Protein 9D7J (pdb70)

Structure (mmCIF, N/CA/C/O backbone):
data_9D7J
#
_entry.id   9D7J
#
_cell.length_a   62.261
_cell.length_b   62.592
_cell.length_c   123.579
_cell.angle_alpha   90.000
_cell.angle_beta   90.000
_cell.angle_gamma   90.000
#
_symmetry.space_group_name_H-M   'P 21 21 21'
#
loop_
_entity.id
_entity.type
_entity.pdbx_description
1 polymer Oxidoreductase
2 non-polymer 'NADP NICOTINAMIDE-ADENINE-DINUCLEOTIDE PHOSPHATE'
3 non-polymer 1,2-ETHANEDIOL
4 water water
#
loop_
_atom_site.group_PDB
_atom_site.id
_atom_site.type_symbol
_atom_site.label_atom_id
_atom_site.label_alt_id
_atom_site.label_comp_id
_atom_site.label_asym_id
_atom_site.label_entity_id
_atom_site.label_seq_id
_atom_site.pdbx_PDB_ins_code
_atom_site.Cartn_x
_atom_site.Cartn_y
_atom_site.Cartn_z
_atom_site.occupancy
_atom_site.B_iso_or_equiv
_atom_site.auth_seq_id
_atom_site.auth_comp_id
_atom_site.auth_asym_id
_atom_site.auth_atom_id
_atom_site.pdbx_PDB_model_num
ATOM 1 N N . TYR A 1 24 ? -4.66707 -25.24062 -6.57264 1.000 51.14537 4 TYR A N 1
ATOM 2 C CA . TYR A 1 24 ? -5.18381 -24.11278 -7.33319 1.000 46.67746 4 TYR A CA 1
ATOM 3 C C . TYR A 1 24 ? -4.06163 -23.18788 -7.77570 1.000 38.28650 4 TYR A C 1
ATOM 4 O O . TYR A 1 24 ? -3.08784 -22.99201 -7.04733 1.000 40.42352 4 TYR A O 1
ATOM 21 N N . LYS A 1 25 ? -4.21388 -22.61147 -8.96584 1.000 32.94981 5 LYS A N 1
ATOM 22 C CA . LYS A 1 25 ? -3.27886 -21.63518 -9.50341 1.000 29.68259 5 LYS A CA 1
ATOM 23 C C . LYS A 1 25 ? -3.89269 -20.24231 -9.45030 1.000 28.32346 5 LYS A C 1
ATOM 24 O O . LYS A 1 25 ? -5.11731 -20.08493 -9.46739 1.000 29.74276 5 LYS A O 1
ATOM 43 N N . TYR A 1 26 ? -3.02495 -19.22933 -9.39907 1.000 27.18069 6 TYR A N 1
ATOM 44 C CA . TYR A 1 26 ? -3.44904 -17.84956 -9.22588 1.000 26.50815 6 TYR A CA 1
ATOM 45 C C . TYR A 1 26 ? -2.80271 -16.93902 -10.26170 1.000 25.79689 6 TYR A C 1
ATOM 46 O O . TYR A 1 26 ? -1.66045 -17.14412 -10.68324 1.000 25.92567 6 TYR A O 1
ATOM 64 N N . THR A 1 27 ? -3.55733 -15.91804 -10.65180 1.000 23.63855 7 THR A N 1
ATOM 65 C CA . THR A 1 27 ? -3.06339 -14.81501 -11.46206 1.000 23.16723 7 THR A CA 1
ATOM 66 C C . THR A 1 27 ? -2.89424 -13.62079 -10.53568 1.000 21.67519 7 THR A C 1
ATOM 67 O O . THR A 1 27 ? -3.85880 -13.18830 -9.89818 1.000 23.00315 7 THR A O 1
ATOM 78 N N . VAL A 1 28 ? -1.67398 -13.10005 -10.45770 1.000 21.67707 8 VAL A N 1
ATOM 79 C CA . VAL A 1 28 ? -1.32313 -12.00746 -9.55825 1.000 20.18092 8 VAL A CA 1
ATOM 80 C C . VAL A 1 28 ? -1.26315 -10.72403 -10.36928 1.000 18.24163 8 VAL A C 1
ATOM 81 O O . VAL A 1 28 ? -0.53574 -10.65135 -11.36744 1.000 18.97468 8 VAL A O 1
ATOM 94 N N . ILE A 1 29 ? -1.99934 -9.70104 -9.93090 1.000 18.56159 9 ILE A N 1
ATOM 95 C CA . ILE A 1 29 ? -2.07697 -8.42161 -10.63318 1.000 18.02270 9 ILE A CA 1
ATOM 96 C C . ILE A 1 29 ? -1.77345 -7.30112 -9.64848 1.000 18.11968 9 ILE A C 1
ATOM 97 O O . ILE A 1 29 ? -2.53477 -7.08280 -8.69958 1.000 18.78594 9 ILE A O 1
ATOM 113 N N . THR A 1 30 ? -0.67943 -6.58054 -9.87797 1.000 17.01094 10 THR A N 1
ATOM 114 C CA . THR A 1 30 ? -0.43096 -5.36329 -9.11941 1.000 16.98841 10 THR A CA 1
ATOM 115 C C . THR A 1 30 ? -1.13027 -4.18170 -9.78156 1.000 17.53314 10 THR A C 1
ATOM 116 O O . THR A 1 30 ? -1.37227 -4.16709 -10.99311 1.000 18.45840 10 THR A O 1
ATOM 127 N N . GLY A 1 31 ? -1.47539 -3.19797 -8.96073 1.000 18.81860 11 GLY A N 1
ATOM 128 C CA . GLY A 1 31 ? -2.26311 -2.07596 -9.42062 1.000 19.35663 11 GLY A CA 1
ATOM 129 C C . GLY A 1 31 ? -3.65378 -2.49340 -9.84693 1.000 20.51900 11 GLY A C 1
ATOM 130 O O . GLY A 1 31 ? -4.12197 -2.09328 -10.91664 1.000 20.96918 11 GLY A O 1
ATOM 134 N N . ALA A 1 32 ? -4.33125 -3.28471 -9.01542 1.000 20.59130 12 ALA A N 1
ATOM 135 C CA . ALA A 1 32 ? -5.62760 -3.84215 -9.37471 1.000 20.83636 12 ALA A CA 1
ATOM 136 C C . ALA A 1 32 ? -6.81207 -3.00082 -8.90899 1.000 21.18663 12 ALA A C 1
ATOM 137 O O . ALA A 1 32 ? -7.95235 -3.36905 -9.20551 1.000 21.89462 12 ALA A O 1
ATOM 144 N N . SER A 1 33 ? -6.58890 -1.88536 -8.20720 1.000 21.64355 13 SER A N 1
ATOM 145 C CA . SER A 1 33 ? -7.70352 -1.14681 -7.61774 1.000 23.24307 13 SER A CA 1
ATOM 146 C C . SER A 1 33 ? -8.39708 -0.20769 -8.59946 1.000 24.11360 13 SER A C 1
ATOM 147 O O . SER A 1 33 ? -9.50239 0.26797 -8.30729 1.000 25.44480 13 SER A O 1
ATOM 155 N N . SER A 1 34 ? -7.77644 0.08329 -9.73791 1.000 23.44112 14 SER A N 1
ATOM 156 C CA . SER A 1 34 ? -8.36552 0.96318 -10.73811 1.000 23.08395 14 SER A CA 1
ATOM 157 C C . SER A 1 34 ? -7.67763 0.69663 -12.07076 1.000 21.81980 14 SER A C 1
ATOM 158 O O . SER A 1 34 ? -6.68599 -0.03202 -12.14534 1.000 20.90691 14 SER A O 1
ATOM 166 N N . GLY A 1 35 ? -8.22617 1.28929 -13.13036 1.000 21.17605 15 GLY A N 1
ATOM 167 C CA . GLY A 1 35 ? -7.53801 1.33955 -14.40419 1.000 22.25818 15 GLY A CA 1
ATOM 168 C C . GLY A 1 35 ? -7.38999 -0.01337 -15.08313 1.000 21.91401 15 GLY A C 1
ATOM 169 O O . GLY A 1 35 ? -8.25352 -0.89152 -14.99626 1.000 22.66266 15 GLY A O 1
ATOM 173 N N . ILE A 1 36 ? -6.25679 -0.17002 -15.77769 1.000 19.91423 16 ILE A N 1
ATOM 174 C CA . ILE A 1 36 ? -5.99455 -1.39062 -16.53621 1.000 19.71818 16 ILE A CA 1
ATOM 175 C C . ILE A 1 36 ? -5.99642 -2.60583 -15.62375 1.000 19.78504 16 ILE A C 1
ATOM 176 O O . ILE A 1 36 ? -6.55058 -3.65563 -15.96792 1.000 20.99816 16 ILE A O 1
ATOM 192 N N . GLY A 1 37 ? -5.35921 -2.49781 -14.45862 1.000 19.12403 17 GLY A N 1
ATOM 193 C CA . GLY A 1 37 ? -5.26039 -3.65292 -13.58391 1.000 20.36270 17 GLY A CA 1
ATOM 194 C C . GLY A 1 37 ? -6.61179 -4.12138 -13.08171 1.000 20.55336 17 GLY A C 1
ATOM 195 O O . GLY A 1 37 ? -6.86043 -5.32487 -12.96398 1.000 21.03897 17 GLY A O 1
ATOM 199 N N . TYR A 1 38 ? -7.48866 -3.17320 -12.75123 1.000 20.86395 18 TYR A N 1
ATOM 200 C CA . TYR A 1 38 ? -8.85303 -3.49274 -12.34288 1.000 21.50090 18 TYR A CA 1
ATOM 201 C C . TYR A 1 38 ? -9.58797 -4.24678 -13.44127 1.000 22.00538 18 TYR A C 1
ATOM 202 O O . TYR A 1 38 ? -10.21190 -5.28437 -13.18904 1.000 21.82256 18 TYR A O 1
ATOM 220 N N . GLU A 1 39 ? -9.51465 -3.74859 -14.67481 1.000 22.07720 19 GLU A N 1
ATOM 221 C CA . GLU A 1 39 ? -10.19079 -4.43006 -15.77174 1.000 22.62035 19 GLU A CA 1
ATOM 222 C C . GLU A 1 39 ? -9.49568 -5.73458 -16.13323 1.000 21.48052 19 GLU A C 1
ATOM 223 O O . GLU A 1 39 ? -10.15359 -6.67783 -16.58262 1.000 21.92040 19 GLU A O 1
ATOM 235 N N . ALA A 1 40 ? -8.17559 -5.81152 -15.94564 1.000 21.10793 20 ALA A N 1
ATOM 236 C CA . ALA A 1 40 ? -7.47788 -7.07178 -16.17101 1.000 21.25302 20 ALA A CA 1
ATOM 237 C C . ALA A 1 40 ? -7.93927 -8.13277 -15.18352 1.000 21.01391 20 ALA A C 1
ATOM 238 O O . ALA A 1 40 ? -8.11279 -9.30191 -15.54926 1.000 21.82683 20 ALA A O 1
ATOM 245 N N . ALA A 1 41 ? -8.12423 -7.74858 -13.91886 1.000 20.86539 21 ALA A N 1
ATOM 246 C CA . ALA A 1 41 ? -8.65454 -8.69022 -12.94093 1.000 21.43583 21 ALA A CA 1
ATOM 247 C C . ALA A 1 41 ? -10.00743 -9.22336 -13.39096 1.000 22.35145 21 ALA A C 1
ATOM 248 O O . ALA A 1 41 ? -10.26062 -10.43015 -13.32196 1.000 22.57263 21 ALA A O 1
ATOM 255 N N . LYS A 1 42 ? -10.87950 -8.34588 -13.88964 1.000 22.46522 22 LYS A N 1
ATOM 256 C CA . LYS A 1 42 ? -12.18794 -8.81323 -14.33845 1.000 23.78215 22 LYS A CA 1
ATOM 257 C C . LYS A 1 42 ? -12.05929 -9.72896 -15.55002 1.000 24.24499 22 LYS A C 1
ATOM 258 O O . LYS A 1 42 ? -12.77801 -10.73137 -15.65349 1.000 25.39916 22 LYS A O 1
ATOM 277 N N . ALA A 1 43 ? -11.13345 -9.41082 -16.46161 1.000 23.64443 23 ALA A N 1
ATOM 278 C CA . ALA A 1 43 ? -10.95612 -10.20781 -17.67059 1.000 25.52408 23 ALA A CA 1
ATOM 279 C C . ALA A 1 43 ? -10.41296 -11.59115 -17.34930 1.000 24.94653 23 ALA A C 1
ATOM 280 O O . ALA A 1 43 ? -10.85293 -12.58982 -17.93021 1.000 26.55637 23 ALA A O 1
ATOM 287 N N . PHE A 1 44 ? -9.44526 -11.67398 -16.44004 1.000 23.38670 24 PHE A N 1
ATOM 288 C CA . PHE A 1 44 ? -8.94280 -12.98643 -16.05290 1.000 24.08188 24 PHE A CA 1
ATOM 289 C C . PHE A 1 44 ? -10.00128 -13.76701 -15.28148 1.000 24.83493 24 PHE A C 1
ATOM 290 O O . PHE A 1 44 ? -10.13374 -14.98271 -15.45505 1.000 26.49580 24 PHE A O 1
ATOM 307 N N . ALA A 1 45 ? -10.78500 -13.08191 -14.44405 1.000 24.55285 25 ALA A N 1
ATOM 308 C CA . ALA A 1 45 ? -11.87902 -13.74980 -13.74359 1.000 26.12433 25 ALA A CA 1
ATOM 309 C C . ALA A 1 45 ? -12.87411 -14.35987 -14.72667 1.000 29.41952 25 ALA A C 1
ATOM 310 O O . ALA A 1 45 ? -13.34312 -15.48659 -14.52734 1.000 29.21307 25 ALA A O 1
ATOM 317 N N . LYS A 1 46 ? -13.19966 -13.63832 -15.80236 1.000 29.72400 26 LYS A N 1
ATOM 318 C CA . LYS A 1 46 ? -14.10556 -14.17960 -16.81165 1.000 34.04670 26 LYS A CA 1
ATOM 319 C C . LYS A 1 46 ? -13.51822 -15.40001 -17.50696 1.000 33.44251 26 LYS A C 1
ATOM 320 O O . LYS A 1 46 ? -14.27058 -16.21735 -18.05101 1.000 35.04838 26 LYS A O 1
ATOM 339 N N . ARG A 1 47 ? -12.19730 -15.54083 -17.49402 1.000 33.48447 27 ARG A N 1
ATOM 340 C CA . ARG A 1 47 ? -11.52034 -16.72826 -17.98643 1.000 34.94389 27 ARG A CA 1
ATOM 341 C C . ARG A 1 47 ? -11.41791 -17.82559 -16.93708 1.000 34.21247 27 ARG A C 1
ATOM 342 O O . ARG A 1 47 ? -10.77357 -18.84863 -17.19297 1.000 36.77589 27 ARG A O 1
ATOM 363 N N . GLY A 1 48 ? -12.00474 -17.62750 -15.75966 1.000 32.50611 28 GLY A N 1
ATOM 364 C CA . GLY A 1 48 ? -11.99804 -18.65241 -14.73753 1.000 32.06047 28 GLY A CA 1
ATOM 365 C C . GLY A 1 48 ? -10.74806 -18.71152 -13.89537 1.000 30.24607 28 GLY A C 1
ATOM 366 O O . GLY A 1 48 ? -10.46642 -19.75615 -13.29690 1.000 31.22602 28 GLY A O 1
ATOM 370 N N . LYS A 1 49 ? -9.98867 -17.62233 -13.82355 1.000 28.81758 29 LYS A N 1
ATOM 371 C CA . LYS A 1 49 ? -8.75127 -17.60149 -13.06264 1.000 28.13346 29 LYS A CA 1
ATOM 372 C C . LYS A 1 49 ? -8.99427 -17.12463 -11.63719 1.000 28.72088 29 LYS A C 1
ATOM 373 O O . LYS A 1 49 ? -9.73391 -16.16327 -11.40601 1.000 29.42774 29 LYS A O 1
ATOM 392 N N . ASN A 1 50 ? -8.36269 -17.80600 -10.68372 1.000 28.79853 30 ASN A N 1
ATOM 393 C CA . ASN A 1 50 ? -8.24464 -17.27771 -9.33281 1.000 27.78911 30 ASN A CA 1
ATOM 394 C C . ASN A 1 50 ? -7.25801 -16.11560 -9.33946 1.000 25.51100 30 ASN A C 1
ATOM 395 O O . ASN A 1 50 ? -6.31665 -16.08333 -10.13620 1.000 25.87009 30 ASN A O 1
ATOM 406 N N . LEU A 1 51 ? -7.47084 -15.15543 -8.43903 1.000 25.67882 31 LEU A N 1
ATOM 407 C CA . LEU A 1 51 ? -6.77063 -13.88186 -8.51242 1.000 24.70284 31 LEU A CA 1
ATOM 408 C C . LEU A 1 51 ? -6.17847 -13.47870 -7.17307 1.000 24.85882 31 LEU A C 1
ATOM 409 O O . LEU A 1 51 ? -6.76805 -13.72799 -6.11840 1.000 25.76812 31 LEU A O 1
ATOM 425 N N . ILE A 1 52 ? -5.00999 -12.84581 -7.22920 1.000 23.02540 32 ILE A N 1
ATOM 426 C CA . ILE A 1 52 ? -4.44271 -12.10702 -6.10604 1.000 22.77837 32 ILE A CA 1
ATOM 427 C C . ILE A 1 52 ? -4.30386 -10.66311 -6.56423 1.000 21.52231 32 ILE A C 1
ATOM 428 O O . ILE A 1 52 ? -3.56980 -10.38265 -7.51999 1.000 22.67935 32 ILE A O 1
ATOM 444 N N . ILE A 1 53 ? -5.02678 -9.75696 -5.90840 1.000 22.42477 33 ILE A N 1
ATOM 445 C CA . ILE A 1 53 ? -5.15562 -8.37357 -6.35603 1.000 22.04588 33 ILE A CA 1
ATOM 446 C C . ILE A 1 53 ? -4.49649 -7.44750 -5.34462 1.000 21.52520 33 ILE A C 1
ATOM 447 O O . ILE A 1 53 ? -4.77602 -7.51439 -4.14179 1.000 22.13012 33 ILE A O 1
ATOM 463 N N . ILE A 1 54 ? -3.59134 -6.60805 -5.83388 1.000 20.26184 34 ILE A N 1
ATOM 464 C CA . ILE A 1 54 ? -2.68669 -5.85206 -4.98528 1.000 21.01088 34 ILE A CA 1
ATOM 465 C C . ILE A 1 54 ? -2.74380 -4.38869 -5.38702 1.000 21.60385 34 ILE A C 1
ATOM 466 O O . ILE A 1 54 ? -2.66921 -4.06455 -6.57602 1.000 21.52361 34 ILE A O 1
ATOM 482 N N . ALA A 1 55 ? -2.82673 -3.50694 -4.38906 1.000 22.24838 35 ALA A N 1
ATOM 483 C CA . ALA A 1 55 ? -2.78236 -2.05907 -4.56894 1.000 21.92015 35 ALA A CA 1
ATOM 484 C C . ALA A 1 55 ? -2.80329 -1.44530 -3.17442 1.000 21.76499 35 ALA A C 1
ATOM 485 O O . ALA A 1 55 ? -2.87478 -2.17657 -2.18356 1.000 23.51972 35 ALA A O 1
ATOM 492 N N . ARG A 1 56 ? -2.77909 -0.11808 -3.06442 1.000 22.70425 36 ARG A N 1
ATOM 493 C CA . ARG A 1 56 ? -2.83710 0.47252 -1.73020 1.000 25.16861 36 ARG A CA 1
ATOM 494 C C . ARG A 1 56 ? -4.26453 0.54710 -1.19278 1.000 25.74352 36 ARG A C 1
ATOM 495 O O . ARG A 1 56 ? -4.48171 0.35946 0.00863 1.000 28.07574 36 ARG A O 1
ATOM 516 N N . ARG A 1 57 ? -5.24730 0.82576 -2.04881 1.000 26.59953 37 ARG A N 1
ATOM 517 C CA . ARG A 1 57 ? -6.60396 1.13951 -1.58958 1.000 28.78437 37 ARG A CA 1
ATOM 518 C C . ARG A 1 57 ? -7.35367 -0.14576 -1.25917 1.000 30.76022 37 ARG A C 1
ATOM 519 O O . ARG A 1 57 ? -7.96324 -0.77190 -2.12986 1.000 28.74944 37 ARG A O 1
ATOM 540 N N . ARG A 1 58 ? -7.33816 -0.51654 0.02446 1.000 34.76147 38 ARG A N 1
ATOM 541 C CA . ARG A 1 58 ? -7.93870 -1.77733 0.44671 1.000 37.16364 38 ARG A CA 1
ATOM 542 C C . ARG A 1 58 ? -9.42809 -1.83699 0.12437 1.000 33.48628 38 ARG A C 1
ATOM 543 O O . ARG A 1 58 ? -9.92256 -2.86862 -0.34270 1.000 32.50992 38 ARG A O 1
ATOM 564 N N . GLU A 1 59 ? -10.16523 -0.75113 0.37615 1.000 33.73597 39 GLU A N 1
ATOM 565 C CA . GLU A 1 59 ? -11.60907 -0.77847 0.14919 1.000 34.87828 39 GLU A CA 1
ATOM 566 C C . GLU A 1 59 ? -11.93845 -1.00217 -1.32346 1.000 33.45987 39 GLU A C 1
ATOM 567 O O . GLU A 1 59 ? -12.86983 -1.74755 -1.65065 1.000 33.71890 39 GLU A O 1
ATOM 579 N N . LYS A 1 60 ? -11.16800 -0.38798 -2.22681 1.000 33.10238 40 LYS A N 1
ATOM 580 C CA . LYS A 1 60 ? -11.38164 -0.60019 -3.65654 1.000 31.95547 40 LYS A CA 1
ATOM 581 C C . LYS A 1 60 ? -11.12488 -2.05251 -4.04675 1.000 29.70306 40 LYS A C 1
ATOM 582 O O . LYS A 1 60 ? -11.86207 -2.62833 -4.85670 1.000 30.41782 40 LYS A O 1
ATOM 602 N N . LEU A 1 61 ? -10.07402 -2.65912 -3.49222 1.000 28.93114 41 LEU A N 1
ATOM 603 C CA . LEU A 1 61 ? -9.80283 -4.06314 -3.78044 1.000 28.01547 41 LEU A CA 1
ATOM 604 C C . LEU A 1 61 ? -10.92824 -4.95190 -3.26907 1.000 28.23027 41 LEU A C 1
ATOM 605 O O . LEU A 1 61 ? -11.35280 -5.88867 -3.95516 1.000 28.90629 41 LEU A O 1
ATOM 621 N N . GLU A 1 62 ? -11.43223 -4.67014 -2.06630 1.000 29.54536 42 GLU A N 1
ATOM 622 C CA . GLU A 1 62 ? -12.53421 -5.46462 -1.53688 1.000 32.08959 42 GLU A CA 1
ATOM 623 C C . GLU A 1 62 ? -13.77820 -5.31003 -2.40314 1.000 32.69335 42 GLU A C 1
ATOM 624 O O . GLU A 1 62 ? -14.51357 -6.27988 -2.62471 1.000 32.57946 42 GLU A O 1
ATOM 636 N N . GLU A 1 63 ? -14.02360 -4.09642 -2.90719 1.000 35.39989 43 GLU A N 1
ATOM 637 C CA . GLU A 1 63 ? -15.12003 -3.87883 -3.84524 1.000 40.04250 43 GLU A CA 1
ATOM 638 C C . GLU A 1 63 ? -14.95973 -4.74689 -5.08616 1.000 34.13958 43 GLU A C 1
ATOM 639 O O . GLU A 1 63 ? -15.91068 -5.40138 -5.53075 1.000 33.32157 43 GLU A O 1
ATOM 651 N N . LEU A 1 64 ? -13.76231 -4.73865 -5.67628 1.000 31.46524 44 LEU A N 1
ATOM 652 C CA . LEU A 1 64 ? -13.49036 -5.57426 -6.84159 1.000 29.21870 44 LEU A CA 1
ATOM 653 C C . LEU A 1 64 ? -13.71200 -7.04822 -6.52401 1.000 29.36261 44 LEU A C 1
ATOM 654 O O . LEU A 1 64 ? -14.31606 -7.78110 -7.31378 1.000 30.04872 44 LEU A O 1
ATOM 670 N N . LYS A 1 65 ? -13.21039 -7.50905 -5.37533 1.000 29.94805 45 LYS A N 1
ATOM 671 C CA . LYS A 1 65 ? -13.40385 -8.90656 -4.99860 1.000 31.51204 45 LYS A CA 1
ATOM 672 C C . LYS A 1 65 ? -14.88748 -9.25741 -4.96699 1.000 33.06760 45 LYS A C 1
ATOM 673 O O . LYS A 1 65 ? -15.30730 -10.28315 -5.51469 1.000 30.70028 45 LYS A O 1
ATOM 692 N N . LYS A 1 66 ? -15.70299 -8.39614 -4.35263 1.000 35.76755 46 LYS A N 1
ATOM 693 C CA . LYS A 1 66 ? -17.13951 -8.65039 -4.29127 1.000 40.48763 46 LYS A CA 1
ATOM 694 C C . LYS A 1 66 ? -17.75108 -8.73902 -5.68510 1.000 37.95979 46 LYS A C 1
ATOM 695 O O . LYS A 1 66 ? -18.61163 -9.59011 -5.94020 1.000 37.69889 46 LYS A O 1
ATOM 714 N N . GLU A 1 67 ? -17.33993 -7.85152 -6.59437 1.000 38.36078 47 GLU A N 1
ATOM 715 C CA . GLU A 1 67 ? -17.85499 -7.90400 -7.95900 1.000 41.52410 47 GLU A CA 1
ATOM 716 C C . GLU A 1 67 ? -17.48339 -9.22002 -8.63133 1.000 39.38577 47 GLU A C 1
ATOM 717 O O . GLU A 1 67 ? -18.32171 -9.85180 -9.28753 1.000 41.28923 47 GLU A O 1
ATOM 729 N N . ILE A 1 68 ? -16.23378 -9.65767 -8.46088 1.000 36.88627 48 ILE A N 1
ATOM 730 C CA . ILE A 1 68 ? -15.77453 -10.88882 -9.09605 1.000 35.85437 48 ILE A CA 1
ATOM 731 C C . ILE A 1 68 ? -16.51214 -12.09889 -8.53627 1.000 35.71266 48 ILE A C 1
ATOM 732 O O . ILE A 1 68 ? -16.90701 -13.00006 -9.28430 1.000 37.35343 48 ILE A O 1
ATOM 748 N N . LEU A 1 69 ? -16.69398 -12.15391 -7.21601 1.000 37.14396 49 LEU A N 1
ATOM 749 C CA . LEU A 1 69 ? -17.34101 -13.31751 -6.61758 1.000 39.54786 49 LEU A CA 1
ATOM 750 C C . LEU A 1 69 ? -18.83613 -13.33941 -6.91020 1.000 41.32154 49 LEU A C 1
ATOM 751 O O . LEU A 1 69 ? -19.42821 -14.41979 -7.01834 1.000 40.88616 49 LEU A O 1
ATOM 767 N N . HIS A 1 70 ? -19.46148 -12.16661 -7.04329 1.000 42.98848 50 HIS A N 1
ATOM 768 C CA . HIS A 1 70 ? -20.85084 -12.12527 -7.48445 1.000 45.42042 50 HIS A CA 1
ATOM 769 C C . HIS A 1 70 ? -20.98824 -12.69074 -8.89013 1.000 46.55077 50 HIS A C 1
ATOM 770 O O . HIS A 1 70 ? -22.01476 -13.29398 -9.22409 1.000 48.94056 50 HIS A O 1
ATOM 784 N N . TYR A 1 71 ? -19.96115 -12.51054 -9.72152 1.000 45.14101 51 TYR A N 1
ATOM 785 C CA . TYR A 1 71 ? -19.97414 -13.05156 -11.07452 1.000 44.96071 51 TYR A CA 1
ATOM 786 C C . TYR A 1 71 ? -19.70248 -14.55154 -11.07658 1.000 42.67909 51 TYR A C 1
ATOM 787 O O . TYR A 1 71 ? -20.40098 -15.31305 -11.75416 1.000 41.38262 51 TYR A O 1
ATOM 805 N N . ASN A 1 72 ? -18.69179 -14.99577 -10.32964 1.000 41.66561 52 ASN A N 1
ATOM 806 C CA . ASN A 1 72 ? -18.35078 -16.41645 -10.25861 1.000 43.15127 52 ASN A CA 1
ATOM 807 C C . ASN A 1 72 ? -17.95719 -16.73499 -8.81936 1.000 46.96794 52 ASN A C 1
ATOM 808 O O . ASN A 1 72 ? -16.81549 -16.50655 -8.40836 1.000 51.91119 52 ASN A O 1
ATOM 819 N N . ARG A 1 73 ? -18.91060 -17.28093 -8.06877 1.000 44.81958 53 ARG A N 1
ATOM 820 C CA . ARG A 1 73 ? -18.70920 -17.59172 -6.66079 1.000 50.09054 53 ARG A CA 1
ATOM 821 C C . ARG A 1 73 ? -17.62355 -18.63179 -6.43447 1.000 45.71692 53 ARG A C 1
ATOM 822 O O . ARG A 1 73 ? -17.09273 -18.72039 -5.32124 1.000 45.14263 53 ARG A O 1
ATOM 843 N N . SER A 1 74 ? -17.27777 -19.41438 -7.45523 1.000 41.04846 54 SER A N 1
ATOM 844 C CA . SER A 1 74 ? -16.31363 -20.49489 -7.29821 1.000 42.87691 54 SER A CA 1
ATOM 845 C C . SER A 1 74 ? -14.86987 -20.01728 -7.27402 1.000 40.66428 54 SER A C 1
ATOM 846 O O . SER A 1 74 ? -13.98179 -20.79177 -6.90015 1.000 40.46552 54 SER A O 1
ATOM 854 N N . LEU A 1 75 ? -14.61081 -18.78042 -7.67063 1.000 38.31927 55 LEU A N 1
ATOM 855 C CA . LEU A 1 75 ? -13.24709 -18.29557 -7.75726 1.000 35.96269 55 LEU A CA 1
ATOM 856 C C . LEU A 1 75 ? -12.70364 -17.94320 -6.37962 1.000 34.03814 55 LEU A C 1
ATOM 857 O O . LEU A 1 75 ? -13.44767 -17.58340 -5.46401 1.000 35.25334 55 LEU A O 1
ATOM 873 N N . LYS A 1 76 ? -11.38509 -18.03946 -6.24636 1.000 32.01869 56 LYS A N 1
ATOM 874 C CA . LYS A 1 76 ? -10.67583 -17.55127 -5.07452 1.000 33.84555 56 LYS A CA 1
ATOM 875 C C . LYS A 1 76 ? -10.07147 -16.19792 -5.42422 1.000 31.63554 56 LYS A C 1
ATOM 876 O O . LYS A 1 76 ? -9.44434 -16.05251 -6.47961 1.000 31.92491 56 LYS A O 1
ATOM 895 N N . VAL A 1 77 ? -10.25670 -15.21528 -4.54419 1.000 30.86811 57 VAL A N 1
ATOM 896 C CA . VAL A 1 77 ? -9.72559 -13.86863 -4.73185 1.000 30.65898 57 VAL A CA 1
ATOM 897 C C . VAL A 1 77 ? -9.07976 -13.43876 -3.42587 1.000 28.93139 57 VAL A C 1
ATOM 898 O O . VAL A 1 77 ? -9.75779 -13.35821 -2.39354 1.000 32.18546 57 VAL A O 1
ATOM 911 N N . ILE A 1 78 ? -7.78090 -13.15009 -3.47739 1.000 26.87886 58 ILE A N 1
ATOM 912 C CA . ILE A 1 78 ? -6.99338 -12.75113 -2.31943 1.000 28.37375 58 ILE A CA 1
ATOM 913 C C . ILE A 1 78 ? -6.66061 -11.27457 -2.47377 1.000 26.56453 58 ILE A C 1
ATOM 914 O O . ILE A 1 78 ? -6.05124 -10.86663 -3.47082 1.000 26.55737 58 ILE A O 1
ATOM 930 N N . VAL A 1 79 ? -7.03720 -10.47962 -1.48044 1.000 28.23273 59 VAL A N 1
ATOM 931 C CA . VAL A 1 79 ? -6.76508 -9.05046 -1.45535 1.000 28.08147 59 VAL A CA 1
ATOM 932 C C . VAL A 1 79 ? -5.50237 -8.81018 -0.64265 1.000 27.55944 59 VAL A C 1
ATOM 933 O O . VAL A 1 79 ? -5.38514 -9.29097 0.49257 1.000 28.76751 59 VAL A O 1
ATOM 946 N N . LYS A 1 80 ? -4.56922 -8.05086 -1.21463 1.000 27.94553 60 LYS A N 1
ATOM 947 C CA . LYS A 1 80 ? -3.31666 -7.68158 -0.55940 1.000 27.24094 60 LYS A CA 1
ATOM 948 C C . LYS A 1 80 ? -3.16432 -6.16878 -0.70481 1.000 27.10817 60 LYS A C 1
ATOM 949 O O . LYS A 1 80 ? -2.77977 -5.67034 -1.76642 1.000 28.60154 60 LYS A O 1
ATOM 968 N N . SER A 1 81 ? -3.47175 -5.43212 0.35130 1.000 27.80585 61 SER A N 1
ATOM 969 C CA . SER A 1 81 ? -3.29886 -3.98639 0.36597 1.000 29.40515 61 SER A CA 1
ATOM 970 C C . SER A 1 81 ? -1.86270 -3.69542 0.78462 1.000 27.74200 61 SER A C 1
ATOM 971 O O . SER A 1 81 ? -1.46049 -4.04763 1.89763 1.000 31.76956 61 SER A O 1
ATOM 979 N N . ILE A 1 82 ? -1.08354 -3.06928 -0.09903 1.000 25.22892 62 ILE A N 1
ATOM 980 C CA . ILE A 1 82 ? 0.32550 -2.83083 0.20370 1.000 25.50782 62 ILE A CA 1
ATOM 981 C C . ILE A 1 82 ? 0.89102 -1.75900 -0.71719 1.000 24.25929 62 ILE A C 1
ATOM 982 O O . ILE A 1 82 ? 0.49394 -1.64154 -1.88096 1.000 22.89361 62 ILE A O 1
ATOM 998 N N . ASP A 1 83 ? 1.82566 -0.96799 -0.17463 1.000 22.42572 63 ASP A N 1
ATOM 999 C CA . ASP A 1 83 ? 2.51244 0.10458 -0.89736 1.000 20.99952 63 ASP A CA 1
ATOM 1000 C C . ASP A 1 83 ? 3.80701 -0.45039 -1.48523 1.000 21.63003 63 ASP A C 1
ATOM 1001 O O . ASP A 1 83 ? 4.78886 -0.67007 -0.76689 1.000 21.95636 63 ASP A O 1
ATOM 1010 N N . LEU A 1 84 ? 3.81443 -0.66181 -2.79693 1.000 19.03341 64 LEU A N 1
ATOM 1011 C CA . LEU A 1 84 ? 4.96019 -1.25863 -3.46747 1.000 19.94150 64 LEU A CA 1
ATOM 1012 C C . LEU A 1 84 ? 6.07186 -0.25569 -3.74823 1.000 19.25175 64 LEU A C 1
ATOM 1013 O O . LEU A 1 84 ? 7.09423 -0.63987 -4.32539 1.000 20.05876 64 LEU A O 1
ATOM 1029 N N . SER A 1 85 ? 5.90594 1.01068 -3.36458 1.000 19.07824 65 SER A N 1
ATOM 1030 C CA . SER A 1 85 ? 6.98265 1.98344 -3.52054 1.000 19.66004 65 SER A CA 1
ATOM 1031 C C . SER A 1 85 ? 7.99709 1.91024 -2.38650 1.000 20.67472 65 SER A C 1
ATOM 1032 O O . SER A 1 85 ? 8.99567 2.63658 -2.42048 1.000 22.70862 65 SER A O 1
ATOM 1040 N N . ILE A 1 86 ? 7.77169 1.03339 -1.41057 1.000 21.57333 66 ILE A N 1
ATOM 1041 C CA . ILE A 1 86 ? 8.70254 0.76608 -0.31929 1.000 22.55057 66 ILE A CA 1
ATOM 1042 C C . ILE A 1 86 ? 9.35317 -0.58421 -0.59425 1.000 21.75445 66 ILE A C 1
ATOM 1043 O O . ILE A 1 86 ? 8.66460 -1.60825 -0.67952 1.000 21.02064 66 ILE A O 1
ATOM 1059 N N . THR A 1 87 ? 10.68012 -0.58890 -0.73174 1.000 21.23719 67 THR A N 1
ATOM 1060 C CA . THR A 1 87 ? 11.37957 -1.79139 -1.17472 1.000 23.21538 67 THR A CA 1
ATOM 1061 C C . THR A 1 87 ? 11.05387 -2.99792 -0.30410 1.000 23.21162 67 THR A C 1
ATOM 1062 O O . THR A 1 87 ? 10.79035 -4.09591 -0.81107 1.000 22.19638 67 THR A O 1
ATOM 1073 N N . SER A 1 88 ? 11.10512 -2.82094 1.01796 1.000 25.06791 68 SER A N 1
ATOM 1074 C CA . SER A 1 88 ? 10.89165 -3.95519 1.90801 1.000 25.01872 68 SER A CA 1
ATOM 1075 C C . SER A 1 88 ? 9.51590 -4.56794 1.70057 1.000 24.24307 68 SER A C 1
ATOM 1076 O O . SER A 1 88 ? 9.34971 -5.78109 1.87286 1.000 24.14157 68 SER A O 1
ATOM 1084 N N . ASN A 1 89 ? 8.52422 -3.75135 1.31864 1.000 22.31978 69 ASN A N 1
ATOM 1085 C CA . ASN A 1 89 ? 7.18578 -4.27854 1.08222 1.000 21.42699 69 ASN A CA 1
ATOM 1086 C C . ASN A 1 89 ? 7.13685 -5.16047 -0.15435 1.000 20.98895 69 ASN A C 1
ATOM 1087 O O . ASN A 1 89 ? 6.29462 -6.05936 -0.23637 1.000 21.17043 69 ASN A O 1
ATOM 1098 N N . VAL A 1 90 ? 7.99766 -4.89597 -1.13831 1.000 20.73167 70 VAL A N 1
ATOM 1099 C CA . VAL A 1 90 ? 8.02277 -5.71971 -2.34217 1.000 20.33672 70 VAL A CA 1
ATOM 1100 C C . VAL A 1 90 ? 8.47282 -7.13374 -1.99939 1.000 19.40440 70 VAL A C 1
ATOM 1101 O O . VAL A 1 90 ? 7.82667 -8.12147 -2.36991 1.000 19.36202 70 VAL A O 1
ATOM 1114 N N . TYR A 1 91 ? 9.57129 -7.25217 -1.25683 1.000 20.09912 71 TYR A N 1
ATOM 1115 C CA . TYR A 1 91 ? 10.03567 -8.57358 -0.85770 1.000 21.33166 71 TYR A CA 1
ATOM 1116 C C . TYR A 1 91 ? 9.04485 -9.25199 0.07661 1.000 23.24314 71 TYR A C 1
ATOM 1117 O O . TYR A 1 91 ? 8.83649 -10.46722 -0.00969 1.000 24.50318 71 TYR A O 1
ATOM 1135 N N . SER A 1 92 ? 8.43405 -8.49203 0.98754 1.000 23.55915 72 SER A N 1
ATOM 1136 C CA . SER A 1 92 ? 7.49748 -9.10362 1.92489 1.000 26.81457 72 SER A CA 1
ATOM 1137 C C . SER A 1 92 ? 6.25333 -9.61018 1.20291 1.000 25.49931 72 SER A C 1
ATOM 1138 O O . SER A 1 92 ? 5.75437 -10.69910 1.51238 1.000 24.70682 72 SER A O 1
ATOM 1146 N N . LEU A 1 93 ? 5.74657 -8.84421 0.22970 1.000 24.51621 73 LEU A N 1
ATOM 1147 C CA . LEU A 1 93 ? 4.64212 -9.32980 -0.59226 1.000 23.44442 73 LEU A CA 1
ATOM 1148 C C . LEU A 1 93 ? 5.00590 -10.64697 -1.26072 1.000 22.14213 73 LEU A C 1
ATOM 1149 O O . LEU A 1 93 ? 4.23869 -11.61558 -1.21385 1.000 22.53971 73 LEU A O 1
ATOM 1165 N N . TYR A 1 94 ? 6.16685 -10.69476 -1.91690 1.000 20.96100 74 TYR A N 1
ATOM 1166 C CA . TYR A 1 94 ? 6.51267 -11.90423 -2.64808 1.000 22.44126 74 TYR A CA 1
ATOM 1167 C C . TYR A 1 94 ? 6.60158 -13.09363 -1.70505 1.000 25.10105 74 TYR A C 1
ATOM 1168 O O . TYR A 1 94 ? 6.14757 -14.19640 -2.03048 1.000 24.79634 74 TYR A O 1
ATOM 1186 N N . ASP A 1 95 ? 7.15957 -12.89019 -0.51733 1.000 25.02281 75 ASP A N 1
ATOM 1187 C CA . ASP A 1 95 ? 7.26181 -14.01724 0.40056 1.000 27.23476 75 ASP A CA 1
ATOM 1188 C C . ASP A 1 95 ? 5.88832 -14.45242 0.89813 1.000 28.94181 75 ASP A C 1
ATOM 1189 O O . ASP A 1 95 ? 5.66812 -15.64856 1.11268 1.000 28.79951 75 ASP A O 1
ATOM 1198 N N . GLU A 1 96 ? 4.94430 -13.51613 1.04934 1.000 30.24088 76 GLU A N 1
ATOM 1199 C CA . GLU A 1 96 ? 3.58193 -13.91030 1.39926 1.000 34.01180 76 GLU A CA 1
ATOM 1200 C C . GLU A 1 96 ? 2.93005 -14.71302 0.28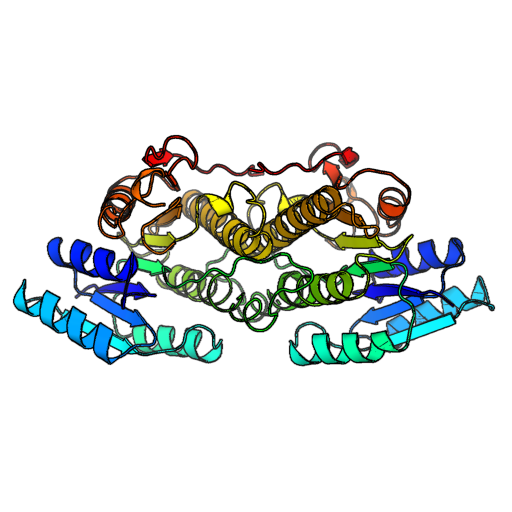036 1.000 33.72444 76 GLU A C 1
ATOM 1201 O O . GLU A 1 96 ? 2.01952 -15.51165 0.53502 1.000 36.81889 76 GLU A O 1
ATOM 1213 N N . LEU A 1 97 ? 3.37575 -14.51386 -0.95876 1.000 34.12948 77 LEU A N 1
ATOM 1214 C CA . LEU A 1 97 ? 2.81289 -15.23503 -2.09126 1.000 38.97843 77 LEU A CA 1
ATOM 1215 C C . LEU A 1 97 ? 3.38854 -16.63737 -2.25254 1.000 35.05324 77 LEU A C 1
ATOM 1216 O O . LEU A 1 97 ? 2.90751 -17.38688 -3.10770 1.000 33.06014 77 LEU A O 1
ATOM 1232 N N . LYS A 1 98 ? 4.38832 -17.01744 -1.45268 1.000 34.91651 78 LYS A N 1
ATOM 1233 C CA . LYS A 1 98 ? 5.01358 -18.32603 -1.61708 1.000 38.23857 78 LYS A CA 1
ATOM 1234 C C . LYS A 1 98 ? 4.05737 -19.47988 -1.34436 1.000 37.82350 78 LYS A C 1
ATOM 1235 O O . LYS A 1 98 ? 4.30565 -20.59713 -1.81228 1.000 38.90346 78 LYS A O 1
ATOM 1254 N N . ASN A 1 99 ? 2.98344 -19.24516 -0.59482 1.000 41.02000 79 ASN A N 1
ATOM 1255 C CA . ASN A 1 99 ? 1.99610 -20.28140 -0.32382 1.000 47.20863 79 ASN A CA 1
ATOM 1256 C C . ASN A 1 99 ? 1.03086 -20.49818 -1.47918 1.000 42.33260 79 ASN A C 1
ATOM 1257 O O . ASN A 1 99 ? 0.11837 -21.32342 -1.36049 1.000 44.25745 79 ASN A O 1
ATOM 1268 N N . TYR A 1 100 ? 1.20002 -19.78508 -2.58299 1.000 34.15934 80 TYR A N 1
ATOM 1269 C CA . TYR A 1 100 ? 0.28404 -19.86618 -3.70607 1.000 29.60294 80 TYR A CA 1
ATOM 1270 C C . TYR A 1 100 ? 1.05855 -20.22022 -4.96248 1.000 29.14705 80 TYR A C 1
ATOM 1271 O O . TYR A 1 100 ? 2.17698 -19.74233 -5.17174 1.000 31.08381 80 TYR A O 1
ATOM 1289 N N . ASN A 1 101 ? 0.45898 -21.06095 -5.79415 1.000 26.98482 81 ASN A N 1
ATOM 1290 C CA . ASN A 1 101 ? 1.04256 -21.40241 -7.08273 1.000 26.31015 81 ASN A CA 1
ATOM 1291 C C . ASN A 1 101 ? 0.66260 -20.30910 -8.07266 1.000 25.40492 81 ASN A C 1
ATOM 1292 O O . ASN A 1 101 ? -0.50682 -20.19218 -8.45253 1.000 26.71735 81 ASN A O 1
ATOM 1303 N N . ILE A 1 102 ? 1.64115 -19.50303 -8.48289 1.000 24.27746 82 ILE A N 1
ATOM 1304 C CA . ILE A 1 102 ? 1.39938 -18.36484 -9.36576 1.000 23.39874 82 ILE A CA 1
ATOM 1305 C C . ILE A 1 102 ? 1.54746 -18.80922 -10.81563 1.000 22.52666 82 ILE A C 1
ATOM 1306 O O . ILE A 1 102 ? 2.64418 -19.18001 -11.24942 1.000 23.97748 82 ILE A O 1
ATOM 1322 N N . GLU A 1 103 ? 0.44507 -18.72733 -11.57308 1.000 22.63447 83 GLU A N 1
ATOM 1323 C CA . GLU A 1 103 ? 0.46366 -19.02996 -13.00319 1.000 23.38019 83 GLU A CA 1
ATOM 1324 C C . GLU A 1 103 ? 0.88437 -17.81661 -13.82862 1.000 22.24691 83 GLU A C 1
ATOM 1325 O O . GLU A 1 103 ? 1.57013 -17.95705 -14.84793 1.000 21.40321 83 GLU A O 1
ATOM 1337 N N . THR A 1 104 ? 0.47340 -16.62218 -13.41772 1.000 19.93876 84 THR A N 1
ATOM 1338 C CA . THR A 1 104 ? 0.69527 -15.41320 -14.19638 1.000 20.12549 84 THR A CA 1
ATOM 1339 C C . THR A 1 104 ? 0.95386 -14.27840 -13.22854 1.000 19.24451 84 THR A C 1
ATOM 1340 O O . THR A 1 104 ? 0.23120 -14.13581 -12.23898 1.000 20.11959 84 THR A O 1
ATOM 1351 N N . LEU A 1 105 ? 1.98967 -13.49160 -13.50357 1.000 17.63712 85 LEU A N 1
ATOM 1352 C CA . LEU A 1 105 ? 2.27319 -12.27177 -12.76021 1.000 17.21333 85 LEU A CA 1
ATOM 1353 C C . LEU A 1 105 ? 2.17718 -11.09518 -13.71701 1.000 16.65574 85 LEU A C 1
ATOM 1354 O O . LEU A 1 105 ? 2.85074 -11.07606 -14.75518 1.000 16.81793 85 LEU A O 1
ATOM 1370 N N . VAL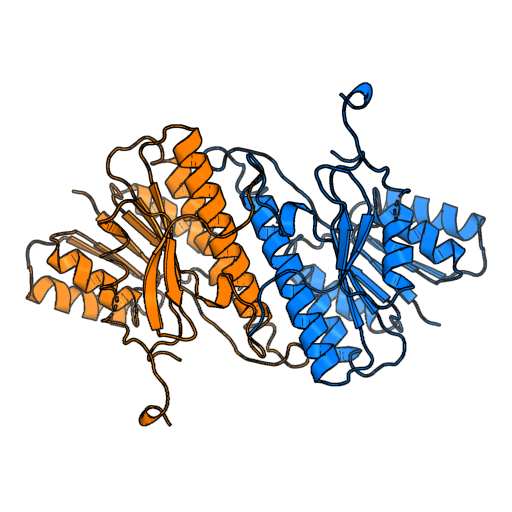 A 1 106 ? 1.34874 -10.11886 -13.36876 1.000 16.65064 86 VAL A N 1
ATOM 1371 C CA . VAL A 1 106 ? 1.19841 -8.90121 -14.15578 1.000 16.19712 86 VAL A CA 1
ATOM 1372 C C . VAL A 1 106 ? 1.69664 -7.73579 -13.31136 1.000 16.17059 86 VAL A C 1
ATOM 1373 O O . VAL A 1 106 ? 1.05314 -7.35374 -12.32608 1.000 17.13843 86 VAL A O 1
ATOM 1386 N N . ASN A 1 107 ? 2.83846 -7.15873 -13.69770 1.000 15.24081 87 ASN A N 1
ATOM 1387 C CA . ASN A 1 107 ? 3.37492 -5.97280 -13.03105 1.000 14.59709 87 ASN A CA 1
ATOM 1388 C C . ASN A 1 107 ? 2.77467 -4.75179 -13.71385 1.000 15.21237 87 ASN A C 1
ATOM 1389 O O . ASN A 1 107 ? 3.32200 -4.21117 -14.67911 1.000 15.78686 87 ASN A O 1
ATOM 1400 N N . ASN A 1 108 ? 1.63029 -4.31359 -13.19652 1.000 15.74654 88 ASN A N 1
ATOM 1401 C CA . ASN A 1 108 ? 0.86194 -3.22614 -13.78145 1.000 16.30859 88 ASN A CA 1
ATOM 1402 C C . ASN A 1 108 ? 0.89100 -1.94959 -12.95436 1.000 17.18649 88 ASN A C 1
ATOM 1403 O O . ASN A 1 108 ? 0.73731 -0.86808 -13.52578 1.000 17.49294 88 ASN A O 1
ATOM 1414 N N . ALA A 1 109 ? 1.13335 -2.03538 -11.64997 1.000 16.39670 89 ALA A N 1
ATOM 1415 C CA . ALA A 1 109 ? 1.19360 -0.83218 -10.83539 1.000 18.45515 89 ALA A CA 1
ATOM 1416 C C . ALA A 1 109 ? 2.25551 0.10409 -11.39032 1.000 17.21513 89 ALA A C 1
ATOM 1417 O O . ALA A 1 109 ? 3.36711 -0.32051 -11.71887 1.000 17.88764 89 ALA A O 1
ATOM 1424 N N . GLY A 1 110 ? 1.90425 1.37391 -11.51122 1.000 17.62003 90 GLY A N 1
ATOM 1425 C CA . GLY A 1 110 ? 2.83841 2.36168 -12.00587 1.000 18.37176 90 GLY A CA 1
ATOM 1426 C C . GLY A 1 110 ? 2.17325 3.71354 -11.98297 1.000 20.35621 90 GLY A C 1
ATOM 1427 O O . GLY A 1 110 ? 0.95376 3.83158 -11.81516 1.000 22.70098 90 GLY A O 1
ATOM 1431 N N A PHE A 1 111 ? 2.98582 4.74084 -12.12551 0.466 19.51257 91 PHE A N 1
ATOM 1432 N N B PHE A 1 111 ? 3.00325 4.74034 -12.22281 0.534 19.40109 91 PHE A N 1
ATOM 1433 C CA A PHE A 1 111 ? 2.38431 6.04628 -12.29707 0.466 20.68976 91 PHE A CA 1
ATOM 1434 C CA B PHE A 1 111 ? 2.70486 6.14172 -11.93090 0.534 21.43354 91 PHE A CA 1
ATOM 1435 C C A PHE A 1 111 ? 3.33983 6.96802 -13.03315 0.466 19.27481 91 PHE A C 1
ATOM 1436 C C B PHE A 1 111 ? 3.43294 7.03594 -12.92498 0.534 19.47138 91 PHE A C 1
ATOM 1437 O O A PHE A 1 111 ? 4.53345 6.69945 -13.19421 0.466 16.82548 91 PHE A O 1
ATOM 1438 O O B PHE A 1 111 ? 4.60711 6.79048 -13.24474 0.534 18.93760 91 PHE A O 1
ATOM 1471 N N . GLY A 1 112 ? 2.74731 8.06651 -13.42373 1.000 19.77863 92 GLY A N 1
ATOM 1472 C CA . GLY A 1 112 ? 3.39672 9.01831 -14.30882 1.000 20.53275 92 GLY A CA 1
ATOM 1473 C C . GLY A 1 112 ? 3.18992 10.41735 -13.79025 1.000 21.46711 92 GLY A C 1
ATOM 1474 O O . GLY A 1 112 ? 2.13622 10.76019 -13.25046 1.000 26.54456 92 GLY A O 1
ATOM 1479 N N . ASP A 1 113 ? 4.21358 11.22826 -13.96068 1.000 21.18448 93 ASP A N 1
ATOM 1480 C CA . ASP A 1 113 ? 4.17708 12.62016 -13.58575 1.000 22.83327 93 ASP A CA 1
ATOM 1481 C C . ASP A 1 113 ? 4.76954 13.38810 -14.74852 1.000 23.25393 93 ASP A C 1
ATOM 1482 O O . ASP A 1 113 ? 5.86764 13.06407 -15.21693 1.000 25.12811 93 ASP A O 1
ATOM 1491 N N . TYR A 1 114 ? 4.03818 14.38926 -15.21354 1.000 23.59570 94 TYR A N 1
ATOM 1492 C CA . TYR A 1 114 ? 4.38593 15.14482 -16.40497 1.000 25.76779 94 TYR A CA 1
ATOM 1493 C C . TYR A 1 114 ? 4.75528 16.55943 -15.99952 1.000 22.78190 94 TYR A C 1
ATOM 1494 O O . TYR A 1 114 ? 4.00248 17.23699 -15.28862 1.000 23.88474 94 TYR A O 1
ATOM 1512 N N . SER A 1 115 ? 5.92858 16.98421 -16.44614 1.000 20.79406 95 SER A N 1
ATOM 1513 C CA . SER A 1 115 ? 6.54967 18.20306 -15.97844 1.000 19.48389 95 SER A CA 1
ATOM 1514 C C . SER A 1 115 ? 7.80569 18.41004 -16.79868 1.000 19.58737 95 SER A C 1
ATOM 1515 O O . SER A 1 115 ? 8.39666 17.44835 -17.28724 1.000 21.48860 95 SER A O 1
ATOM 1523 N N . LYS A 1 116 ? 8.21707 19.66956 -16.91999 1.000 19.70618 96 LYS A N 1
ATOM 1524 C CA . LYS A 1 116 ? 9.60521 19.92983 -17.27312 1.000 20.08284 96 LYS A CA 1
ATOM 1525 C C . LYS A 1 116 ? 10.48920 19.45628 -16.12340 1.000 18.90557 96 LYS A C 1
ATOM 1526 O O . LYS A 1 116 ? 10.09887 19.50673 -14.95495 1.000 19.84606 96 LYS A O 1
ATOM 1545 N N . VAL A 1 117 ? 11.69340 18.99335 -16.45406 1.000 17.65082 97 VAL A N 1
ATOM 1546 C CA . VAL A 1 117 ? 12.59580 18.50092 -15.41488 1.000 18.19468 97 VAL A CA 1
ATOM 1547 C C . VAL A 1 117 ? 12.96026 19.61324 -14.42862 1.000 19.08396 97 VAL A C 1
ATOM 1548 O O . VAL A 1 117 ? 13.09761 19.36653 -13.22460 1.000 18.07804 97 VAL A O 1
ATOM 1561 N N . ASN A 1 118 ? 13.13167 20.85247 -14.91613 1.000 20.25224 98 ASN A N 1
ATOM 1562 C CA . ASN A 1 118 ? 13.67752 21.91095 -14.06231 1.000 21.61655 98 ASN A CA 1
ATOM 1563 C C . ASN A 1 118 ? 12.81331 22.19213 -12.83324 1.000 21.73471 98 ASN A C 1
ATOM 1564 O O . ASN A 1 118 ? 13.33029 22.66106 -11.81393 1.000 23.27756 98 ASN A O 1
ATOM 1575 N N . ASN A 1 119 ? 11.50371 21.94707 -12.89789 1.000 22.45760 99 ASN A N 1
ATOM 1576 C CA . ASN A 1 119 ? 10.65506 22.23520 -11.74444 1.000 23.01172 99 ASN A CA 1
ATOM 1577 C C . ASN A 1 119 ? 9.84143 21.02262 -11.30403 1.000 22.68163 99 ASN A C 1
ATOM 1578 O O . ASN A 1 119 ? 8.82068 21.18046 -10.62741 1.000 25.03993 99 ASN A O 1
ATOM 1589 N N . GLN A 1 120 ? 10.29755 19.82247 -11.63301 1.000 20.62795 100 GLN A N 1
ATOM 1590 C CA . GLN A 1 120 ? 9.56315 18.62082 -11.27786 1.000 19.69885 100 GLN A CA 1
ATOM 1591 C C . GLN A 1 120 ? 9.70346 18.31600 -9.79120 1.000 20.59636 100 GLN A C 1
ATOM 1592 O O . GLN A 1 120 ? 10.74681 18.56205 -9.18396 1.000 20.74418 100 GLN A O 1
ATOM 1606 N N . ASN A 1 121 ? 8.62997 17.79540 -9.19674 1.000 19.71980 101 ASN A N 1
ATOM 1607 C CA . ASN A 1 121 ? 8.66094 17.35324 -7.80390 1.000 20.83752 101 ASN A CA 1
ATOM 1608 C C . ASN A 1 121 ? 9.49852 16.08398 -7.71021 1.000 19.63556 101 ASN A C 1
ATOM 1609 O O . ASN A 1 121 ? 9.09621 15.02438 -8.20453 1.000 19.75047 101 ASN A O 1
ATOM 1620 N N . LEU A 1 122 ? 10.66653 16.18291 -7.07347 1.000 19.95501 102 LEU A N 1
ATOM 1621 C CA . LEU A 1 122 ? 11.58751 15.05128 -7.05385 1.000 21.23108 102 LEU A CA 1
ATOM 1622 C C . LEU A 1 122 ? 11.09251 13.91928 -6.16258 1.000 21.59123 102 LEU A C 1
ATOM 1623 O O . LEU A 1 122 ? 11.54343 12.78378 -6.32429 1.000 19.52979 102 LEU A O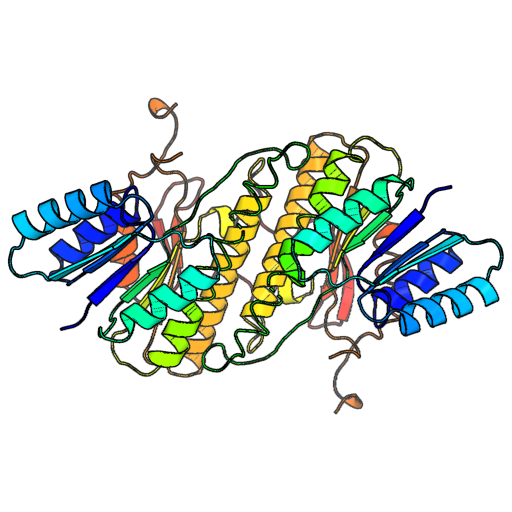 1
ATOM 1639 N N A GLU A 1 123 ? 10.17927 14.19436 -5.22739 0.513 21.95113 103 GLU A N 1
ATOM 1640 N N B GLU A 1 123 ? 10.15110 14.18154 -5.25797 0.487 22.00531 103 GLU A N 1
ATOM 1641 C CA A GLU A 1 123 ? 9.56397 13.09624 -4.48973 0.513 26.06458 103 GLU A CA 1
ATOM 1642 C CA B GLU A 1 123 ? 9.55417 13.07720 -4.51406 0.487 25.95580 103 GLU A CA 1
ATOM 1643 C C A GLU A 1 123 ? 8.68144 12.26187 -5.40787 0.513 26.41858 103 GLU A C 1
ATOM 1644 C C B GLU A 1 123 ? 8.62829 12.25267 -5.39612 0.487 26.06795 103 GLU A C 1
ATOM 1645 O O A GLU A 1 123 ? 8.63819 11.03212 -5.28833 0.513 28.32517 103 GLU A O 1
ATOM 1646 O O B GLU A 1 123 ? 8.51634 11.03744 -5.20248 0.487 28.26350 103 GLU A O 1
ATOM 1669 N N A LYS A 1 124 ? 7.97535 12.91183 -6.33727 0.513 24.52380 104 LYS A N 1
ATOM 1670 N N B LYS A 1 124 ? 7.97753 12.88184 -6.37905 0.487 23.62347 104 LYS A N 1
ATOM 1671 C CA A LYS A 1 124 ? 7.22891 12.16011 -7.33913 0.513 24.10440 104 LYS A CA 1
ATOM 1672 C CA B LYS A 1 124 ? 7.21195 12.11248 -7.35379 0.487 22.86868 104 LYS A CA 1
ATOM 1673 C C A LYS A 1 124 ? 8.17820 11.32921 -8.19242 0.513 22.69333 104 LYS A C 1
ATOM 1674 C C B LYS A 1 124 ? 8.13320 11.36127 -8.30541 0.487 21.04622 104 LYS A C 1
ATOM 1675 O O A LYS A 1 124 ? 7.90837 10.15611 -8.47512 0.513 24.58877 104 LYS A O 1
ATOM 1676 O O B LYS A 1 124 ? 7.77975 10.28093 -8.79107 0.487 19.98584 104 LYS A O 1
ATOM 1712 N N . VAL A 1 125 ? 9.31321 11.91404 -8.58722 1.000 20.27686 105 VAL A N 1
ATOM 1713 C CA . VAL A 1 125 ? 10.31364 11.16885 -9.34897 1.000 18.16619 105 VAL A CA 1
ATOM 1714 C C . VAL A 1 125 ? 10.73521 9.92384 -8.57964 1.000 18.39860 105 VAL A C 1
ATOM 1715 O O . VAL A 1 125 ? 10.77377 8.81669 -9.12745 1.000 17.81461 105 VAL A O 1
ATOM 1729 N N A GLU A 1 126 ? 11.04847 10.09198 -7.29238 0.423 19.05833 106 GLU A N 1
ATOM 1730 N N B GLU A 1 126 ? 11.05010 10.08168 -7.29113 0.577 17.84827 106 GLU A N 1
ATOM 1731 C CA A GLU A 1 126 ? 11.48514 8.96600 -6.47403 0.423 20.60043 106 GLU A CA 1
ATOM 1732 C CA B GLU A 1 126 ? 11.40143 8.91927 -6.47943 0.577 17.82037 106 GLU A CA 1
ATOM 1733 C C A GLU A 1 126 ? 10.43595 7.86329 -6.44070 0.423 21.65625 106 GLU A C 1
ATOM 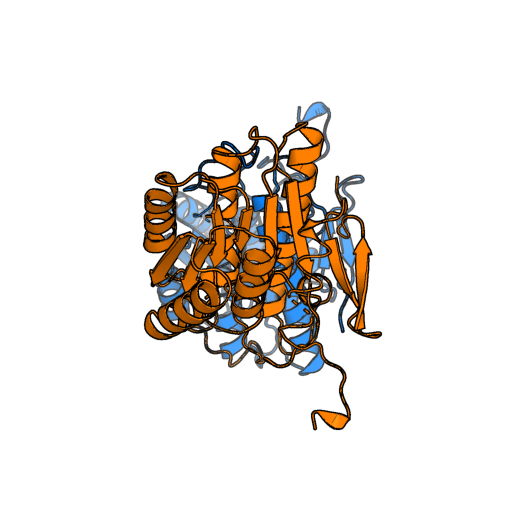1734 C C B GLU A 1 126 ? 10.30458 7.86343 -6.53368 0.577 18.29614 106 GLU A C 1
ATOM 1735 O O A GLU A 1 126 ? 10.77327 6.67451 -6.48638 0.423 22.62567 106 GLU A O 1
ATOM 1736 O O B GLU A 1 126 ? 10.58999 6.66470 -6.63614 0.577 17.35733 106 GLU A O 1
ATOM 1759 N N A SER A 1 127 ? 9.15779 8.23596 -6.34603 0.423 22.52645 107 SER A N 1
ATOM 1760 N N B SER A 1 127 ? 9.04054 8.29277 -6.48062 0.577 20.46559 107 SER A N 1
ATOM 1761 C CA A SER A 1 127 ? 8.09895 7.23480 -6.29013 0.423 24.88544 107 SER A CA 1
ATOM 1762 C CA B SER A 1 127 ? 7.92952 7.34973 -6.56424 0.577 22.47680 107 SER A CA 1
ATOM 1763 C C A SER A 1 127 ? 7.93462 6.51461 -7.62063 0.423 23.11512 107 SER A C 1
ATOM 1764 C C B SER A 1 127 ? 7.95405 6.58401 -7.88046 0.577 22.10932 107 SER A C 1
ATOM 1765 O O A SER A 1 127 ? 7.62891 5.31594 -7.63830 0.423 21.75535 107 SER A O 1
ATOM 1766 O O B SER A 1 127 ? 7.80586 5.35607 -7.90048 0.577 22.59138 107 SER A O 1
ATOM 1815 N N . LEU A 1 129 ? 10.42518 5.95052 -9.74613 1.000 16.24358 109 LEU A N 1
ATOM 1816 C CA . LEU A 1 129 ? 11.55277 5.02524 -9.80792 1.000 15.20883 109 LEU A CA 1
ATOM 1817 C C . LEU A 1 129 ? 11.27712 3.78986 -8.96037 1.000 15.57326 109 LEU A C 1
ATOM 1818 O O . LEU A 1 129 ? 11.51839 2.65967 -9.39772 1.000 15.70988 109 LEU A O 1
ATOM 1835 N N . SER A 1 130 ? 10.73626 3.98481 -7.75704 1.000 15.95208 110 SER A N 1
ATOM 1836 C CA . SER A 1 130 ? 10.50591 2.85705 -6.86134 1.000 17.47068 110 SER A CA 1
ATOM 1837 C C . SER A 1 130 ? 9.43929 1.91980 -7.40585 1.000 16.48821 110 SER A C 1
ATOM 1838 O O . SER A 1 130 ? 9.54516 0.69857 -7.25604 1.000 16.34486 110 SER A O 1
ATOM 1846 N N . LEU A 1 131 ? 8.38439 2.47088 -7.99728 1.000 16.00986 111 LEU A N 1
ATOM 1847 C CA . LEU A 1 131 ? 7.24570 1.66726 -8.41317 1.000 16.15608 111 LEU A CA 1
ATOM 1848 C C . LEU A 1 131 ? 7.41056 1.14800 -9.83500 1.000 13.69294 111 LEU A C 1
ATOM 1849 O O . LEU A 1 131 ? 7.27884 -0.05934 -10.07842 1.000 14.71126 111 LEU A O 1
ATOM 1865 N N . ASN A 1 132 ? 7.72589 2.04610 -10.77210 1.000 14.51892 112 ASN A N 1
ATOM 1866 C CA . ASN A 1 132 ? 7.73623 1.66505 -12.17339 1.000 14.64661 112 ASN A CA 1
ATOM 1867 C C . ASN A 1 132 ? 8.93251 0.78565 -12.49461 1.000 13.62243 112 ASN A C 1
ATOM 1868 O O . ASN A 1 132 ? 8.85709 -0.05281 -13.40031 1.000 14.67457 112 ASN A O 1
ATOM 1879 N N . ILE A 1 133 ? 10.05435 1.00904 -11.80291 1.000 13.66085 113 ILE A N 1
ATOM 1880 C CA . ILE A 1 133 ? 11.27975 0.26250 -12.03852 1.000 14.06717 113 ILE A CA 1
ATOM 1881 C C . ILE A 1 133 ? 11.53301 -0.77456 -10.95254 1.000 14.74887 113 ILE A C 1
ATOM 1882 O O . ILE A 1 133 ? 11.54297 -1.98058 -11.23194 1.000 15.44987 113 ILE A O 1
ATOM 1898 N N A GLU A 1 134 ? 11.74512 -0.32617 -9.70956 0.745 14.45590 114 GLU A N 1
ATOM 1899 N N B GLU A 1 134 ? 11.72278 -0.32327 -9.70893 0.255 14.79934 114 GLU A N 1
ATOM 1900 C CA A GLU A 1 134 ? 12.26191 -1.24143 -8.69594 0.745 16.05547 114 GLU A CA 1
ATOM 1901 C CA B GLU A 1 134 ? 12.25141 -1.21142 -8.67574 0.255 16.21268 114 GLU A CA 1
ATOM 1902 C C A GLU A 1 134 ? 11.26420 -2.35190 -8.37240 0.745 15.12144 114 GLU A C 1
ATOM 1903 C C B GLU A 1 134 ? 11.27583 -2.33512 -8.33756 0.255 15.36453 114 GLU A C 1
ATOM 1904 O O A GLU A 1 134 ? 11.61929 -3.53569 -8.38440 0.745 15.02393 114 GLU A O 1
ATOM 1905 O O B GLU A 1 134 ? 11.65729 -3.51086 -8.31055 0.255 15.40889 114 GLU A O 1
ATOM 1928 N N . ALA A 1 135 ? 10.01464 -1.99852 -8.06292 1.000 15.46056 115 ALA A N 1
ATOM 1929 C CA . ALA A 1 135 ? 9.04710 -3.03751 -7.71394 1.000 16.58956 115 ALA A CA 1
ATOM 1930 C C . ALA A 1 135 ? 8.88988 -4.02791 -8.86143 1.000 15.24142 115 ALA A C 1
ATOM 1931 O O . ALA A 1 135 ? 8.85552 -5.24491 -8.65009 1.000 15.97319 115 ALA A O 1
ATOM 1939 N N . LEU A 1 136 ? 8.82089 -3.51611 -10.08862 1.000 15.12970 116 LEU A N 1
ATOM 1940 C CA . LEU A 1 136 ? 8.63363 -4.36429 -11.25910 1.000 15.77789 116 LEU A CA 1
ATOM 1941 C C . LEU A 1 136 ? 9.83216 -5.27631 -11.49815 1.000 14.50381 116 LEU A C 1
ATOM 1942 O O . LEU A 1 136 ? 9.65769 -6.46964 -11.77199 1.000 15.29432 116 LEU A O 1
ATOM 1958 N N . VAL A 1 137 ? 11.05482 -4.75425 -11.38697 1.000 14.84939 117 VAL A N 1
ATOM 1959 C CA . VAL A 1 137 ? 12.21302 -5.60626 -11.64436 1.000 16.92803 117 VAL A CA 1
ATOM 1960 C C . VAL A 1 137 ? 12.39245 -6.64324 -10.53226 1.000 17.42084 117 VAL A C 1
ATOM 1961 O O . VAL A 1 137 ? 12.75327 -7.79255 -10.80046 1.000 17.61701 117 VAL A O 1
ATOM 1974 N N A ILE A 1 138 ? 12.13980 -6.26043 -9.27600 0.480 17.46622 118 ILE A N 1
ATOM 1975 N N B ILE A 1 138 ? 12.11571 -6.27549 -9.27973 0.520 17.70059 118 ILE A N 1
ATOM 1976 C CA A ILE A 1 138 ? 12.27610 -7.21362 -8.17454 0.480 18.61798 118 ILE A CA 1
ATOM 1977 C CA B ILE A 1 138 ? 12.29485 -7.23227 -8.18868 0.520 19.20675 118 ILE A CA 1
ATOM 1978 C C A ILE A 1 138 ? 11.25162 -8.33395 -8.30872 0.480 17.74029 118 ILE A C 1
ATOM 1979 C C B ILE A 1 138 ? 11.24545 -8.33981 -8.26166 0.520 17.98839 118 ILE A C 1
ATOM 1980 O O A ILE A 1 138 ? 11.59429 -9.52206 -8.27535 0.480 17.43052 118 ILE A O 1
ATOM 1981 O O B ILE A 1 138 ? 11.56724 -9.52874 -8.14872 0.520 17.46717 118 ILE A O 1
ATOM 2012 N N . LEU A 1 139 ? 9.97372 -7.97581 -8.44786 1.000 16.84517 119 LEU A N 1
ATOM 2013 C CA . LEU A 1 139 ? 8.94542 -9.00852 -8.54891 1.000 16.19852 119 LEU A CA 1
ATOM 2014 C C . LEU A 1 139 ? 9.17074 -9.87773 -9.78294 1.000 15.27649 119 LEU A C 1
ATOM 2015 O O . LEU A 1 139 ? 9.01007 -11.10032 -9.72261 1.000 15.95145 119 LEU A O 1
ATOM 2032 N N . SER A 1 140 ? 9.54988 -9.26334 -10.91009 1.000 16.26399 120 SER A N 1
ATOM 2033 C CA . SER A 1 140 ? 9.86236 -10.03604 -12.10855 1.000 15.25470 120 SER A CA 1
ATOM 2034 C C . SER A 1 140 ? 10.98236 -11.02942 -11.83495 1.000 15.71140 120 SER A C 1
ATOM 2035 O O . SER A 1 140 ? 10.89733 -12.20116 -12.21665 1.000 16.25897 120 SER A O 1
ATOM 2043 N N . SER A 1 141 ? 12.05584 -10.56347 -11.18802 1.000 16.50092 121 SER A N 1
ATOM 2044 C CA . SER A 1 141 ? 13.23537 -11.39803 -10.98524 1.000 17.31807 121 SER A CA 1
ATOM 2045 C C . SER A 1 141 ? 12.96610 -12.52523 -9.99296 1.000 17.45318 121 SER A C 1
ATOM 2046 O O . SER A 1 141 ? 13.44477 -13.64809 -10.18254 1.000 18.25839 121 SER A O 1
ATOM 2054 N N . LEU A 1 142 ? 12.22289 -12.24776 -8.91977 1.000 17.12141 122 LEU A N 1
ATOM 2055 C CA . LEU A 1 142 ? 11.86607 -13.30655 -7.98211 1.000 18.69250 122 LEU A CA 1
ATOM 2056 C C . LEU A 1 142 ? 10.98904 -14.35295 -8.66027 1.000 18.43870 122 LEU A C 1
ATOM 2057 O O . LEU A 1 142 ? 11.20203 -15.55914 -8.49299 1.000 19.82565 122 LEU A O 1
ATOM 2073 N N . PHE A 1 143 ? 10.00833 -13.90591 -9.44858 1.000 17.48150 123 PHE A N 1
ATOM 2074 C CA . PHE A 1 143 ? 9.15229 -14.82764 -10.19332 1.000 17.85841 123 PHE A CA 1
ATOM 2075 C C . PHE A 1 143 ? 9.97008 -15.68937 -11.14930 1.000 18.24473 123 PHE A C 1
ATOM 2076 O O . PHE A 1 143 ? 9.76505 -16.90474 -11.22082 1.000 19.62645 123 PHE A O 1
ATOM 2093 N N . VAL A 1 144 ? 10.92593 -15.09271 -11.86457 1.000 18.74338 124 VAL A N 1
ATOM 2094 C CA . VAL A 1 144 ? 11.76736 -15.87380 -12.77090 1.000 19.37519 124 VAL A CA 1
ATOM 2095 C C . VAL A 1 144 ? 12.57767 -16.90023 -11.98501 1.000 19.42073 124 VAL A C 1
ATOM 2096 O O . VAL A 1 144 ? 12.69121 -18.06805 -12.37750 1.000 20.77802 124 VAL A O 1
ATOM 2109 N N . ARG A 1 145 ? 13.16770 -16.47015 -10.86549 1.000 19.97566 125 ARG A N 1
ATOM 2110 C CA . ARG A 1 145 ? 13.98449 -17.37327 -10.05746 1.000 21.75654 125 ARG A CA 1
ATOM 2111 C C . ARG A 1 145 ? 13.22536 -18.64502 -9.70100 1.000 22.09112 125 ARG A C 1
ATOM 2112 O O . ARG A 1 145 ? 13.77297 -19.75175 -9.78826 1.000 23.50234 125 ARG A O 1
ATOM 2133 N N . ASP A 1 146 ? 11.95918 -18.50726 -9.30358 1.000 20.60429 126 ASP A N 1
ATOM 2134 C CA . ASP A 1 146 ? 11.19947 -19.63628 -8.78241 1.000 20.86209 126 ASP A CA 1
ATOM 2135 C C . ASP A 1 146 ? 10.37419 -20.35741 -9.83920 1.000 22.63946 126 ASP A C 1
ATOM 2136 O O . ASP A 1 146 ? 10.12180 -21.55920 -9.69518 1.000 23.77223 126 ASP A O 1
ATOM 2145 N N . TYR A 1 147 ? 9.96324 -19.68141 -10.90856 1.000 21.61922 127 TYR A N 1
ATOM 2146 C CA . TYR A 1 147 ? 9.01561 -20.27315 -11.83976 1.000 22.02778 127 TYR A CA 1
ATOM 2147 C C . TYR A 1 147 ? 9.54847 -20.48555 -13.24803 1.000 21.31710 127 TYR A C 1
ATOM 2148 O O . TYR A 1 147 ? 8.79498 -20.95238 -14.10579 1.000 21.00690 127 TYR A O 1
ATOM 2166 N N . GLU A 1 148 ? 10.81319 -20.16304 -13.51559 1.000 21.45178 128 GLU A N 1
ATOM 2167 C CA . GLU A 1 148 ? 11.33933 -20.27910 -14.87170 1.000 23.63310 128 GLU A CA 1
ATOM 2168 C C . GLU A 1 148 ? 11.01892 -21.62589 -15.51149 1.000 24.25530 128 GLU A C 1
ATOM 2169 O O . GLU A 1 148 ? 10.77834 -21.70332 -16.72193 1.000 23.49912 128 GLU A O 1
ATOM 2181 N N . LYS A 1 149 ? 11.05396 -22.70371 -14.73496 1.000 25.41294 129 LYS A N 1
ATOM 2182 C CA . LYS A 1 149 ? 10.95026 -24.04470 -15.29563 1.000 27.46881 129 LYS A CA 1
ATOM 2183 C C . LYS A 1 149 ? 9.54403 -24.61954 -15.20475 1.000 26.80295 129 LYS A C 1
ATOM 2184 O O . LYS A 1 149 ? 9.34262 -25.78674 -15.55560 1.000 27.55374 129 LYS A O 1
ATOM 2203 N N . ILE A 1 150 ? 8.56958 -23.82347 -14.77138 1.000 25.77428 130 ILE A N 1
ATOM 2204 C CA . ILE A 1 150 ? 7.20786 -24.29825 -14.54452 1.000 25.54143 130 ILE A CA 1
ATOM 2205 C C . ILE A 1 150 ? 6.38006 -24.06203 -15.80287 1.000 26.51690 130 ILE A C 1
ATOM 2206 O O . ILE A 1 150 ? 6.23341 -22.92002 -16.25124 1.000 26.08243 130 ILE A O 1
ATOM 2222 N N . GLU A 1 151 ? 5.81216 -25.13646 -16.35400 1.000 27.08521 131 GLU A N 1
ATOM 2223 C CA . GLU A 1 151 ? 5.03184 -25.02726 -17.58086 1.000 29.92649 131 GLU A CA 1
ATOM 2224 C C . GLU A 1 151 ? 3.83344 -24.10468 -17.39709 1.000 28.36607 131 GLU A C 1
ATOM 2225 O O . GLU A 1 151 ? 3.17775 -24.10219 -16.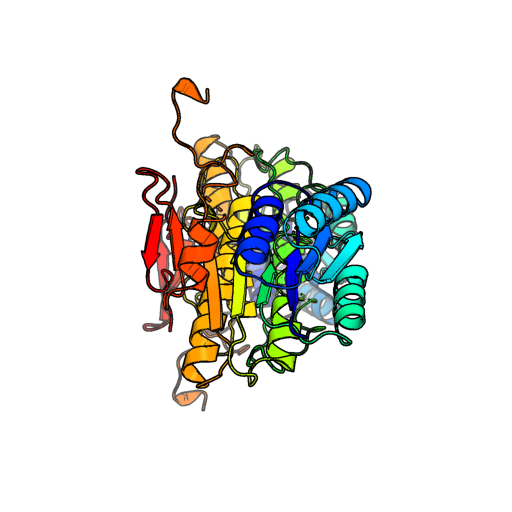35139 1.000 28.73246 131 GLU A O 1
ATOM 2237 N N . GLY A 1 152 ? 3.54290 -23.32365 -18.43271 1.000 26.66861 132 GLY A N 1
ATOM 2238 C CA . GLY A 1 152 ? 2.34532 -22.52008 -18.46539 1.000 25.11929 132 GLY A CA 1
ATOM 2239 C C . GLY A 1 152 ? 2.43758 -21.17254 -17.78666 1.000 25.13239 132 GLY A C 1
ATOM 2240 O O . GLY A 1 152 ? 1.42394 -20.47224 -17.71110 1.000 27.88392 132 GLY A O 1
ATOM 2244 N N . THR A 1 153 ? 3.60640 -20.77668 -17.30146 1.000 21.98365 133 THR A N 1
ATOM 2245 C CA . THR A 1 153 ? 3.72001 -19.53059 -16.56140 1.000 20.45193 133 THR A CA 1
ATOM 2246 C C . THR A 1 153 ? 3.98093 -18.35987 -17.50006 1.000 20.47360 133 THR A C 1
ATOM 2247 O O . THR A 1 153 ? 4.65666 -18.49003 -18.52471 1.000 20.07172 133 THR A O 1
ATOM 2258 N N . GLN A 1 154 ? 3.45122 -17.19970 -17.12680 1.000 19.69319 134 GLN A N 1
ATOM 2259 C CA . GLN A 1 154 ? 3.67012 -15.99180 -17.90121 1.000 19.67365 134 GLN A CA 1
ATOM 2260 C C . GLN A 1 154 ? 3.90822 -14.81498 -16.97375 1.000 16.79269 134 GLN A C 1
ATOM 2261 O O . GLN A 1 154 ? 3.24974 -14.67219 -15.93698 1.000 17.89806 134 GLN A O 1
ATOM 2275 N N . LEU A 1 155 ? 4.86381 -13.98452 -17.37076 1.000 16.19832 135 LEU A N 1
ATOM 2276 C CA . LEU A 1 155 ? 5.14708 -12.69544 -16.76228 1.000 15.36969 135 LEU A CA 1
ATOM 2277 C C . LEU A 1 155 ? 4.76919 -11.63597 -17.78436 1.000 16.29771 135 LEU A C 1
ATOM 2278 O O . LEU A 1 155 ? 5.27220 -11.65563 -18.91274 1.000 17.67102 135 LEU A O 1
ATOM 2294 N N . ILE A 1 156 ? 3.88623 -10.72167 -17.40094 1.000 16.20728 136 ILE A N 1
ATOM 2295 C CA . ILE A 1 156 ? 3.47049 -9.63229 -18.27439 1.000 16.10861 136 ILE A CA 1
ATOM 2296 C C . ILE A 1 156 ? 3.76290 -8.32425 -17.56132 1.000 14.59641 136 ILE A C 1
ATOM 2297 O O . ILE A 1 156 ? 3.20394 -8.05229 -16.49127 1.000 15.63263 136 ILE A O 1
ATOM 2313 N N . ASN A 1 157 ? 4.64390 -7.52464 -18.14313 1.000 14.78948 137 ASN A N 1
ATOM 2314 C CA . ASN A 1 157 ? 4.99062 -6.22374 -17.59769 1.000 13.93520 137 ASN A CA 1
ATOM 2315 C C . ASN A 1 157 ? 4.34402 -5.13158 -18.43061 1.000 14.15062 137 ASN A C 1
ATOM 2316 O O . ASN A 1 157 ? 4.34830 -5.18889 -19.66191 1.000 15.09235 137 ASN A O 1
ATOM 2327 N N . ILE A 1 158 ? 3.78769 -4.13500 -17.75584 1.000 15.02747 138 ILE A N 1
ATOM 2328 C CA . ILE A 1 158 ? 3.09601 -3.04266 -18.42515 1.000 14.37080 138 ILE A CA 1
ATOM 2329 C C . ILE A 1 158 ? 4.07592 -1.88770 -18.56387 1.000 14.32703 138 ILE A C 1
ATOM 2330 O O . ILE A 1 158 ? 4.47972 -1.27130 -17.56973 1.000 15.94038 138 ILE A O 1
ATOM 2346 N N . SER A 1 159 ? 4.46017 -1.60067 -19.80244 1.000 13.84123 139 SER A N 1
ATOM 2347 C CA . SER A 1 159 ? 5.30279 -0.45539 -20.10549 1.000 13.58905 139 SER A CA 1
ATOM 2348 C C . SER A 1 159 ? 4.41848 0.67130 -20.62672 1.000 15.14066 139 SER A C 1
ATOM 2349 O O . SER A 1 159 ? 3.46111 1.07045 -19.95517 1.000 16.87511 139 SER A O 1
ATOM 2357 N N . SER A 1 160 ? 4.70967 1.16700 -21.82516 1.000 14.21299 140 SER A N 1
ATOM 2358 C CA . SER A 1 160 ? 4.05043 2.33118 -22.40016 1.000 14.52433 140 SER A CA 1
ATOM 2359 C C . SER A 1 160 ? 4.57203 2.47331 -23.81654 1.000 13.81554 140 SER A C 1
ATOM 2360 O O . SER A 1 160 ? 5.71403 2.09917 -24.09390 1.000 14.23201 140 SER A O 1
ATOM 2368 N N . ALA A 1 161 ? 3.75535 3.03886 -24.70822 1.000 15.34608 141 ALA A N 1
ATOM 2369 C CA . ALA A 1 161 ? 4.31609 3.47001 -25.98643 1.000 15.94811 141 ALA A CA 1
ATOM 2370 C C . ALA A 1 161 ? 5.45498 4.46030 -25.76168 1.000 16.12222 141 ALA A C 1
ATOM 2371 O O . ALA A 1 161 ? 6.38438 4.54162 -26.57559 1.000 16.61548 141 ALA A O 1
ATOM 2378 N N . GLY A 1 162 ? 5.42563 5.18265 -24.64035 1.000 14.60438 142 GLY A N 1
ATOM 2379 C CA . GLY A 1 162 ? 6.49327 6.06737 -24.23275 1.000 15.27803 142 GLY A CA 1
ATOM 2380 C C . GLY A 1 162 ? 7.72858 5.38447 -23.69926 1.000 14.45286 142 GLY A C 1
ATOM 2381 O O . GLY A 1 162 ? 8.68195 6.06103 -23.30945 1.000 14.74806 142 GLY A O 1
ATOM 2385 N N . GLY A 1 163 ? 7.73167 4.05345 -23.64731 1.000 13.17818 143 GLY A N 1
ATOM 2386 C CA . GLY A 1 163 ? 8.91542 3.26526 -23.40859 1.000 13.18910 143 GLY A CA 1
ATOM 2387 C C . GLY A 1 163 ? 9.65760 2.92187 -24.66980 1.000 12.58792 143 GLY A C 1
ATOM 2388 O O . GLY A 1 163 ? 10.70549 2.27172 -24.60913 1.000 14.41842 143 GLY A O 1
ATOM 2392 N N . TYR A 1 164 ? 9.13513 3.35732 -25.81939 1.000 12.98896 144 TYR A N 1
ATOM 2393 C CA . TYR A 1 164 ? 9.79820 3.20605 -27.10058 1.000 13.81277 144 TYR A CA 1
ATOM 2394 C C . TYR A 1 164 ? 9.94906 4.51890 -27.85560 1.000 14.46096 144 TYR A C 1
ATOM 2395 O O . TYR A 1 164 ? 10.70203 4.56562 -28.83703 1.000 15.86213 144 TYR A O 1
ATOM 2413 N N . THR A 1 165 ? 9.26095 5.57718 -27.43135 1.000 14.53242 145 THR A N 1
ATOM 2414 C CA . THR A 1 165 ? 9.37028 6.90649 -28.00884 1.000 14.59103 145 THR A CA 1
ATOM 2415 C C . THR A 1 165 ? 9.43162 7.88539 -26.84712 1.000 14.38451 145 THR A C 1
ATOM 2416 O O . THR A 1 165 ? 8.56696 7.84974 -25.97012 1.000 16.23902 145 THR A O 1
ATOM 2427 N N . ILE A 1 166 ? 10.44501 8.75246 -26.82987 1.000 14.68252 146 ILE A N 1
ATOM 2428 C CA . ILE A 1 166 ? 10.51445 9.79206 -25.80882 1.000 14.20704 146 ILE A CA 1
ATOM 2429 C C . ILE A 1 166 ? 9.47249 10.86091 -26.11735 1.000 16.05797 146 ILE A C 1
ATOM 2430 O O . ILE A 1 166 ? 9.33206 11.29723 -27.26701 1.000 17.18722 146 ILE A O 1
ATOM 2446 N N . VAL A 1 167 ? 8.73953 11.29463 -25.09299 1.000 15.58418 147 VAL A N 1
ATOM 2447 C CA . VAL A 1 167 ? 7.60979 12.20448 -25.24539 1.000 16.97608 147 VAL A CA 1
ATOM 2448 C C . VAL A 1 167 ? 7.90779 13.49441 -24.48820 1.000 17.46907 147 VAL A C 1
ATOM 2449 O O . VAL A 1 167 ? 8.17911 13.44385 -23.28747 1.000 16.01036 147 VAL A O 1
ATOM 2462 N N . PRO A 1 168 ? 7.83714 14.65905 -25.13874 1.000 18.80867 148 PRO A N 1
ATOM 2463 C CA . PRO A 1 168 ? 8.07165 15.91671 -24.41896 1.000 19.05427 148 PRO A CA 1
ATOM 2464 C C . PRO A 1 168 ? 7.18203 16.03649 -23.19080 1.000 19.27647 148 PRO A C 1
ATOM 2465 O O . PRO A 1 168 ? 6.01800 15.62226 -23.19215 1.000 19.81890 148 PRO A O 1
ATOM 2476 N N A ASN A 1 169 ? 7.75138 16.61571 -22.13507 0.531 18.55683 149 ASN A N 1
ATOM 2477 N N B ASN A 1 169 ? 7.74461 16.60333 -22.12769 0.469 18.23724 149 ASN A N 1
ATOM 2478 C CA A ASN A 1 169 ? 7.10956 16.82758 -20.84234 0.531 19.16618 149 ASN A CA 1
ATOM 2479 C CA B ASN A 1 169 ? 7.08757 16.84714 -20.84867 0.469 18.65334 149 ASN A CA 1
ATOM 2480 C C A ASN A 1 169 ? 6.91614 15.53693 -20.06665 0.531 17.93716 149 ASN A C 1
ATOM 2481 C C B ASN A 1 169 ? 7.01800 15.57120 -20.01464 0.469 18.18801 149 ASN A C 1
ATOM 2482 O O A ASN A 1 169 ? 6.20447 15.52940 -19.05701 0.531 20.13075 149 ASN A O 1
ATOM 2483 O O B ASN A 1 169 ? 6.49074 15.61393 -18.89665 0.469 19.84401 149 ASN A O 1
ATOM 2504 N N . ALA A 1 170 ? 7.53945 14.44653 -20.50253 1.000 15.93586 150 ALA A N 1
ATOM 2505 C CA . ALA A 1 170 ? 7.45606 13.16849 -19.81127 1.000 15.20749 150 ALA A CA 1
ATOM 2506 C C . ALA A 1 170 ? 8.80850 12.48328 -19.82230 1.000 14.41128 150 ALA A C 1
ATOM 2507 O O . ALA A 1 170 ? 8.89742 11.26272 -19.90939 1.000 15.80843 150 ALA A O 1
ATOM 2515 N N . VAL A 1 171 ? 9.88505 13.26340 -19.70009 1.000 14.55228 151 VAL A N 1
ATOM 2516 C CA . VAL A 1 171 ? 11.22725 12.71627 -19.89985 1.000 15.02636 151 VAL A CA 1
ATOM 2517 C C . VAL A 1 171 ? 11.53481 11.61993 -18.88121 1.000 13.39529 151 VAL A C 1
ATOM 2518 O O . VAL A 1 171 ? 11.97391 10.52358 -19.24735 1.000 14.46753 151 VAL A O 1
ATOM 2531 N N . ILE A 1 172 ? 11.31812 11.89038 -17.58859 1.000 13.97985 152 ILE A N 1
ATOM 2532 C CA . ILE A 1 172 ? 11.67333 10.88761 -16.58013 1.000 13.04681 152 ILE A CA 1
ATOM 2533 C C . ILE A 1 172 ? 10.71969 9.69658 -16.63657 1.000 13.28404 152 ILE A C 1
ATOM 2534 O O . ILE A 1 172 ? 11.14743 8.53377 -16.58356 1.000 13.37469 152 ILE A O 1
ATOM 2550 N N . TYR A 1 173 ? 9.41867 9.95809 -16.76054 1.000 13.39189 153 TYR A N 1
ATOM 2551 C CA . TYR A 1 173 ? 8.47180 8.86418 -16.93561 1.000 13.94989 153 TYR A CA 1
ATOM 2552 C C . TYR A 1 173 ? 8.85043 7.97031 -18.11525 1.000 13.22614 153 TYR A C 1
ATOM 2553 O O . TYR A 1 173 ? 8.88326 6.73902 -17.99579 1.000 13.06450 153 TYR A O 1
ATOM 2571 N N . CYS A 1 174 ? 9.11439 8.57325 -19.27646 1.000 13.38826 154 CYS A N 1
ATOM 2572 C CA . CYS A 1 174 ? 9.51026 7.77461 -20.43103 1.000 12.56662 154 CYS A CA 1
ATOM 2573 C C . CYS A 1 174 ? 10.75051 6.95216 -20.12702 1.000 11.50995 154 CYS A C 1
ATOM 2574 O O . CYS A 1 174 ? 10.81973 5.77355 -20.47740 1.000 11.92600 154 CYS A O 1
ATOM 2582 N N . ALA A 1 175 ? 11.73475 7.54352 -19.45589 1.000 11.38949 155 ALA A N 1
ATOM 2583 C CA . ALA A 1 175 ? 12.93882 6.78430 -19.14573 1.000 11.04602 155 ALA A CA 1
ATOM 2584 C C . ALA A 1 175 ? 12.61768 5.56753 -18.28787 1.000 10.64638 155 ALA A C 1
ATOM 2585 O O . ALA A 1 175 ? 13.19768 4.49259 -18.48736 1.000 11.35059 155 ALA A O 1
ATOM 2592 N N . THR A 1 176 ? 11.68043 5.70216 -17.33674 1.000 11.06938 156 THR A N 1
ATOM 2593 C CA . THR A 1 176 ? 11.30332 4.52195 -16.55984 1.000 11.32006 156 THR A CA 1
ATOM 2594 C C . THR A 1 176 ? 10.71608 3.44420 -17.46793 1.000 12.06170 156 THR A C 1
ATOM 2595 O O . THR A 1 176 ? 10.89067 2.24683 -17.22271 1.000 12.37962 156 THR A O 1
ATOM 2606 N N . LYS A 1 177 ? 9.96877 3.85331 -18.49695 1.000 11.09549 157 LYS A N 1
ATOM 2607 C CA . LYS A 1 177 ? 9.33523 2.88592 -19.38623 1.000 12.06386 157 LYS A CA 1
ATOM 2608 C C . LYS A 1 177 ? 10.31192 2.33798 -20.42045 1.000 11.94845 157 LYS A C 1
ATOM 2609 O O . LYS A 1 177 ? 10.15904 1.18774 -20.83949 1.000 12.11164 157 LYS A O 1
ATOM 2628 N N . PHE A 1 178 ? 11.34195 3.10642 -20.80072 1.000 11.63444 158 PHE A N 1
ATOM 2629 C CA . PHE A 1 178 ? 12.44399 2.52883 -21.56899 1.000 11.70066 158 PHE A CA 1
ATOM 2630 C C . PHE A 1 178 ? 13.12804 1.43356 -20.76028 1.000 11.29258 158 PHE A C 1
ATOM 2631 O O . PHE A 1 178 ? 13.52112 0.39153 -21.30216 1.000 11.66575 158 PHE A O 1
ATOM 2648 N N . PHE A 1 179 ? 13.28449 1.65510 -19.45330 1.000 11.75081 159 PHE A N 1
ATOM 2649 C CA . PHE A 1 179 ? 13.76958 0.58380 -18.59485 1.000 11.92406 159 PHE A CA 1
ATOM 2650 C C . PHE A 1 179 ? 12.85159 -0.63211 -18.68548 1.000 11.65925 159 PHE A C 1
ATOM 2651 O O . PHE A 1 179 ? 13.31219 -1.75891 -18.89504 1.000 11.80461 159 PHE A O 1
ATOM 2668 N N . VAL A 1 180 ? 11.54424 -0.43471 -18.48288 1.000 12.01213 160 VAL A N 1
ATOM 2669 C CA . VAL A 1 180 ? 10.63318 -1.57990 -18.45659 1.000 12.40673 160 VAL A CA 1
ATOM 2670 C C . VAL A 1 180 ? 10.68713 -2.34784 -19.77749 1.000 12.49232 160 VAL A C 1
ATOM 2671 O O . VAL A 1 180 ? 10.75603 -3.58316 -19.79477 1.000 12.81536 160 VAL A O 1
ATOM 2684 N N . SER A 1 181 ? 10.63625 -1.62806 -20.90150 1.000 11.78496 161 SER A N 1
ATOM 2685 C CA . SER A 1 181 ? 10.61917 -2.27699 -22.20843 1.000 12.03128 161 SER A CA 1
ATOM 2686 C C . SER A 1 181 ? 11.92141 -3.01409 -22.48520 1.000 13.20075 161 SER A C 1
ATOM 2687 O O . SER A 1 181 ? 11.91218 -4.15335 -22.96364 1.000 14.00930 161 SER A O 1
ATOM 2695 N N . SER A 1 182 ? 13.05924 -2.37759 -22.19923 1.000 12.74008 162 SER A N 1
ATOM 2696 C CA . SER A 1 182 ? 14.33832 -3.02456 -22.48258 1.000 12.88911 162 SER A CA 1
ATOM 2697 C C . SER A 1 182 ? 14.58661 -4.19353 -21.53446 1.000 13.11497 162 SER A C 1
ATOM 2698 O O . SER A 1 182 ? 15.04692 -5.25297 -21.96523 1.000 13.67421 162 SER A O 1
ATOM 2706 N N . PHE A 1 183 ? 14.24024 -4.04004 -20.25453 1.000 12.67242 163 PHE A N 1
ATOM 2707 C CA . PHE A 1 183 ? 14.34453 -5.15772 -19.32482 1.000 13.34509 163 PHE A CA 1
ATOM 2708 C C . PHE A 1 183 ? 13.49593 -6.32837 -19.79982 1.000 12.97905 163 PHE A C 1
ATOM 2709 O O . PHE A 1 183 ? 13.94752 -7.48288 -19.81898 1.000 14.18176 163 PHE A O 1
ATOM 2726 N N . THR A 1 184 ? 12.24274 -6.05075 -20.16041 1.000 13.30374 164 THR A N 1
ATOM 2727 C CA . THR A 1 184 ? 11.32905 -7.14225 -20.47380 1.000 12.72756 164 THR A CA 1
ATOM 2728 C C . THR A 1 184 ? 11.70340 -7.82038 -21.78836 1.000 14.95157 164 THR A C 1
ATOM 2729 O O . THR A 1 184 ? 11.65202 -9.04951 -21.88207 1.000 15.04262 164 THR A O 1
ATOM 2740 N N . GLU A 1 185 ? 12.09389 -7.04638 -22.80911 1.000 14.18048 165 GLU A N 1
ATOM 2741 C CA . GLU A 1 185 ? 12.56076 -7.65581 -24.05321 1.000 14.77792 165 GLU A CA 1
ATOM 2742 C C . GLU A 1 185 ? 13.80617 -8.49552 -23.80033 1.000 14.29639 165 GLU A C 1
ATOM 2743 O O . GLU A 1 185 ? 13.92120 -9.62722 -24.28318 1.000 15.96663 165 GLU A O 1
ATOM 2755 N N . GLY A 1 186 ? 14.76574 -7.94221 -23.05782 1.000 15.70101 166 GLY A N 1
ATOM 2756 C CA . GLY A 1 186 ? 15.96705 -8.69800 -22.75171 1.000 14.65506 166 GLY A CA 1
ATOM 2757 C C . GLY A 1 186 ? 15.65917 -9.99264 -22.02584 1.000 14.83819 166 GLY A C 1
ATOM 2758 O O . GLY A 1 186 ? 16.21256 -11.04761 -22.34466 1.000 16.72798 166 GLY A O 1
ATOM 2762 N N . LEU A 1 187 ? 14.76142 -9.92834 -21.04451 1.000 15.59431 167 LEU A N 1
ATOM 2763 C CA . LEU A 1 187 ? 14.42383 -11.11507 -20.27266 1.000 15.18526 167 LEU A CA 1
ATOM 2764 C C . LEU A 1 187 ? 13.68142 -12.13030 -21.12804 1.000 16.25476 167 LEU A C 1
ATOM 2765 O O . LEU A 1 187 ? 13.94070 -13.33991 -21.04264 1.000 16.99611 167 LEU A O 1
ATOM 2781 N N . ALA A 1 188 ? 12.73858 -11.65687 -21.94253 1.000 16.87880 168 ALA A N 1
ATOM 2782 C CA . ALA A 1 188 ? 11.99468 -12.55501 -22.81611 1.000 17.21291 168 ALA A CA 1
ATOM 2783 C C . ALA A 1 188 ? 12.93193 -13.31927 -23.73894 1.000 18.98301 168 ALA A C 1
ATOM 2784 O O . ALA A 1 188 ? 12.76161 -14.52596 -23.94785 1.000 19.02966 168 ALA A O 1
ATOM 2791 N N . ARG A 1 189 ? 13.92972 -12.62761 -24.29771 1.000 18.51682 169 ARG A N 1
ATOM 2792 C CA . ARG A 1 189 ? 14.87814 -13.26891 -25.20370 1.000 18.74409 169 ARG A CA 1
ATOM 2793 C C . ARG A 1 189 ? 15.81852 -14.20129 -24.44845 1.000 19.13399 169 ARG A C 1
ATOM 2794 O O . ARG A 1 189 ? 16.19111 -15.26206 -24.96270 1.000 19.33564 169 ARG A O 1
ATOM 2815 N N . GLU A 1 190 ? 16.20360 -13.82918 -23.22155 1.000 18.97620 170 GLU A N 1
ATOM 2816 C CA . GLU A 1 190 ? 17.00413 -14.71728 -22.37790 1.000 18.49053 170 GLU A CA 1
ATOM 2817 C C . GLU A 1 190 ? 16.25766 -16.01205 -22.07040 1.000 20.01063 170 GLU A C 1
ATOM 2818 O O . GLU A 1 190 ? 16.83840 -17.10580 -22.12138 1.000 20.99545 170 GLU A O 1
ATOM 2830 N N . LEU A 1 191 ? 14.96673 -15.90536 -21.75184 1.000 20.30333 171 LEU A N 1
ATOM 2831 C CA . LEU A 1 191 ? 14.16955 -17.08745 -21.44516 1.000 19.58857 171 LEU A CA 1
ATOM 2832 C C . LEU A 1 191 ? 14.06036 -18.00220 -22.65971 1.000 20.65483 171 LEU A C 1
ATOM 2833 O O . LEU A 1 191 ? 14.14470 -19.23101 -22.53323 1.000 21.55892 171 LEU A O 1
ATOM 2849 N N . ILE A 1 192 ? 13.87563 -17.41741 -23.84609 1.000 21.60946 172 ILE A N 1
ATOM 2850 C CA . ILE A 1 192 ? 13.78303 -18.20033 -25.07339 1.000 24.44723 172 ILE A CA 1
ATOM 2851 C C . ILE A 1 192 ? 15.09891 -18.90104 -25.35562 1.000 23.50445 172 ILE A C 1
ATOM 2852 O O . ILE A 1 192 ? 15.12570 -20.09385 -25.68613 1.000 25.45143 172 ILE A O 1
ATOM 2868 N N . GLU A 1 193 ? 16.20967 -18.17666 -25.21596 1.000 22.66172 173 GLU A N 1
ATOM 2869 C CA . GLU A 1 193 ? 17.51735 -18.76495 -25.46385 1.000 25.29689 173 GLU A CA 1
ATOM 2870 C C . GLU A 1 193 ? 17.78251 -19.91786 -24.50670 1.000 24.80598 173 GLU A C 1
ATOM 2871 O O . GLU A 1 193 ? 18.38983 -20.92447 -24.89047 1.000 27.23292 173 GLU A O 1
ATOM 2883 N N . ALA A 1 194 ? 17.31579 -19.80073 -23.26353 1.000 25.61261 174 ALA A N 1
ATOM 2884 C CA . ALA A 1 194 ? 17.49292 -20.85008 -22.26791 1.000 28.69168 174 ALA A CA 1
ATOM 2885 C C . ALA A 1 194 ? 16.49223 -21.99087 -22.41471 1.000 28.11129 174 ALA A C 1
ATOM 2886 O O . ALA A 1 194 ? 16.58240 -22.97477 -21.66978 1.000 28.45830 174 ALA A O 1
ATOM 2893 N N . LYS A 1 195 ? 15.55667 -21.89525 -23.35638 1.000 30.12554 175 LYS A N 1
ATOM 2894 C CA . LYS A 1 195 ? 14.50254 -22.89705 -23.51514 1.000 32.15836 175 LYS A CA 1
ATOM 2895 C C . LYS A 1 195 ? 13.68211 -23.04300 -22.23333 1.000 28.97725 175 LYS A C 1
ATOM 2896 O O . LYS A 1 195 ? 13.22214 -24.13164 -21.88366 1.000 29.67804 175 LYS A O 1
ATOM 2915 N N . SER A 1 196 ? 13.47814 -21.92767 -21.53723 1.000 26.08266 176 SER A N 1
ATOM 2916 C CA . SER A 1 196 ? 12.69285 -21.94285 -20.31515 1.000 26.18580 176 SER A CA 1
ATOM 2917 C C . SER A 1 196 ? 11.21263 -22.09547 -20.63891 1.000 25.84066 176 SER A C 1
ATOM 2918 O O . SER A 1 196 ? 10.74841 -21.71143 -21.71412 1.000 27.60887 176 SER A O 1
ATOM 2926 N N . ASN A 1 197 ? 10.45619 -22.63259 -19.68110 1.000 25.31200 177 ASN A N 1
ATOM 2927 C CA . ASN A 1 197 ? 9.01347 -22.72607 -19.87940 1.000 25.60703 177 ASN A CA 1
ATOM 2928 C C . ASN A 1 197 ? 8.32857 -21.37655 -19.69302 1.000 23.22199 177 ASN A C 1
ATOM 2929 O O . ASN A 1 197 ? 7.37044 -21.05944 -20.40666 1.000 25.39530 177 ASN A O 1
ATOM 2940 N N . LEU A 1 198 ? 8.80131 -20.58452 -18.73486 1.000 22.57469 178 LEU A N 1
ATOM 2941 C CA . LEU A 1 198 ? 8.22378 -19.27316 -18.47521 1.000 22.06887 178 LEU A CA 1
ATOM 2942 C C . LEU A 1 198 ? 8.39955 -18.35092 -19.67461 1.000 21.29393 178 LEU A C 1
ATOM 2943 O O . LEU A 1 198 ? 9.46360 -18.31750 -20.30223 1.000 21.21530 178 LEU A O 1
ATOM 2959 N N . LYS A 1 199 ? 7.34193 -17.59801 -19.99137 1.000 20.32159 179 LYS A N 1
ATOM 2960 C CA . LYS A 1 199 ? 7.38362 -16.55969 -21.01704 1.000 20.67353 179 LYS A CA 1
ATOM 2961 C C . LYS A 1 199 ? 7.25205 -15.17819 -20.38367 1.000 18.86418 179 LYS A C 1
ATOM 2962 O O . LYS A 1 199 ? 6.51798 -15.00531 -19.40522 1.000 21.85708 179 LYS A O 1
ATOM 2981 N N . ALA A 1 200 ? 7.95724 -14.19536 -20.94656 1.000 17.73911 180 ALA A N 1
ATOM 2982 C CA . ALA A 1 200 ? 7.83860 -12.80098 -20.53962 1.000 17.16024 180 ALA A CA 1
ATOM 2983 C C . ALA A 1 200 ? 7.35871 -11.96881 -21.72270 1.000 16.99848 180 ALA A C 1
ATOM 2984 O O . ALA A 1 200 ? 7.79590 -12.17559 -22.85977 1.000 17.13678 180 ALA A O 1
ATOM 2991 N N . LYS A 1 201 ? 6.44627 -11.03816 -21.45189 1.000 16.37699 181 LYS A N 1
ATOM 2992 C CA . LYS A 1 201 ? 5.84297 -10.21288 -22.48755 1.000 16.07131 181 LYS A CA 1
ATOM 2993 C C . LYS A 1 201 ? 5.64688 -8.80495 -21.94529 1.000 14.57423 181 LYS A C 1
ATOM 2994 O O . LYS A 1 201 ? 5.55532 -8.59423 -20.73194 1.000 15.56335 181 LYS A O 1
ATOM 3013 N N . VAL A 1 202 ? 5.57266 -7.83453 -22.85776 1.000 15.09239 182 VAL A N 1
ATOM 3014 C CA . VAL A 1 202 ? 5.42631 -6.42839 -22.49182 1.000 14.47351 182 VAL A CA 1
ATOM 3015 C C . VAL A 1 202 ? 4.23792 -5.82290 -23.23122 1.000 15.54852 182 VAL A C 1
ATOM 3016 O O . VAL A 1 202 ? 4.10066 -5.99043 -24.44854 1.000 15.67877 182 VAL A O 1
ATOM 3029 N N . LEU A 1 203 ? 3.36065 -5.15386 -22.48595 1.000 14.89787 183 LEU A N 1
ATOM 3030 C CA . LEU A 1 203 ? 2.26204 -4.38689 -23.06129 1.000 15.07296 183 LEU A CA 1
ATOM 3031 C C . LEU A 1 203 ? 2.63254 -2.91037 -23.03050 1.000 14.99606 183 LEU A C 1
ATOM 3032 O O . LEU A 1 203 ? 3.08031 -2.40305 -21.99502 1.000 15.67446 183 LEU A O 1
ATOM 3048 N N . ALA A 1 204 ? 2.40094 -2.21338 -24.14787 1.000 14.70725 184 ALA A N 1
ATOM 3049 C CA . ALA A 1 204 ? 2.75987 -0.80440 -24.30715 1.000 14.59887 184 ALA A CA 1
ATOM 3050 C C . ALA A 1 204 ? 1.53695 0.01555 -24.70445 1.000 15.57368 184 ALA A C 1
ATOM 3051 O O . ALA A 1 204 ? 1.34151 0.32836 -25.88907 1.000 16.73232 184 ALA A O 1
ATOM 3058 N N . PRO A 1 205 ? 0.71029 0.40164 -23.73726 1.000 16.57320 185 PRO A N 1
ATOM 3059 C CA . PRO A 1 205 ? -0.42589 1.28027 -24.03907 1.000 16.68478 185 PRO A CA 1
ATOM 3060 C C . PRO A 1 205 ? 0.02494 2.66006 -24.48470 1.000 16.46713 185 PRO A C 1
ATOM 3061 O O . PRO A 1 205 ? 1.08485 3.14987 -24.09120 1.000 16.80185 185 PRO A O 1
ATOM 3072 N N . ALA A 1 206 ? -0.80706 3.29138 -25.31391 1.000 17.45291 186 ALA A N 1
ATOM 3073 C CA . ALA A 1 206 ? -0.68142 4.71858 -25.59227 1.000 19.00838 186 ALA A CA 1
ATOM 3074 C C . ALA A 1 206 ? -1.67521 5.45854 -24.69960 1.000 21.43602 186 ALA A C 1
ATOM 3075 O O . ALA A 1 206 ? -1.92169 5.03710 -23.56535 1.000 24.40635 186 ALA A O 1
ATOM 3082 N N . ALA A 1 207 ? -2.26018 6.54807 -25.18230 1.000 22.55350 187 ALA A N 1
ATOM 3083 C CA . ALA A 1 207 ? -3.17764 7.30110 -24.33994 1.000 24.09001 187 ALA A CA 1
ATOM 3084 C C . ALA A 1 207 ? -4.36428 6.43820 -23.92590 1.000 24.99360 187 ALA A C 1
ATOM 3085 O O . ALA A 1 207 ? -4.95115 5.71917 -24.73943 1.000 23.57345 187 ALA A O 1
ATOM 3092 N N . THR A 1 208 ? -4.71955 6.51235 -22.64570 1.000 27.54832 188 THR A N 1
ATOM 3093 C CA . THR A 1 208 ? -5.94254 5.90066 -22.15331 1.000 29.49819 188 THR A CA 1
ATOM 3094 C C . THR A 1 208 ? -6.73374 6.93894 -21.36537 1.000 30.45589 188 THR A C 1
ATOM 3095 O O . THR A 1 208 ? -6.28240 8.07005 -21.14201 1.000 30.02378 188 THR A O 1
ATOM 3106 N N . GLU A 1 209 ? -7.92017 6.52315 -20.91503 1.000 32.37165 189 GLU A N 1
ATOM 3107 C CA . GLU A 1 209 ? -8.80211 7.41967 -20.17951 1.000 35.53569 189 GLU A CA 1
ATOM 3108 C C . GLU A 1 209 ? -8.16816 7.92951 -18.89185 1.000 41.05985 189 GLU A C 1
ATOM 3109 O O . GLU A 1 209 ? -8.57090 8.98861 -18.39941 1.000 47.57292 189 GLU A O 1
ATOM 3121 N N . THR A 1 210 ? -7.18209 7.21542 -18.34032 1.000 43.71264 190 THR A N 1
ATOM 3122 C CA . THR A 1 210 ? -6.53793 7.65998 -17.10779 1.000 48.63323 190 THR A CA 1
ATOM 3123 C C . THR A 1 210 ? -5.60721 8.85105 -17.32236 1.000 56.39878 190 THR A C 1
ATOM 3124 O O . THR A 1 210 ? -5.08146 9.38684 -16.33984 1.000 66.25941 190 THR A O 1
ATOM 3135 N N . GLU A 1 211 ? -5.38935 9.27316 -18.56634 1.000 55.83728 191 GLU A N 1
ATOM 3136 C CA . GLU A 1 211 ? -4.66916 10.51347 -18.83849 1.000 59.50486 191 GLU A CA 1
ATOM 3137 C C . GLU A 1 211 ? -5.64685 11.65941 -19.11194 1.000 59.08389 191 GLU A C 1
ATOM 3138 O O . GLU A 1 211 ? -6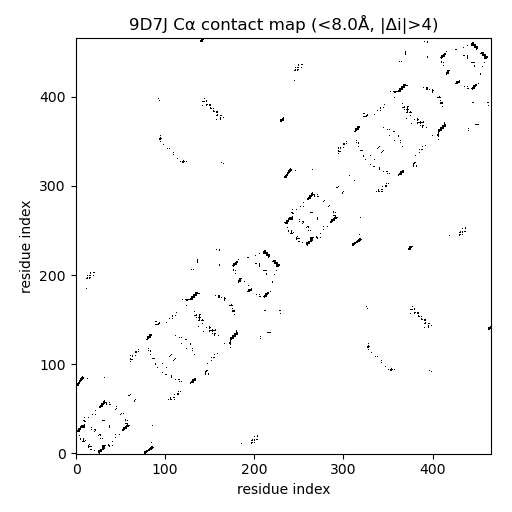.67623 11.79071 -18.44857 1.000 59.95489 191 GLU A O 1
ATOM 3150 N N . GLN A 1 225 ? -11.68244 17.78346 -24.86554 1.000 98.81238 205 GLN A N 1
ATOM 3151 C CA . GLN A 1 225 ? -10.38071 17.14086 -25.01027 1.000 88.90573 205 GLN A CA 1
ATOM 3152 C C . GLN A 1 225 ? -10.54719 15.70413 -25.48559 1.000 70.68694 205 GLN A C 1
ATOM 3153 O O . GLN A 1 225 ? -9.96594 15.30431 -26.49581 1.000 62.32736 205 GLN A O 1
ATOM 3166 N N . GLU A 1 226 ? -11.34292 14.92510 -24.74737 1.000 57.39462 206 GLU A N 1
ATOM 3167 C CA . GLU A 1 226 ? -11.64537 13.56782 -25.18163 1.000 51.62687 206 GLU A CA 1
ATOM 3168 C C . GLU A 1 226 ? -12.39386 13.55337 -26.50731 1.000 47.97115 206 GLU A C 1
ATOM 3169 O O . GLU A 1 226 ? -12.32683 12.55777 -27.23538 1.000 49.36102 206 GLU A O 1
ATOM 3181 N N . LYS A 1 227 ? -13.09665 14.64020 -26.83847 1.000 46.14669 207 LYS A N 1
ATOM 3182 C CA . LYS A 1 227 ? -13.85261 14.68847 -28.08240 1.000 48.67363 207 LYS A CA 1
ATOM 3183 C C . LYS A 1 227 ? -12.94032 14.70745 -29.29821 1.000 36.20009 207 LYS A C 1
ATOM 3184 O O . LYS A 1 227 ? -13.33203 14.25379 -30.37948 1.000 36.70069 207 LYS A O 1
ATOM 3203 N N . PHE A 1 228 ? -11.74004 15.24956 -29.15666 1.000 29.21338 208 PHE A N 1
ATOM 3204 C CA . PHE A 1 228 ? -10.88913 15.49471 -30.30526 1.000 27.51203 208 PHE A CA 1
ATOM 3205 C C . PHE A 1 228 ? -9.68362 14.57304 -30.36820 1.000 26.91081 208 PHE A C 1
ATOM 3206 O O . PHE A 1 228 ? -8.94783 14.61535 -31.35840 1.000 28.71546 208 PHE A O 1
ATOM 3223 N N . HIS A 1 229 ? -9.47119 13.73114 -29.36003 1.000 27.31180 209 HIS A N 1
ATOM 3224 C CA . HIS A 1 229 ? -8.23931 12.96819 -29.23240 1.000 28.03660 209 HIS A CA 1
ATOM 3225 C C . HIS A 1 229 ? -8.54951 11.49911 -29.03056 1.000 28.14876 209 HIS A C 1
ATOM 3226 O O . HIS A 1 229 ? -9.45825 11.14092 -28.27676 1.000 29.56222 209 HIS A O 1
ATOM 3240 N N . LYS A 1 230 ? -7.79223 10.65479 -29.71937 1.000 28.25989 210 LYS A N 1
ATOM 3241 C CA . LYS A 1 230 ? -7.97729 9.22203 -29.59753 1.000 29.90806 210 LYS A CA 1
ATOM 3242 C C . LYS A 1 230 ? -7.40678 8.72552 -28.27737 1.000 25.07906 210 LYS A C 1
ATOM 3243 O O . LYS A 1 230 ? -6.41112 9.24559 -27.76424 1.000 25.32573 210 LYS A O 1
ATOM 3262 N N . TYR A 1 231 ? -8.05659 7.70658 -27.72799 1.000 24.01062 211 TYR A N 1
ATOM 3263 C CA . TYR A 1 231 ? -7.56716 7.03795 -26.53326 1.000 23.39435 211 TYR A CA 1
ATOM 3264 C C . TYR A 1 231 ? -8.28396 5.70297 -26.43331 1.000 22.73960 211 TYR A C 1
ATOM 3265 O O . TYR A 1 231 ? -9.34008 5.50434 -27.03912 1.000 25.25729 211 TYR A O 1
ATOM 3283 N N . HIS A 1 232 ? -7.69313 4.78919 -25.67047 1.000 20.44242 212 HIS A N 1
ATOM 3284 C CA . HIS A 1 232 ? -8.33437 3.53439 -25.31071 1.000 19.35557 212 HIS A CA 1
ATOM 3285 C C . HIS A 1 232 ? -8.88948 3.61333 -23.89607 1.000 21.26244 212 HIS A C 1
ATOM 3286 O O . HIS A 1 232 ? -8.33329 4.28023 -23.02413 1.000 23.05023 212 HIS A O 1
ATOM 3300 N N . THR A 1 233 ? -10.00816 2.93399 -23.67371 1.000 21.58529 213 THR A N 1
ATOM 3301 C CA . THR A 1 233 ? -10.47278 2.78595 -22.30419 1.000 21.58804 213 THR A CA 1
ATOM 3302 C C . THR A 1 233 ? -9.62417 1.72920 -21.60026 1.000 21.39100 213 THR A C 1
ATOM 3303 O O . THR A 1 233 ? -8.94109 0.92379 -22.23833 1.000 21.02870 213 THR A O 1
ATOM 3314 N N . SER A 1 234 ? -9.66903 1.74171 -20.26542 1.000 23.09319 214 SER A N 1
ATOM 3315 C CA . SER A 1 234 ? -8.98476 0.70322 -19.50085 1.000 23.27110 214 SER A CA 1
ATOM 3316 C C . SER A 1 234 ? -9.50696 -0.68368 -19.86791 1.000 22.31012 214 SER A C 1
ATOM 3317 O O . SER A 1 234 ? -8.73788 -1.64908 -19.92545 1.000 22.48414 214 SER A O 1
ATOM 3325 N N . LYS A 1 235 ? -10.81519 -0.80379 -20.11685 1.000 22.91552 215 LYS A N 1
ATOM 3326 C CA . LYS A 1 235 ? -11.37593 -2.08606 -20.53622 1.000 24.60440 215 LYS A CA 1
ATOM 3327 C C . LYS A 1 235 ? -10.77936 -2.53879 -21.86527 1.000 22.48913 215 LYS A C 1
ATOM 3328 O O . LYS A 1 235 ? -10.39980 -3.70657 -22.02010 1.000 22.17697 215 LYS A O 1
ATOM 3347 N N . GLN A 1 236 ? -10.67415 -1.62519 -22.83227 1.000 21.38527 216 GLN A N 1
ATOM 3348 C CA . GLN A 1 236 ? -10.06011 -1.97543 -24.10851 1.000 20.35490 216 GLN A CA 1
ATOM 3349 C C . GLN A 1 236 ? -8.61331 -2.40579 -23.92057 1.000 20.73233 216 GLN A C 1
ATOM 3350 O O . GLN A 1 236 ? -8.14804 -3.34897 -24.56985 1.000 20.48375 216 GLN A O 1
ATOM 3398 N N . ALA A 1 238 ? -7.31086 -3.80959 -21.25581 1.000 19.72499 218 ALA A N 1
ATOM 3399 C CA . ALA A 1 238 ? -7.30166 -5.14007 -20.65451 1.000 20.24001 218 ALA A CA 1
ATOM 3400 C C . ALA A 1 238 ? -7.58583 -6.20526 -21.70800 1.000 20.47968 218 ALA A C 1
ATOM 3401 O O . ALA A 1 238 ? -7.00896 -7.29878 -21.66915 1.000 22.09774 218 ALA A O 1
ATOM 3409 N N . GLU A 1 239 ? -8.45178 -5.89337 -22.67666 1.000 21.47964 219 GLU A N 1
ATOM 3410 C CA . GLU A 1 239 ? -8.68022 -6.82087 -23.77945 1.000 24.86876 219 GLU A CA 1
ATOM 3411 C C . GLU A 1 239 ? -7.40064 -7.04165 -24.57392 1.000 21.96507 219 GLU A C 1
ATOM 3412 O O . GLU A 1 239 ? -7.09809 -8.16870 -24.98285 1.000 21.50897 219 GLU A O 1
ATOM 3424 N N . PHE A 1 240 ? -6.64204 -5.97030 -24.81052 1.000 21.71105 220 PHE A N 1
ATOM 3425 C CA . PHE A 1 240 ? -5.36291 -6.11077 -25.49015 1.000 19.56086 220 PHE A CA 1
ATOM 3426 C C . PHE A 1 240 ? -4.38739 -6.92657 -24.64805 1.000 19.97418 220 PHE A C 1
ATOM 3427 O O . PHE A 1 240 ? -3.60291 -7.71404 -25.18580 1.000 19.60776 220 PHE A O 1
ATOM 3444 N N . LEU A 1 241 ? -4.40582 -6.73474 -23.32420 1.000 18.95409 221 LEU A N 1
ATOM 3445 C CA . LEU A 1 241 ? -3.57173 -7.55515 -22.44746 1.000 18.27058 221 LEU A CA 1
ATOM 3446 C C . LEU A 1 241 ? -3.91245 -9.03578 -22.58835 1.000 18.54801 221 LEU A C 1
ATOM 3447 O O . LEU A 1 241 ? -3.01195 -9.88287 -22.63711 1.000 18.48849 221 LEU A O 1
ATOM 3463 N N . ILE A 1 242 ? -5.20654 -9.37101 -22.64586 1.000 19.60657 222 ILE A N 1
ATOM 3464 C CA . ILE A 1 242 ? -5.59954 -10.76517 -22.84840 1.000 21.05993 222 ILE A CA 1
ATOM 3465 C C . ILE A 1 242 ? -5.10185 -11.26885 -24.19887 1.000 21.07252 222 ILE A C 1
ATOM 3466 O O . ILE A 1 242 ? -4.66054 -12.41616 -24.32480 1.000 21.72981 222 ILE A O 1
ATOM 3482 N N . LYS A 1 243 ? -5.18130 -10.42962 -25.23446 1.000 21.04196 223 LYS A N 1
ATOM 3483 C CA . LYS A 1 243 ? -4.67375 -10.83358 -26.54138 1.000 21.92251 223 LYS A CA 1
ATOM 3484 C C . LYS A 1 243 ? -3.18185 -11.13173 -26.47321 1.000 20.25529 223 LYS A C 1
ATOM 3485 O O . LYS A 1 243 ? -2.71201 -12.12831 -27.03368 1.000 20.71396 223 LYS A O 1
ATOM 3504 N N . LEU A 1 244 ? -2.42494 -10.28390 -25.77803 1.000 19.35925 224 LEU A N 1
ATOM 3505 C CA . LEU A 1 244 ? -0.99859 -10.53161 -25.58620 1.000 18.69609 224 LEU A CA 1
ATOM 3506 C C . LEU A 1 244 ? -0.77162 -11.85515 -24.86556 1.000 19.87229 224 LEU A C 1
ATOM 3507 O O . LEU A 1 244 ? 0.04689 -12.68002 -25.29325 1.000 19.65638 224 LEU A O 1
ATOM 3523 N N . TYR A 1 245 ? -1.50216 -12.07482 -23.76951 1.000 19.60856 225 TYR A N 1
ATOM 3524 C CA . TYR A 1 245 ? -1.41643 -13.32508 -23.02527 1.000 20.33339 225 TYR A CA 1
ATOM 3525 C C . TYR A 1 245 ? -1.68915 -14.53579 -23.90783 1.000 21.51480 225 TYR A C 1
ATOM 3526 O O . TYR A 1 245 ? -0.98596 -15.55005 -23.82146 1.000 21.08621 225 TYR A O 1
ATOM 3544 N N . ASP A 1 246 ? -2.71422 -14.45462 -24.75468 1.000 21.18027 226 ASP A N 1
ATOM 3545 C CA . ASP A 1 246 ? -3.13142 -15.61062 -25.53132 1.000 23.74747 226 ASP A CA 1
ATOM 3546 C C . ASP A 1 246 ? -2.23366 -15.91175 -26.72389 1.000 25.11773 226 ASP A C 1
ATOM 3547 O O . ASP A 1 246 ? -2.32037 -17.00865 -27.28139 1.000 28.80401 226 ASP A O 1
ATOM 3556 N N . ASN A 1 247 ? -1.40691 -14.97797 -27.15415 1.000 24.69308 227 ASN A N 1
ATOM 3557 C CA . ASN A 1 247 ? -0.62260 -15.14675 -28.37142 1.000 25.17708 227 ASN A CA 1
ATOM 3558 C C . ASN A 1 247 ? 0.85404 -15.29540 -28.02504 1.000 25.06608 227 ASN A C 1
ATOM 3559 O O . ASN A 1 247 ? 1.24902 -15.23558 -26.86014 1.000 25.17521 227 ASN A O 1
ATOM 3570 N N . ASP A 1 248 ? 1.67386 -15.55568 -29.04141 1.000 26.41613 228 ASP A N 1
ATOM 3571 C CA . ASP A 1 248 ? 3.07837 -15.89374 -28.82296 1.000 30.09765 228 ASP A CA 1
ATOM 3572 C C . ASP A 1 248 ? 4.01801 -14.80489 -29.33640 1.000 26.78675 228 ASP A C 1
ATOM 3573 O O . ASP A 1 248 ? 5.06584 -15.08196 -29.92889 1.000 27.18123 228 ASP A O 1
ATOM 3582 N N . TYR A 1 249 ? 3.64582 -13.55379 -29.10830 1.000 22.84538 229 TYR A N 1
ATOM 3583 C CA . TYR A 1 249 ? 4.49085 -12.40626 -29.38805 1.000 20.75337 229 TYR A CA 1
ATOM 3584 C C . TYR A 1 249 ? 4.93675 -11.76500 -28.08120 1.000 19.83649 229 TYR A C 1
ATOM 3585 O O . TYR A 1 249 ? 4.20131 -11.75711 -27.09004 1.000 19.73887 229 TYR A O 1
ATOM 3603 N N . ILE A 1 250 ? 6.15482 -11.22040 -28.09124 1.000 18.08566 230 ILE A N 1
ATOM 3604 C CA . ILE A 1 250 ? 6.70585 -10.61988 -26.87987 1.000 17.48235 230 ILE A CA 1
ATOM 3605 C C . ILE A 1 250 ? 6.12292 -9.23800 -26.62099 1.000 17.35609 230 ILE A C 1
ATOM 3606 O O . ILE A 1 250 ? 5.96059 -8.84552 -25.46276 1.000 17.04006 230 ILE A O 1
ATOM 3622 N N . VAL A 1 251 ? 5.78381 -8.48516 -27.66344 1.000 17.34226 231 VAL A N 1
ATOM 3623 C CA . VAL A 1 251 ? 5.38385 -7.08888 -27.52332 1.000 16.31568 231 VAL A CA 1
ATOM 3624 C C . VAL A 1 251 ? 3.94512 -6.92406 -27.99762 1.000 16.38788 231 VAL A C 1
ATOM 3625 O O . VAL A 1 251 ? 3.58681 -7.37165 -29.09342 1.000 18.06497 231 VAL A O 1
ATOM 3638 N N . GLY A 1 252 ? 3.13117 -6.26578 -27.18035 1.000 15.86581 232 GLY A N 1
ATOM 3639 C CA . GLY A 1 252 ? 1.83300 -5.80133 -27.62549 1.000 17.01510 232 GLY A CA 1
ATOM 3640 C C . GLY A 1 252 ? 1.79318 -4.29404 -27.49088 1.000 15.54262 232 GLY A C 1
ATOM 3641 O O . GLY A 1 252 ? 1.78312 -3.77958 -26.37178 1.000 17.22334 232 GLY A O 1
ATOM 3645 N N . LYS A 1 253 ? 1.81403 -3.56716 -28.60169 1.000 17.54068 233 LYS A N 1
ATOM 3646 C CA . LYS A 1 253 ? 2.03382 -2.13084 -28.55951 1.000 16.81481 233 LYS A CA 1
ATOM 3647 C C . LYS A 1 253 ? 0.95170 -1.38588 -29.31910 1.000 17.89190 233 LYS A C 1
ATOM 3648 O O . LYS A 1 253 ? 0.53811 -1.80516 -30.40228 1.000 18.47356 233 LYS A O 1
ATOM 3667 N N . VAL A 1 254 ? 0.51118 -0.27047 -28.74388 1.000 17.08222 234 VAL A N 1
ATOM 3668 C CA . VAL A 1 254 ? -0.37518 0.66563 -29.42315 1.000 18.78685 234 VAL A CA 1
ATOM 3669 C C . VAL A 1 254 ? 0.48611 1.71940 -30.10784 1.000 19.84626 234 VAL A C 1
ATOM 3670 O O . VAL A 1 254 ? 1.29268 2.39452 -29.45644 1.000 19.55528 234 VAL A O 1
ATOM 3683 N N . ASP A 1 255 ? 0.31404 1.86538 -31.41968 1.000 19.76550 235 ASP A N 1
ATOM 3684 C CA . ASP A 1 255 ? 0.96164 2.95882 -32.12734 1.000 21.71704 235 ASP A CA 1
ATOM 3685 C C . ASP A 1 255 ? 0.41622 4.28933 -31.62336 1.000 21.88532 235 ASP A C 1
ATOM 3686 O O . ASP A 1 255 ? -0.79580 4.51626 -31.60524 1.000 20.81610 235 ASP A O 1
ATOM 3695 N N A ARG A 1 256 ? 1.32087 5.17386 -31.20030 0.529 23.62708 236 ARG A N 1
ATOM 3696 N N B ARG A 1 256 ? 1.33336 5.17101 -31.22032 0.471 23.87064 236 ARG A N 1
ATOM 3697 C CA A ARG A 1 256 ? 0.89634 6.42198 -30.58007 0.529 27.31912 236 ARG A CA 1
ATOM 3698 C CA B ARG A 1 256 ? 0.96452 6.43071 -30.59470 0.471 27.24960 236 ARG A CA 1
ATOM 3699 C C A ARG A 1 256 ? 0.18055 7.34583 -31.55287 0.529 28.85102 236 ARG A C 1
ATOM 3700 C C B ARG A 1 256 ? 0.24597 7.36950 -31.54878 0.471 27.73825 236 ARG A C 1
ATOM 3701 O O A ARG A 1 256 ? -0.53849 8.24844 -31.11270 0.529 31.42296 236 ARG A O 1
ATOM 3702 O O B ARG A 1 256 ? -0.40264 8.31480 -31.09045 0.471 29.39038 236 ARG A O 1
ATOM 3743 N N . ASN A 1 257 ? 0.35841 7.14411 -32.85590 1.000 28.85463 237 ASN A N 1
ATOM 3744 C CA . ASN A 1 257 ? -0.28032 7.99256 -33.85271 1.000 34.28909 237 ASN A CA 1
ATOM 3745 C C . ASN A 1 257 ? -1.60324 7.41517 -34.34441 1.000 33.58668 237 ASN A C 1
ATOM 3746 O O . ASN A 1 257 ? -2.62937 8.10010 -34.30032 1.000 33.55443 237 ASN A O 1
ATOM 3758 N N . SER A 1 258 ? -1.60740 6.16097 -34.79533 1.000 32.09951 238 SER A N 1
ATOM 3759 C CA . SER A 1 258 ? -2.80404 5.56802 -35.37556 1.000 30.43238 238 SER A CA 1
ATOM 3760 C C . SER A 1 258 ? -3.69389 4.88941 -34.34547 1.000 28.58406 238 SER A C 1
ATOM 3761 O O . SER A 1 258 ? -4.86545 4.61202 -34.63819 1.000 27.45359 238 SER A O 1
ATOM 3769 N N . PHE A 1 259 ? -3.15099 4.59130 -33.16640 1.000 25.96321 239 PHE A N 1
ATOM 3770 C CA . PHE A 1 259 ? -3.82661 3.86712 -32.09136 1.000 25.27024 239 PHE A CA 1
ATOM 3771 C C . PHE A 1 259 ? -4.16650 2.42772 -32.45141 1.000 24.54161 239 PHE A C 1
ATOM 3772 O O . PHE A 1 259 ? -4.97258 1.78889 -31.76803 1.000 25.27151 239 PHE A O 1
ATOM 3789 N N A LYS A 1 260 ? -3.55185 1.89634 -33.50487 0.484 24.30318 240 LYS A N 1
ATOM 3790 N N B LYS A 1 260 ? -3.55073 1.89749 -33.50422 0.516 24.06627 240 LYS A N 1
ATOM 3791 C CA A LYS A 1 260 ? -3.67712 0.47664 -33.80229 0.484 25.59976 240 LYS A CA 1
ATOM 3792 C CA B LYS A 1 260 ? -3.67084 0.47708 -33.79560 0.516 23.99698 240 LYS A CA 1
ATOM 3793 C C A LYS A 1 260 ? -2.84274 -0.33295 -32.81702 0.484 22.86215 240 LYS A C 1
ATOM 3794 C C B LYS A 1 260 ? -2.84280 -0.32894 -32.80497 0.516 22.12534 240 LYS A C 1
ATOM 3795 O O A LYS A 1 260 ? -1.68011 -0.00807 -32.55259 0.484 23.70645 240 LYS A O 1
ATOM 3796 O O B LYS A 1 260 ? -1.68346 -0.00085 -32.53029 0.516 22.68291 240 LYS A O 1
ATOM 3833 N N . PHE A 1 261 ? -3.44562 -1.38286 -32.26556 1.000 22.10615 241 PHE A N 1
ATOM 3834 C CA . PHE A 1 261 ? -2.74642 -2.31212 -31.39574 1.000 21.89845 241 PHE A CA 1
ATOM 3835 C C . PHE A 1 261 ? -2.18476 -3.44172 -32.24889 1.000 22.88450 241 PHE A C 1
ATOM 3836 O O . PHE A 1 261 ? -2.91224 -4.05327 -33.04172 1.000 24.53525 241 PHE A O 1
ATOM 3854 N N . THR A 1 262 ? -0.89100 -3.70642 -32.09269 1.000 22.95591 242 THR A N 1
ATOM 3855 C CA . THR A 1 262 ? -0.19544 -4.71231 -32.88044 1.000 25.24966 242 THR A CA 1
ATOM 3856 C C . THR A 1 262 ? 0.63588 -5.60292 -31.97113 1.000 22.35942 242 THR A C 1
ATOM 3857 O O . THR A 1 262 ? 1.40512 -5.10606 -31.14066 1.000 21.54523 242 THR A O 1
ATOM 3868 N N . LEU A 1 263 ? 0.46907 -6.91655 -32.13658 1.000 21.67222 243 LEU A N 1
ATOM 3869 C CA . LEU A 1 263 ? 1.37086 -7.90368 -31.55827 1.000 21.90430 243 LEU A CA 1
ATOM 3870 C C . LEU A 1 263 ? 2.61209 -7.99361 -32.43913 1.000 22.76655 243 LEU A C 1
ATOM 3871 O O . LEU A 1 263 ? 2.50431 -8.07641 -33.66767 1.000 24.38972 243 LEU A O 1
ATOM 3887 N N . GLN A 1 264 ? 3.79117 -7.93924 -31.82270 1.000 20.69412 244 GLN A N 1
ATOM 3888 C CA . GLN A 1 264 ? 5.01217 -7.83125 -32.60935 1.000 20.61603 244 GLN A CA 1
ATOM 3889 C C . GLN A 1 264 ? 6.20684 -8.36195 -31.83008 1.000 19.00256 244 GLN A C 1
ATOM 3890 O O . GLN A 1 264 ? 6.13420 -8.64814 -30.63262 1.000 19.70043 244 GLN A O 1
ATOM 3904 N N . ASN A 1 265 ? 7.30134 -8.52989 -32.55321 1.000 20.10437 245 ASN A N 1
ATOM 3905 C CA . ASN A 1 265 ? 8.54028 -9.02109 -31.98071 1.000 20.62256 245 ASN A CA 1
ATOM 3906 C C . ASN A 1 265 ? 9.28308 -7.87427 -31.31102 1.000 20.34283 245 ASN A C 1
ATOM 3907 O O . ASN A 1 265 ? 8.93821 -6.70183 -31.47884 1.000 19.23027 245 ASN A O 1
ATOM 3918 N N . PRO A 1 266 ? 10.30563 -8.18557 -30.51915 1.000 18.86644 246 PRO A N 1
ATOM 3919 C CA . PRO A 1 266 ? 11.04007 -7.12812 -29.81208 1.000 18.25587 246 PRO A CA 1
ATOM 3920 C C . PRO A 1 266 ? 11.52396 -6.00831 -30.72816 1.000 18.86640 246 PRO A C 1
ATOM 3921 O O . PRO A 1 266 ? 11.95625 -6.23868 -31.86041 1.000 20.38143 246 PRO A O 1
ATOM 3932 N N . ILE A 1 267 ? 11.49598 -4.78859 -30.19757 1.000 17.09321 247 ILE A N 1
ATOM 3933 C CA . ILE A 1 267 ? 11.79037 -3.58718 -30.97772 1.000 17.01941 247 ILE A CA 1
ATOM 3934 C C . ILE A 1 267 ? 13.24255 -3.14559 -30.84557 1.000 18.61373 247 ILE A C 1
ATOM 3935 O O . ILE A 1 267 ? 13.83230 -2.63877 -31.80367 1.000 19.80418 247 ILE A O 1
ATOM 3951 N N . PHE A 1 268 ? 13.84610 -3.27691 -29.67475 1.000 16.56955 248 PHE A N 1
ATOM 3952 C CA . PHE A 1 268 ? 15.16060 -2.69325 -29.46831 1.000 16.12889 248 PHE A CA 1
ATOM 3953 C C . PHE A 1 268 ? 16.26491 -3.55243 -30.08432 1.000 17.30147 248 PHE A C 1
ATOM 3954 O O . PHE A 1 268 ? 16.12967 -4.77001 -30.22934 1.000 18.28714 248 PHE A O 1
ATOM 3971 N N A ASP A 1 269 ? 17.37108 -2.89458 -30.43096 0.537 17.77442 249 ASP A N 1
ATOM 3972 N N B ASP A 1 269 ? 17.36560 -2.89612 -30.45446 0.463 18.42212 249 ASP A N 1
ATOM 3973 C CA A ASP A 1 269 ? 18.55434 -3.57710 -30.93802 0.537 18.50753 249 ASP A CA 1
ATOM 3974 C CA B ASP A 1 269 ? 18.52010 -3.61435 -30.97594 0.463 20.31416 249 ASP A CA 1
ATOM 3975 C C A ASP A 1 269 ? 19.08441 -4.55773 -29.89730 0.537 17.90217 249 ASP A C 1
ATOM 3976 C C B ASP A 1 269 ? 19.06561 -4.56482 -29.91527 0.463 18.65868 249 ASP A C 1
ATOM 3977 O O A ASP A 1 269 ? 19.00302 -4.31872 -28.68965 0.537 17.47814 249 ASP A O 1
ATOM 3978 O O B ASP A 1 269 ? 18.99097 -4.30093 -28.71174 0.463 17.78542 249 ASP A O 1
ATOM 3995 N N . TYR A 1 270 ? 19.62847 -5.67847 -30.37890 1.000 18.65767 250 TYR A N 1
ATOM 3996 C CA . TYR A 1 270 ? 20.04792 -6.78302 -29.51915 1.000 19.70073 250 TYR A CA 1
ATOM 3997 C C . TYR A 1 270 ? 21.34022 -7.36300 -30.07034 1.000 20.64272 250 TYR A C 1
ATOM 3998 O O . TYR A 1 270 ? 21.45355 -7.59738 -31.27731 1.000 22.95886 250 TYR A O 1
ATOM 4017 N N . ALA A 1 271 ? 22.30701 -7.59670 -29.18824 1.000 21.29626 251 ALA A N 1
ATOM 4018 C CA . ALA A 1 271 ? 23.62248 -8.05830 -29.61157 1.000 23.81560 251 ALA A CA 1
ATOM 4019 C C . ALA A 1 271 ? 23.66786 -9.56205 -29.83821 1.000 28.17025 251 ALA A C 1
ATOM 4020 O O . ALA A 1 271 ? 22.77072 -10.31590 -29.46529 1.000 30.35959 251 ALA A O 1
ATOM 4028 N N . TYR B 1 24 ? 35.58524 31.37743 -8.83744 1.000 35.00971 4 TYR B N 1
ATOM 4029 C CA . TYR B 1 24 ? 35.96145 29.96951 -8.84787 1.000 31.88055 4 TYR B CA 1
ATOM 4030 C C . TYR B 1 24 ? 34.79890 29.10626 -9.31757 1.000 28.17965 4 TYR B C 1
ATOM 4031 O O . TYR B 1 24 ? 33.73049 29.09654 -8.70511 1.000 29.36914 4 TYR B O 1
ATOM 4048 N N . LYS B 1 25 ? 35.00771 28.38029 -10.40805 1.000 24.07612 5 LYS B N 1
ATOM 4049 C CA . LYS B 1 25 ? 34.04574 27.40113 -10.88320 1.000 23.42003 5 LYS B CA 1
ATOM 4050 C C . LYS B 1 25 ? 34.66259 26.01496 -10.79040 1.000 22.23325 5 LYS B C 1
ATOM 4051 O O . LYS B 1 25 ? 35.88887 25.86027 -10.77144 1.000 23.00865 5 LYS B O 1
ATOM 4070 N N . TYR B 1 26 ? 33.79095 25.00588 -10.74195 1.000 20.37532 6 TYR B N 1
ATOM 4071 C CA . TYR B 1 26 ? 34.19957 23.64074 -10.46073 1.000 20.91926 6 TYR B CA 1
ATOM 4072 C C . TYR B 1 26 ? 33.55748 22.64979 -11.42208 1.000 19.66634 6 TYR B C 1
ATOM 4073 O O . TYR B 1 26 ? 32.42244 22.82472 -11.88193 1.000 20.05703 6 TYR B O 1
ATOM 4091 N N . THR B 1 27 ? 34.32136 21.60305 -11.71022 1.000 19.26271 7 THR B N 1
ATOM 4092 C CA . THR B 1 27 ? 33.86656 20.44159 -12.45511 1.000 18.97112 7 THR B CA 1
ATOM 4093 C C . THR B 1 27 ? 33.67635 19.32132 -11.44241 1.000 17.45666 7 THR B C 1
ATOM 4094 O O . THR B 1 27 ? 34.61446 18.95655 -10.72790 1.000 18.66450 7 THR B O 1
ATOM 4105 N N . VAL B 1 28 ? 32.45748 18.80922 -11.35750 1.000 16.97953 8 VAL B N 1
ATOM 4106 C CA . VAL B 1 28 ? 32.07631 17.82020 -10.36036 1.000 17.15026 8 VAL B CA 1
ATOM 4107 C C . VAL B 1 28 ? 32.02780 16.46868 -11.05875 1.000 16.85381 8 VAL B C 1
ATOM 4108 O O . VAL B 1 28 ? 31.32156 16.31618 -12.06204 1.000 17.60063 8 VAL B O 1
ATOM 4121 N N . ILE B 1 29 ? 32.76196 15.48456 -10.53463 1.000 16.33976 9 ILE B N 1
ATOM 4122 C CA . ILE B 1 29 ? 32.87529 14.16368 -11.15500 1.000 15.37961 9 ILE B CA 1
ATOM 4123 C C . ILE B 1 29 ? 32.54198 13.11217 -10.11298 1.000 14.84866 9 ILE B C 1
ATOM 4124 O O . ILE B 1 29 ? 33.27839 12.95573 -9.13107 1.000 17.00262 9 ILE B O 1
ATOM 4140 N N . THR B 1 30 ? 31.44720 12.38454 -10.32025 1.000 15.00888 10 THR B N 1
ATOM 4141 C CA . THR B 1 30 ? 31.16587 11.24031 -9.46669 1.000 14.95377 10 THR B CA 1
ATOM 4142 C C . THR B 1 30 ? 31.87930 10.00873 -10.01676 1.000 14.85544 10 THR B C 1
ATOM 4143 O O . THR B 1 30 ? 32.14693 9.89499 -11.21907 1.000 15.63388 10 THR B O 1
ATOM 4154 N N . GLY B 1 31 ? 32.20946 9.09110 -9.11579 1.000 15.81167 11 GLY B N 1
ATOM 4155 C CA . GLY B 1 31 ? 32.99393 7.94454 -9.53057 1.000 16.64810 11 GLY B CA 1
ATOM 4156 C C . GLY B 1 31 ? 34.40509 8.31187 -9.92537 1.000 14.85534 11 GLY B C 1
ATOM 4157 O O . GLY B 1 31 ? 34.90898 7.79839 -10.93373 1.000 16.87254 11 GLY B O 1
ATOM 4161 N N . ALA B 1 32 ? 35.06461 9.16906 -9.15299 1.000 15.63825 12 ALA B N 1
ATOM 4162 C CA . ALA B 1 32 ? 36.37490 9.68091 -9.51701 1.000 16.73472 12 ALA B CA 1
ATOM 4163 C C . ALA B 1 32 ? 37.53949 8.87761 -8.95245 1.000 16.88378 12 ALA B C 1
ATOM 4164 O O . ALA B 1 32 ? 38.69028 9.21035 -9.24902 1.000 17.91461 12 ALA B O 1
ATOM 4171 N N . SER B 1 33 ? 37.29481 7.84118 -8.15710 1.000 16.67324 13 SER B N 1
ATOM 4172 C CA . SER B 1 33 ? 38.40339 7.14821 -7.51097 1.000 17.10837 13 SER B CA 1
ATOM 4173 C C . SER B 1 33 ? 39.10196 6.13512 -8.41123 1.000 18.75278 13 SER B C 1
ATOM 4174 O O . SER B 1 33 ? 40.19967 5.68701 -8.05934 1.000 21.39291 13 SER B O 1
ATOM 4182 N N . SER B 1 34 ? 38.50965 5.76113 -9.54531 1.000 18.16469 14 SER B N 1
ATOM 4183 C CA . SER B 1 34 ? 39.14091 4.82166 -10.46477 1.000 18.00465 14 SER B CA 1
ATOM 4184 C C . SER B 1 34 ? 38.49682 4.96704 -11.83760 1.000 18.76501 14 SER B C 1
ATOM 4185 O O . SER B 1 34 ? 37.51254 5.68965 -12.01009 1.000 18.12575 14 SER B O 1
ATOM 4193 N N . GLY B 1 35 ? 39.08820 4.28680 -12.82004 1.000 18.32963 15 GLY B N 1
ATOM 4194 C CA . GLY B 1 35 ? 38.44989 4.12764 -14.11669 1.000 19.19224 15 GLY B CA 1
ATOM 4195 C C . GLY B 1 35 ? 38.29020 5.43516 -14.86571 1.000 18.56318 15 GLY B C 1
ATOM 4196 O O . GLY B 1 35 ? 39.14427 6.32979 -14.81490 1.000 18.32989 15 GLY B O 1
ATOM 4200 N N . ILE B 1 36 ? 37.16356 5.54466 -15.57330 1.000 17.32326 16 ILE B N 1
ATOM 4201 C CA . ILE B 1 36 ? 36.93315 6.69743 -16.43540 1.000 16.60595 16 ILE B CA 1
ATOM 4202 C C . ILE B 1 36 ? 36.90776 7.97838 -15.61951 1.000 17.59527 16 ILE B C 1
ATOM 4203 O O . ILE B 1 36 ? 37.43885 9.01056 -16.04490 1.000 16.97409 16 ILE B O 1
ATOM 4219 N N . GLY B 1 37 ? 36.26541 7.94432 -14.45050 1.000 17.64219 17 GLY B N 1
ATOM 4220 C CA . GLY B 1 37 ? 36.12131 9.15786 -13.66505 1.000 18.75011 17 GLY B CA 1
ATOM 4221 C C . GLY B 1 37 ? 37.45353 9.68594 -13.17315 1.000 16.71562 17 GLY B C 1
ATOM 4222 O O . GLY B 1 37 ? 37.68065 10.89918 -13.13750 1.000 16.95909 17 GLY B O 1
ATOM 4226 N N . TYR B 1 38 ? 38.34345 8.77750 -12.78101 1.000 16.75052 18 TYR B N 1
ATOM 4227 C CA . TYR B 1 38 ? 39.69819 9.13269 -12.37787 1.000 17.87616 18 TYR B CA 1
ATOM 4228 C C . TYR B 1 38 ? 40.44654 9.80234 -13.52060 1.000 17.75945 18 TYR B C 1
ATOM 4229 O O . TYR B 1 38 ? 41.04908 10.86965 -13.34686 1.000 17.87571 18 TYR B O 1
ATOM 4247 N N . GLU B 1 39 ? 40.40931 9.19291 -14.70596 1.000 18.05652 19 GLU B N 1
ATOM 4248 C CA . GLU B 1 39 ? 41.08643 9.78753 -15.85115 1.000 17.57679 19 GLU B CA 1
ATOM 4249 C C . GLU B 1 39 ? 40.39946 11.07109 -16.29935 1.000 17.72095 19 GLU B C 1
ATOM 4250 O O . GLU B 1 39 ? 41.07046 11.99118 -16.77853 1.000 18.41398 19 GLU B O 1
ATOM 4262 N N . ALA B 1 40 ? 39.07381 11.16233 -16.14095 1.000 16.74264 20 ALA B N 1
ATOM 4263 C CA . ALA B 1 40 ? 38.38389 12.40176 -16.48423 1.000 17.74951 20 ALA B CA 1
ATOM 4264 C C . ALA B 1 40 ? 38.82779 13.53832 -15.57666 1.000 17.09250 20 ALA B C 1
ATOM 4265 O O . ALA B 1 40 ? 39.00251 14.67851 -16.02874 1.000 17.88618 20 ALA B O 1
ATOM 4272 N N . ALA B 1 41 ? 38.99179 13.24974 -14.28401 1.000 18.03922 21 ALA B N 1
ATOM 4273 C CA . ALA B 1 41 ? 39.47988 14.26388 -13.35873 1.000 17.50261 21 ALA B CA 1
ATOM 4274 C C . ALA B 1 41 ? 40.83458 14.78530 -13.81063 1.000 18.35088 21 ALA B C 1
ATOM 4275 O O . ALA B 1 41 ? 41.06572 15.99866 -13.85480 1.000 18.23963 21 ALA B O 1
ATOM 4282 N N . LYS B 1 42 ? 41.73892 13.87841 -14.17852 1.000 17.87446 22 LYS B N 1
ATOM 4283 C CA . LYS B 1 42 ? 43.04975 14.31445 -14.64381 1.000 19.78524 22 LYS B CA 1
ATOM 4284 C C . LYS B 1 42 ? 42.93390 15.13938 -15.92088 1.000 20.27354 22 LYS B C 1
ATOM 4285 O O . LYS B 1 42 ? 43.63597 16.14413 -16.08035 1.000 20.86265 22 LYS B O 1
ATOM 4304 N N . ALA B 1 43 ? 42.03009 14.74993 -16.83003 1.000 20.89283 23 ALA B N 1
ATOM 4305 C CA . ALA B 1 43 ? 41.88995 15.47487 -18.09102 1.000 20.79807 23 ALA B CA 1
ATOM 4306 C C . ALA B 1 43 ? 41.36122 16.88422 -17.86586 1.000 20.46830 23 ALA B C 1
ATOM 4307 O O . ALA B 1 43 ? 41.84659 17.84456 -18.47607 1.000 21.38045 23 ALA B O 1
ATOM 4314 N N . PHE B 1 44 ? 40.34766 17.02783 -17.01888 1.000 18.77981 24 PHE B N 1
ATOM 4315 C CA . PHE B 1 44 ? 39.84234 18.36288 -16.73945 1.000 18.49666 24 PHE B CA 1
ATOM 4316 C C . PHE B 1 44 ? 40.86825 19.19782 -15.97409 1.000 19.29671 24 PHE B C 1
ATOM 4317 O O . PHE B 1 44 ? 40.94227 20.41337 -16.17563 1.000 21.05544 24 PHE B O 1
ATOM 4334 N N . ALA B 1 45 ? 41.66366 18.57989 -15.09536 1.000 19.56046 25 ALA B N 1
ATOM 4335 C CA . ALA B 1 45 ? 42.72486 19.32922 -14.42655 1.000 22.28128 25 ALA B CA 1
ATOM 4336 C C . ALA B 1 45 ? 43.73126 19.87667 -15.43477 1.000 24.48513 25 ALA B C 1
ATOM 4337 O O . ALA B 1 45 ? 44.21566 21.00574 -15.29185 1.000 24.21362 25 ALA B O 1
ATOM 4344 N N . LYS B 1 46 ? 44.05802 19.09174 -16.46415 1.000 25.03820 26 LYS B N 1
ATOM 4345 C CA . LYS B 1 46 ? 44.95048 19.57609 -17.51207 1.000 27.33334 26 LYS B CA 1
ATOM 4346 C C . LYS B 1 46 ? 44.35389 20.75568 -18.26998 1.000 27.40580 26 LYS B C 1
ATOM 4347 O O . LYS B 1 46 ? 45.09982 21.55437 -18.84885 1.000 29.89321 26 LYS B O 1
ATOM 4366 N N . ARG B 1 47 ? 43.03085 20.88027 -18.28314 1.000 27.05290 27 ARG B N 1
ATOM 4367 C CA . ARG B 1 47 ? 42.35367 22.02177 -18.87492 1.000 27.66496 27 ARG B CA 1
ATOM 4368 C C . ARG B 1 47 ? 42.24277 23.19958 -17.91888 1.000 27.33242 27 ARG B C 1
ATOM 4369 O O . ARG B 1 47 ? 41.58454 24.19060 -18.25245 1.000 30.49058 27 ARG B O 1
ATOM 4390 N N . GLY B 1 48 ? 42.84271 23.10088 -16.73282 1.000 25.98075 28 GLY B N 1
ATOM 4391 C CA . GLY B 1 48 ? 42.82590 24.18965 -15.77581 1.000 27.15245 28 GLY B CA 1
ATOM 4392 C C . GLY B 1 48 ? 41.59995 24.26941 -14.89793 1.000 24.93739 28 GLY B C 1
ATOM 4393 O O . GLY B 1 48 ? 41.35147 25.32014 -14.29489 1.000 26.30493 28 GLY B O 1
ATOM 4397 N N . LYS B 1 49 ? 40.82984 23.19130 -14.79230 1.000 23.29689 29 LYS B N 1
ATOM 4398 C CA . LYS B 1 49 ? 39.58540 23.21267 -14.04317 1.000 23.75302 29 LYS B CA 1
ATOM 4399 C C . LYS B 1 49 ? 39.80456 22.84865 -12.58103 1.000 22.98898 29 LYS B C 1
ATOM 4400 O O . LYS B 1 49 ? 40.51716 21.89316 -12.26146 1.000 22.67450 29 LYS B O 1
ATOM 4419 N N . ASN B 1 50 ? 39.16669 23.60525 -11.69387 1.000 22.13460 30 ASN B N 1
ATOM 4420 C CA . ASN B 1 50 ? 38.99815 23.14400 -10.32502 1.000 20.75162 30 ASN B CA 1
ATOM 4421 C C . ASN B 1 50 ? 38.02281 21.97429 -10.31609 1.000 19.38111 30 ASN B C 1
ATOM 4422 O O . ASN B 1 50 ? 37.16748 21.84756 -11.19661 1.000 19.72097 30 ASN B O 1
ATOM 4433 N N . LEU B 1 51 ? 38.16395 21.10436 -9.31986 1.000 19.22080 31 LEU B N 1
ATOM 4434 C CA . LEU B 1 51 ? 37.45966 19.83478 -9.32720 1.000 18.84952 31 LEU B CA 1
ATOM 4435 C C . LEU B 1 51 ? 36.81110 19.54296 -7.98281 1.000 18.56758 31 LEU B C 1
ATOM 4436 O O . LEU B 1 51 ? 37.33609 19.90121 -6.92661 1.000 19.81763 31 LEU B O 1
ATOM 4452 N N . ILE B 1 52 ? 35.66310 18.87199 -8.03748 1.000 18.80215 32 ILE B N 1
ATOM 4453 C CA . ILE B 1 52 ? 35.06074 18.22113 -6.87889 1.000 18.45636 32 ILE B CA 1
ATOM 4454 C C . ILE B 1 52 ? 34.95259 16.74604 -7.23923 1.000 17.39572 32 ILE B C 1
ATOM 4455 O O . ILE B 1 52 ? 34.26474 16.38908 -8.20371 1.000 18.32652 32 ILE B O 1
ATOM 4471 N N . ILE B 1 53 ? 35.66666 15.89742 -6.50046 1.000 16.99421 33 ILE B N 1
ATOM 4472 C CA . ILE B 1 53 ? 35.81508 14.48366 -6.83336 1.000 16.56128 33 ILE B CA 1
ATOM 4473 C C . ILE B 1 53 ? 35.13114 13.63392 -5.76998 1.000 15.48984 33 ILE B C 1
ATOM 4474 O O . ILE B 1 53 ? 35.40780 13.77506 -4.57078 1.000 17.27691 33 ILE B O 1
ATOM 4490 N N . ILE B 1 54 ? 34.24276 12.74230 -6.22025 1.000 15.38895 34 ILE B N 1
ATOM 4491 C CA . ILE B 1 54 ? 33.31030 12.02998 -5.35567 1.000 15.58410 34 ILE B CA 1
ATOM 4492 C C . ILE B 1 54 ? 33.37830 10.53407 -5.64215 1.000 15.83090 34 ILE B C 1
ATOM 4493 O O . ILE B 1 54 ? 33.35259 10.11247 -6.80555 1.000 16.01005 34 ILE B O 1
ATOM 4509 N N . ALA B 1 55 ? 33.42499 9.74009 -4.57194 1.000 15.17559 35 ALA B N 1
ATOM 4510 C CA . ALA B 1 55 ? 33.37724 8.28268 -4.61358 1.000 16.35294 35 ALA B CA 1
ATOM 4511 C C . ALA B 1 55 ? 33.36059 7.78321 -3.17119 1.000 17.30738 35 ALA B C 1
ATOM 4512 O O . ALA B 1 55 ? 33.42258 8.59057 -2.24235 1.000 17.54602 35 ALA B O 1
ATOM 4519 N N . ARG B 1 56 ? 33.32340 6.46955 -2.95311 1.000 17.02712 36 ARG B N 1
ATOM 4520 C CA . ARG B 1 56 ? 33.36109 5.97923 -1.57774 1.000 17.77190 36 ARG B CA 1
ATOM 4521 C C . ARG B 1 56 ? 34.76725 5.98698 -0.98896 1.000 18.86891 36 ARG B C 1
ATOM 4522 O O . ARG B 1 56 ? 34.93621 6.28699 0.19655 1.000 21.33686 36 ARG B O 1
ATOM 4543 N N . ARG B 1 57 ? 35.78266 5.64867 -1.77812 1.000 18.16010 37 ARG B N 1
ATOM 4544 C CA . ARG B 1 57 ? 37.12144 5.41647 -1.23297 1.000 19.29922 37 ARG B CA 1
ATOM 4545 C C . ARG B 1 57 ? 37.85124 6.74175 -1.06108 1.000 19.91756 37 ARG B C 1
ATOM 4546 O O . ARG B 1 57 ? 38.46543 7.25785 -1.99835 1.000 18.66027 37 ARG B O 1
ATOM 4567 N N . ARG B 1 58 ? 37.81293 7.28216 0.15965 1.000 20.82592 38 ARG B N 1
ATOM 4568 C CA . ARG B 1 58 ? 38.40863 8.59132 0.39938 1.000 20.43706 38 ARG B CA 1
ATOM 4569 C C . ARG B 1 58 ? 39.90593 8.58344 0.11463 1.000 20.15479 38 ARG B C 1
ATOM 4570 O O . ARG B 1 58 ? 40.44133 9.55308 -0.43521 1.000 20.21240 38 ARG B O 1
ATOM 4591 N N . GLU B 1 59 ? 40.60222 7.50077 0.47852 1.000 21.68509 39 GLU B N 1
ATOM 4592 C CA . GLU B 1 59 ? 42.05143 7.47272 0.29721 1.000 23.50584 39 GLU B CA 1
ATOM 4593 C C . GLU B 1 59 ? 42.41709 7.53028 -1.18226 1.000 22.04976 39 GLU B C 1
ATOM 4594 O O . GLU B 1 59 ? 43.40156 8.17575 -1.56270 1.000 21.19352 39 GLU B O 1
ATOM 4606 N N . LYS B 1 60 ? 41.61253 6.89303 -2.03683 1.000 21.46960 40 LYS B N 1
ATOM 4607 C CA . LYS B 1 60 ? 41.87565 6.94502 -3.47064 1.000 21.80190 40 LYS B CA 1
ATOM 4608 C C . LYS B 1 60 ? 41.65577 8.34874 -4.01789 1.000 20.73872 40 LYS B C 1
ATOM 4609 O O . LYS B 1 60 ? 42.41578 8.81416 -4.87512 1.000 20.06726 40 LYS B O 1
ATOM 4628 N N . LEU B 1 61 ? 40.60809 9.02954 -3.54564 1.000 18.95411 41 LEU B N 1
ATOM 4629 C CA . LEU B 1 61 ? 40.37359 10.41205 -3.94809 1.000 18.66493 41 LEU B CA 1
ATOM 4630 C C . LEU B 1 61 ? 41.49651 11.32483 -3.46981 1.000 18.31807 41 LEU B C 1
ATOM 4631 O O . LEU B 1 61 ? 41.89455 12.25667 -4.17990 1.000 18.14908 41 LEU B O 1
ATOM 4647 N N . GLU B 1 62 ? 42.00592 11.08097 -2.25832 1.000 19.39316 42 GLU B N 1
ATOM 4648 C CA . GLU B 1 62 ? 43.11748 11.87153 -1.73362 1.000 20.30606 42 GLU B CA 1
ATOM 4649 C C . GLU B 1 62 ? 44.38196 11.67701 -2.56698 1.000 21.19756 42 GLU B C 1
ATOM 4650 O O . GLU B 1 62 ? 45.11633 12.63883 -2.82846 1.000 19.99417 42 GLU B O 1
ATOM 4662 N N . GLU B 1 63 ? 44.64702 10.43980 -3.00154 1.000 20.95398 43 GLU B N 1
ATOM 4663 C CA . GLU B 1 63 ? 45.78576 10.18515 -3.87967 1.000 24.86203 43 GLU B CA 1
ATOM 4664 C C . GLU B 1 63 ? 45.63799 10.92032 -5.20546 1.000 22.37544 43 GLU B C 1
ATOM 4665 O O . GLU B 1 63 ? 46.60585 11.49909 -5.71705 1.000 23.39359 43 GLU B O 1
ATOM 4677 N N . LEU B 1 64 ? 44.43904 10.87513 -5.79059 1.000 21.32820 44 LEU B N 1
ATOM 4678 C CA . LEU B 1 64 ? 44.17584 11.58852 -7.03430 1.000 20.62844 44 LEU B CA 1
ATOM 4679 C C . LEU B 1 64 ? 44.40702 13.08071 -6.86412 1.000 21.61606 44 LEU B C 1
ATOM 4680 O O . LEU B 1 64 ? 45.02958 13.72455 -7.71800 1.000 22.32550 44 LEU B O 1
ATOM 4696 N N . LYS B 1 65 ? 43.91328 13.64810 -5.76373 1.000 21.18777 45 LYS B N 1
ATOM 4697 C CA . LYS B 1 65 ? 44.13939 15.06131 -5.50185 1.000 21.15704 45 LYS B CA 1
ATOM 4698 C C . LYS B 1 65 ? 45.62851 15.38049 -5.49592 1.000 22.29559 45 LYS B C 1
ATOM 4699 O O . LYS B 1 65 ? 46.06570 16.37832 -6.07948 1.000 22.24459 45 LYS B O 1
ATOM 4718 N N . LYS B 1 66 ? 46.42456 14.55025 -4.82305 1.000 21.99328 46 LYS B N 1
ATOM 4719 C CA . LYS B 1 66 ? 47.85538 14.82369 -4.74245 1.000 24.63987 46 LYS B CA 1
ATOM 4720 C C . LYS B 1 66 ? 48.50409 14.72541 -6.11585 1.000 27.01753 46 LYS B C 1
ATOM 4721 O O . LYS B 1 66 ? 49.37820 15.53238 -6.45370 1.000 27.32909 46 LYS B O 1
ATOM 4740 N N . GLU B 1 67 ? 48.05829 13.77599 -6.94071 1.000 25.40381 47 GLU B N 1
ATOM 4741 C CA . GLU B 1 67 ? 48.59500 13.68158 -8.29394 1.000 27.98472 47 GLU B CA 1
ATOM 4742 C C . GLU B 1 67 ? 48.23940 14.91836 -9.10914 1.000 28.79362 47 GLU B C 1
ATOM 4743 O O . GLU B 1 67 ? 49.06616 15.41753 -9.87998 1.000 30.68442 47 GLU B O 1
ATOM 4755 N N . ILE B 1 68 ? 47.01934 15.43390 -8.94290 1.000 27.07272 48 ILE B N 1
ATOM 4756 C CA . ILE B 1 68 ? 46.59906 16.62240 -9.68268 1.000 27.27799 48 ILE B CA 1
ATOM 4757 C C . ILE B 1 68 ? 47.40657 17.84311 -9.25548 1.000 29.46905 48 ILE B C 1
ATOM 4758 O O . ILE B 1 68 ? 47.86254 18.62927 -10.09382 1.000 29.96697 48 ILE B O 1
ATOM 4774 N N . LEU B 1 69 ? 47.58661 18.03274 -7.94911 1.000 28.79501 49 LEU B N 1
ATOM 4775 C CA . LEU B 1 69 ? 48.28227 19.22995 -7.48424 1.000 29.50177 49 LEU B CA 1
ATOM 4776 C C . LEU B 1 69 ? 49.77727 19.16519 -7.77407 1.000 31.69471 49 LEU B C 1
ATOM 4777 O O . LEU B 1 69 ? 50.42312 20.21081 -7.91543 1.000 32.39248 49 LEU B O 1
ATOM 4793 N N . HIS B 1 70 ? 50.34360 17.95959 -7.87690 1.000 34.05935 50 HIS B N 1
ATOM 4794 C CA . HIS B 1 70 ? 51.72535 17.84390 -8.32920 1.000 38.67998 50 HIS B CA 1
ATOM 4795 C C . HIS B 1 70 ? 51.88909 18.42595 -9.72668 1.000 40.25530 50 HIS B C 1
ATOM 4796 O O . HIS B 1 70 ? 52.94863 18.97350 -10.05404 1.000 44.19252 50 HIS B O 1
ATOM 4810 N N . TYR B 1 71 ? 50.84707 18.31822 -10.55756 1.000 39.25848 51 TYR B N 1
ATOM 4811 C CA . TYR B 1 71 ? 50.87641 18.84673 -11.91711 1.000 42.62841 51 TYR B CA 1
ATOM 4812 C C . TYR B 1 71 ? 50.56253 20.33725 -11.95120 1.000 39.09530 51 TYR B C 1
ATOM 4813 O O . TYR B 1 71 ? 51.23065 21.09536 -12.66445 1.000 43.20649 51 TYR B O 1
ATOM 4831 N N . ASN B 1 72 ? 49.54686 20.77350 -11.20795 1.000 34.14117 52 ASN B N 1
ATOM 4832 C CA . ASN B 1 72 ? 49.14973 22.18080 -11.18561 1.000 32.43173 52 ASN B CA 1
ATOM 4833 C C . ASN B 1 72 ? 48.75728 22.52610 -9.75339 1.000 32.29261 52 ASN B C 1
ATOM 4834 O O . ASN B 1 72 ? 47.61358 22.31554 -9.33506 1.000 30.45157 52 ASN B O 1
ATOM 4845 N N . ARG B 1 73 ? 49.71599 23.07555 -9.01849 1.000 34.68690 53 ARG B N 1
ATOM 4846 C CA . ARG B 1 73 ? 49.54427 23.40936 -7.61427 1.000 37.72126 53 ARG B CA 1
ATOM 4847 C C . ARG B 1 73 ? 48.48483 24.46678 -7.36559 1.000 33.62662 53 ARG B C 1
ATOM 4848 O O . ARG B 1 73 ? 48.05548 24.61131 -6.21723 1.000 36.73461 53 ARG B O 1
ATOM 4869 N N . SER B 1 74 ? 48.02231 25.17833 -8.38746 1.000 29.95237 54 SER B N 1
ATOM 4870 C CA . SER B 1 74 ? 47.08930 26.27762 -8.17339 1.000 32.08821 54 SER B CA 1
ATOM 4871 C C . SER B 1 74 ? 45.62610 25.85736 -8.24478 1.000 29.07722 54 SER B C 1
ATOM 4872 O O . SER B 1 74 ? 44.74688 26.68733 -7.98991 1.000 28.59145 54 SER B O 1
ATOM 4880 N N . LEU B 1 75 ? 45.34199 24.60735 -8.59076 1.000 26.91766 55 LEU B N 1
ATOM 4881 C CA . LEU B 1 75 ? 43.96798 24.15392 -8.72178 1.000 26.19957 55 LEU B CA 1
ATOM 4882 C C . LEU B 1 75 ? 43.35959 23.88010 -7.35253 1.000 26.25149 55 LEU B C 1
ATOM 4883 O O . LEU B 1 75 ? 44.05286 23.50291 -6.40378 1.000 27.19717 55 LEU B O 1
ATOM 4899 N N . LYS B 1 76 ? 42.04839 24.08662 -7.25799 1.000 24.25982 56 LYS B N 1
ATOM 4900 C CA . LYS B 1 76 ? 41.27078 23.72902 -6.08059 1.000 25.37014 56 LYS B CA 1
ATOM 4901 C C . LYS B 1 76 ? 40.62331 22.38012 -6.36644 1.000 24.29217 56 LYS B C 1
ATOM 4902 O O . LYS B 1 76 ? 39.90880 22.23481 -7.36452 1.000 24.77284 56 LYS B O 1
ATOM 4921 N N . VAL B 1 77 ? 40.87959 21.40074 -5.50196 1.000 24.15862 57 VAL B N 1
ATOM 4922 C CA . VAL B 1 77 ? 40.34038 20.05113 -5.62840 1.000 22.33432 57 VAL B CA 1
ATOM 4923 C C . VAL B 1 77 ? 39.69252 19.70322 -4.29663 1.000 22.49905 57 VAL B C 1
ATOM 4924 O O . VAL B 1 77 ? 40.37268 19.67576 -3.26353 1.000 24.92519 57 VAL B O 1
ATOM 4937 N N . ILE B 1 78 ? 38.38788 19.44490 -4.32024 1.000 21.17779 58 ILE B N 1
ATOM 4938 C CA . ILE B 1 78 ? 37.60086 19.14110 -3.12991 1.000 21.94243 58 ILE B CA 1
ATOM 4939 C C . ILE B 1 78 ? 37.25011 17.66056 -3.16114 1.000 20.11261 58 ILE B C 1
ATOM 4940 O O . ILE B 1 78 ? 36.64519 17.17767 -4.12641 1.000 19.56501 58 ILE B O 1
ATOM 4956 N N . VAL B 1 79 ? 37.62115 16.95023 -2.09951 1.000 20.53595 59 VAL B N 1
ATOM 4957 C CA . VAL B 1 79 ? 37.34651 15.52411 -1.96105 1.000 20.17935 59 VAL B CA 1
ATOM 4958 C C . VAL B 1 79 ? 36.06019 15.34284 -1.16650 1.000 19.89138 59 VAL B C 1
ATOM 4959 O O . VAL B 1 79 ? 35.92200 15.88291 -0.06150 1.000 21.23267 59 VAL B O 1
ATOM 4972 N N . LYS B 1 80 ? 35.12742 14.56054 -1.71516 1.000 20.49970 60 LYS B N 1
ATOM 4973 C CA . LYS B 1 80 ? 33.89376 14.18445 -1.02333 1.000 21.94859 60 LYS B CA 1
ATOM 4974 C C . LYS B 1 80 ? 33.69212 12.67459 -1.11937 1.000 20.14662 60 LYS B C 1
ATOM 4975 O O . LYS B 1 80 ? 33.30150 12.14819 -2.16634 1.000 21.30059 60 LYS B O 1
ATOM 4994 N N . SER B 1 81 ? 33.96449 11.98676 -0.01426 1.000 20.70278 61 SER B N 1
ATOM 4995 C CA . SER B 1 81 ? 33.75156 10.55006 0.09676 1.000 21.69190 61 SER B CA 1
ATOM 4996 C C . SER B 1 81 ? 32.31818 10.31219 0.55501 1.000 21.33739 61 SER B C 1
ATOM 4997 O O . SER B 1 81 ? 31.93062 10.73476 1.64944 1.000 22.51447 61 SER B O 1
ATOM 5005 N N . ILE B 1 82 ? 31.52430 9.65181 -0.28546 1.000 18.63634 62 ILE B N 1
ATOM 5006 C CA . ILE B 1 82 ? 30.12485 9.41890 0.03884 1.000 19.82737 62 ILE B CA 1
ATOM 5007 C C . ILE B 1 82 ? 29.60881 8.27674 -0.81859 1.000 18.20446 62 ILE B C 1
ATOM 5008 O O . ILE B 1 82 ? 30.05696 8.07411 -1.95009 1.000 19.12202 62 ILE B O 1
ATOM 5024 N N . ASP B 1 83 ? 28.67741 7.51402 -0.25630 1.000 18.05076 63 ASP B N 1
ATOM 5025 C CA . ASP B 1 83 ? 28.03765 6.38631 -0.92607 1.000 17.67800 63 ASP B CA 1
ATOM 5026 C C . ASP B 1 83 ? 26.74626 6.88110 -1.56970 1.000 16.68014 63 ASP B C 1
ATOM 5027 O O . ASP B 1 83 ? 25.75992 7.16641 -0.88065 1.000 18.82908 63 ASP B O 1
ATOM 5036 N N . LEU B 1 84 ? 26.76016 6.98315 -2.89643 1.000 15.77340 64 LEU B N 1
ATOM 5037 C CA . LEU B 1 84 ? 25.64659 7.52998 -3.65569 1.000 16.33886 64 LEU B CA 1
ATOM 5038 C C . LEU B 1 84 ? 24.54828 6.51028 -3.90901 1.000 18.11555 64 LEU B C 1
ATOM 5039 O O . LEU B 1 84 ? 23.54860 6.85272 -4.55241 1.000 18.88976 64 LEU B O 1
ATOM 5055 N N . SER B 1 85 ? 24.70413 5.27660 -3.42771 1.000 17.77880 65 SER B N 1
ATOM 5056 C CA . SER B 1 85 ? 23.63376 4.29322 -3.53832 1.000 17.59691 65 SER B CA 1
ATOM 5057 C C . SER B 1 85 ? 22.58492 4.46577 -2.44800 1.000 18.66177 65 SER B C 1
ATOM 5058 O O . SER B 1 85 ? 21.59396 3.72945 -2.43270 1.000 21.28694 65 SER B O 1
ATOM 5066 N N . ILE B 1 86 ? 22.77066 5.43914 -1.56484 1.000 18.70279 66 ILE B N 1
ATOM 5067 C CA . ILE B 1 86 ? 21.83502 5.75446 -0.49348 1.000 20.28640 66 ILE B CA 1
ATOM 5068 C C . ILE B 1 86 ? 21.18007 7.08228 -0.85123 1.000 19.50105 66 ILE B C 1
ATOM 5069 O O . ILE B 1 86 ? 21.85842 8.11182 -0.94378 1.000 19.14671 66 ILE B O 1
ATOM 5085 N N . THR B 1 87 ? 19.85988 7.05380 -1.05297 1.000 21.18576 67 THR B N 1
ATOM 5086 C CA . THR B 1 87 ? 19.13684 8.22296 -1.54704 1.000 23.42169 67 THR B CA 1
ATOM 5087 C C . THR B 1 87 ? 19.43365 9.47700 -0.73589 1.000 21.42439 67 THR B C 1
ATOM 5088 O O . THR B 1 87 ? 19.70113 10.54578 -1.29612 1.000 20.78807 67 THR B O 1
ATOM 5099 N N . SER B 1 88 ? 19.32234 9.38698 0.58763 1.000 21.74856 68 SER B N 1
ATOM 5100 C CA . SER B 1 88 ? 19.48720 10.58647 1.40031 1.000 21.73392 68 SER B CA 1
ATOM 5101 C C . SER B 1 88 ? 20.87360 11.19314 1.22525 1.000 21.10354 68 SER B C 1
ATOM 5102 O O . SER B 1 88 ? 21.03105 12.41580 1.33264 1.000 22.25750 68 SER B O 1
ATOM 5110 N N . ASN B 1 89 ? 21.88364 10.36481 0.94054 1.000 20.00694 69 ASN B N 1
ATOM 5111 C CA . ASN B 1 89 ? 23.22423 10.89031 0.71424 1.000 20.13855 69 ASN B CA 1
ATOM 5112 C C . ASN B 1 89 ? 23.30471 11.70374 -0.57175 1.000 19.91178 69 ASN B C 1
ATOM 5113 O O . ASN B 1 89 ? 24.12957 12.61711 -0.67650 1.000 19.72005 69 ASN B O 1
ATOM 5124 N N . VAL B 1 90 ? 22.51967 11.34205 -1.58615 1.000 19.14354 70 VAL B N 1
ATOM 5125 C CA . VAL B 1 90 ? 22.55638 12.08840 -2.83832 1.000 18.07504 70 VAL B CA 1
ATOM 5126 C C . VAL B 1 90 ? 22.08948 13.51507 -2.59768 1.000 18.36268 70 VAL B C 1
ATOM 5127 O O . VAL B 1 90 ? 22.71685 14.48302 -3.04679 1.000 18.44179 70 VAL B O 1
ATOM 5140 N N . TYR B 1 91 ? 20.98389 13.66392 -1.86411 1.000 18.72377 71 TYR B N 1
ATOM 5141 C CA . TYR B 1 91 ? 20.47346 14.99513 -1.56876 1.000 19.54378 71 TYR B CA 1
ATOM 5142 C C . TYR B 1 91 ? 21.41621 15.73746 -0.63596 1.000 19.75398 71 TYR B C 1
ATOM 5143 O O . TYR B 1 91 ? 21.60609 16.95038 -0.77564 1.000 21.23765 71 TYR B O 1
ATOM 5161 N N . SER B 1 92 ? 22.00967 15.03158 0.33147 1.000 21.87917 72 SER B N 1
ATOM 5162 C CA . SER B 1 92 ? 22.93726 15.69932 1.23971 1.000 25.87888 72 SER B CA 1
ATOM 5163 C C . SER B 1 92 ? 24.15964 16.19877 0.48142 1.000 22.94370 72 SER B C 1
ATOM 5164 O O . SER B 1 92 ? 24.62773 17.32029 0.71025 1.000 22.68787 72 SER B O 1
ATOM 5172 N N . LEU B 1 93 ? 24.67048 15.38916 -0.44925 1.000 21.85058 73 LEU B N 1
ATOM 5173 C CA . LEU B 1 93 ? 25.78418 15.82458 -1.28397 1.000 20.54908 73 LEU B CA 1
ATOM 5174 C C . LEU B 1 93 ? 25.42544 17.07358 -2.08193 1.000 20.31607 73 LEU B C 1
ATOM 5175 O O . LEU B 1 93 ? 26.20889 18.02944 -2.13807 1.000 20.61851 73 LEU B O 1
ATOM 5191 N N . TYR B 1 94 ? 24.26375 17.07246 -2.74707 1.000 18.33796 74 TYR B N 1
ATOM 5192 C CA . TYR B 1 94 ? 23.91828 18.23301 -3.56170 1.000 19.53146 74 TYR B CA 1
ATOM 5193 C C . TYR B 1 94 ? 23.82833 19.49029 -2.70280 1.000 20.38830 74 TYR B C 1
ATOM 5194 O O . TYR B 1 94 ? 24.24812 20.57557 -3.12305 1.000 19.95486 74 TYR B O 1
ATOM 5212 N N . ASP B 1 95 ? 23.30175 19.36251 -1.48476 1.000 21.57130 75 ASP B N 1
ATOM 5213 C CA . ASP B 1 95 ? 23.26720 20.51554 -0.59020 1.000 24.48767 75 ASP B CA 1
ATOM 5214 C C . ASP B 1 95 ? 24.66451 21.06508 -0.32615 1.000 24.00306 75 ASP B C 1
ATOM 5215 O O . ASP B 1 95 ? 24.85709 22.28473 -0.28717 1.000 25.13710 75 ASP B O 1
ATOM 5224 N N . GLU B 1 96 ? 25.65014 20.18684 -0.11817 1.000 24.04164 76 GLU B N 1
ATOM 5225 C CA . GLU B 1 96 ? 27.02047 20.65971 0.06026 1.000 25.47660 76 GLU B CA 1
ATOM 5226 C C . GLU B 1 96 ? 27.54192 21.32127 -1.20911 1.000 24.57468 76 GLU B C 1
ATOM 5227 O O . GLU B 1 96 ? 28.31677 22.28373 -1.14863 1.000 26.26805 76 GLU B O 1
ATOM 5239 N N . LEU B 1 97 ? 27.14856 20.80071 -2.37297 1.000 22.68712 77 LEU B N 1
ATOM 5240 C CA . LEU B 1 97 ? 27.61492 21.36744 -3.63167 1.000 22.59669 77 LEU B CA 1
ATOM 5241 C C . LEU B 1 97 ? 27.07688 22.77411 -3.86431 1.000 23.48345 77 LEU B C 1
ATOM 5242 O O . LEU B 1 97 ? 27.64108 23.50885 -4.68216 1.000 24.45318 77 LEU B O 1
ATOM 5258 N N . LYS B 1 98 ? 25.99741 23.16337 -3.17545 1.000 23.00852 78 LYS B N 1
ATOM 5259 C CA . LYS B 1 98 ? 25.49294 24.52486 -3.30716 1.000 25.39111 78 LYS B CA 1
ATOM 5260 C C . LYS B 1 98 ? 26.51600 25.56082 -2.86367 1.000 28.01331 78 LYS B C 1
ATOM 5261 O O . LYS B 1 98 ? 26.37306 26.74003 -3.20618 1.000 31.29677 78 LYS B O 1
ATOM 5280 N N . ASN B 1 99 ? 27.53728 25.15340 -2.10406 1.000 27.59867 79 ASN B N 1
ATOM 5281 C CA . ASN B 1 99 ? 28.58450 26.08268 -1.70318 1.000 28.88722 79 ASN B CA 1
ATOM 5282 C C . ASN B 1 99 ? 29.50909 26.47046 -2.85601 1.000 28.12520 79 ASN B C 1
ATOM 5283 O O . ASN B 1 99 ? 30.39392 27.31067 -2.65979 1.000 29.62785 79 ASN B O 1
ATOM 5294 N N . TYR B 1 100 ? 29.35079 25.87172 -4.03544 1.000 25.50956 80 TYR B N 1
ATOM 5295 C CA . TYR B 1 100 ? 30.31220 26.01601 -5.11903 1.000 24.32227 80 TYR B CA 1
ATOM 5296 C C . TYR B 1 100 ? 29.58354 26.31696 -6.41548 1.000 25.04721 80 TYR B C 1
ATOM 5297 O O . TYR B 1 100 ? 28.46910 25.84648 -6.63892 1.000 24.98292 80 TYR B O 1
ATOM 5315 N N . ASN B 1 101 ? 30.21439 27.12239 -7.26477 1.000 23.51298 81 ASN B N 1
ATOM 5316 C CA . ASN B 1 101 ? 29.67923 27.38489 -8.59782 1.000 23.25123 81 ASN B CA 1
ATOM 5317 C C . ASN B 1 101 ? 30.08438 26.22997 -9.51036 1.000 23.12432 81 ASN B C 1
ATOM 5318 O O . ASN B 1 101 ? 31.25828 26.10194 -9.87363 1.000 23.17774 81 ASN B O 1
ATOM 5329 N N . ILE B 1 102 ? 29.11874 25.38458 -9.87473 1.000 21.28972 82 ILE B N 1
ATOM 5330 C CA . ILE B 1 102 ? 29.37424 24.20241 -10.69612 1.000 21.03422 82 ILE B CA 1
ATOM 5331 C C . ILE B 1 102 ? 29.25762 24.57154 -12.17097 1.000 20.20222 82 ILE B C 1
ATOM 5332 O O . ILE B 1 102 ? 28.17736 24.94300 -12.64332 1.000 20.61745 82 ILE B O 1
ATOM 5348 N N . GLU B 1 103 ? 30.36727 24.41814 -12.90382 1.000 20.14178 83 GLU B N 1
ATOM 5349 C CA . GLU B 1 103 ? 30.37746 24.60430 -14.35310 1.000 20.69765 83 GLU B CA 1
ATOM 5350 C C . GLU B 1 103 ? 29.96238 23.33124 -15.08769 1.000 19.74032 83 GLU B C 1
ATOM 5351 O O . GLU B 1 103 ? 29.29147 23.39891 -16.12451 1.000 19.91099 83 GLU B O 1
ATOM 5363 N N . THR B 1 104 ? 30.35304 22.16788 -14.56978 1.000 18.03947 84 THR B N 1
ATOM 5364 C CA . THR B 1 104 ? 30.15559 20.89073 -15.24611 1.000 17.22091 84 THR B CA 1
ATOM 5365 C C . THR B 1 104 ? 29.86998 19.82728 -14.20076 1.000 16.59757 84 THR B C 1
ATOM 5366 O O .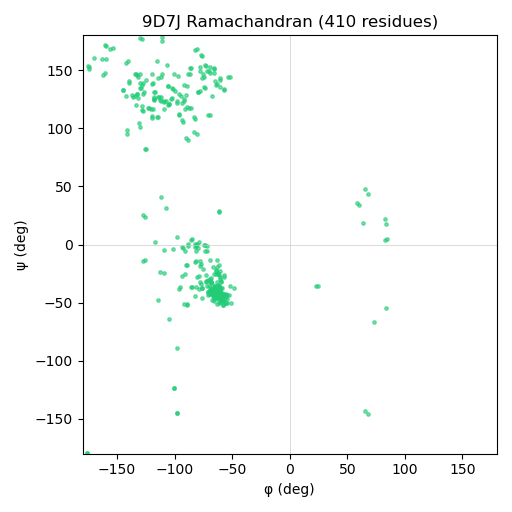 THR B 1 104 ? 30.56764 19.75737 -13.18675 1.000 17.25085 84 THR B O 1
ATOM 5377 N N . LEU B 1 105 ? 28.83905 19.01855 -14.43415 1.000 15.42716 85 LEU B N 1
ATOM 5378 C CA . LEU B 1 105 ? 28.54671 17.85969 -13.59673 1.000 14.64205 85 LEU B CA 1
ATOM 5379 C C . LEU B 1 105 ? 28.64834 16.61366 -14.46372 1.000 14.17310 85 LEU B C 1
ATOM 5380 O O . LEU B 1 105 ? 27.97882 16.52629 -15.50144 1.000 14.58526 85 LEU B O 1
ATOM 5396 N N . VAL B 1 106 ? 29.48285 15.65980 -14.04284 1.000 14.49863 86 VAL B N 1
ATOM 5397 C CA . VAL B 1 106 ? 29.67494 14.39389 -14.74763 1.000 13.84175 86 VAL B CA 1
ATOM 5398 C C . VAL B 1 106 ? 29.16124 13.28004 -13.84199 1.000 13.67564 86 VAL B C 1
ATOM 5399 O O . VAL B 1 106 ? 29.77477 12.97038 -12.81399 1.000 14.88040 86 VAL B O 1
ATOM 5412 N N . ASN B 1 107 ? 28.03423 12.67114 -14.21421 1.000 14.06104 87 ASN B N 1
ATOM 5413 C CA . ASN B 1 107 ? 27.47850 11.53882 -13.46962 1.000 13.71238 87 ASN B CA 1
ATOM 5414 C C . ASN B 1 107 ? 28.06991 10.26302 -14.04930 1.000 13.62895 87 ASN B C 1
ATOM 5415 O O . ASN B 1 107 ? 27.54001 9.66942 -14.99571 1.000 14.15886 87 ASN B O 1
ATOM 5426 N N . ASN B 1 108 ? 29.17913 9.83547 -13.46229 1.000 14.52737 88 ASN B N 1
ATOM 5427 C CA . ASN B 1 108 ? 29.95418 8.71377 -13.95690 1.000 15.50602 88 ASN B CA 1
ATOM 5428 C C . ASN B 1 108 ? 29.93469 7.50799 -13.03274 1.000 16.89647 88 ASN B C 1
ATOM 5429 O O . ASN B 1 108 ? 30.11691 6.38666 -13.51377 1.000 17.11615 88 ASN B O 1
ATOM 5440 N N . ALA B 1 109 ? 29.68040 7.69253 -11.74146 1.000 14.71092 89 ALA B N 1
ATOM 5441 C CA . ALA B 1 109 ? 29.59095 6.54924 -10.84669 1.000 16.38970 89 ALA B CA 1
ATOM 5442 C C . ALA B 1 109 ? 28.52267 5.58248 -11.34156 1.000 15.23818 89 ALA B C 1
ATOM 5443 O O . ALA B 1 109 ? 27.40284 5.98087 -11.67746 1.000 15.84488 89 ALA B O 1
ATOM 5450 N N . GLY B 1 110 ? 28.87403 4.30887 -11.37265 1.000 16.00110 90 GLY B N 1
ATOM 5451 C CA . GLY B 1 110 ? 27.98198 3.28711 -11.87200 1.000 16.51920 90 GLY B CA 1
ATOM 5452 C C . GLY B 1 110 ? 28.68143 1.95615 -11.73987 1.000 18.55929 90 GLY B C 1
ATOM 5453 O O . GLY B 1 110 ? 29.89656 1.88636 -11.52491 1.000 21.09818 90 GLY B O 1
ATOM 5457 N N A PHE B 1 111 ? 27.89048 0.90341 -11.83046 0.560 17.37787 91 PHE B N 1
ATOM 5458 N N B PHE B 1 111 ? 27.89675 0.88788 -11.92022 0.440 18.75836 91 PHE B N 1
ATOM 5459 C CA A PHE B 1 111 ? 28.49854 -0.40593 -11.90338 0.560 19.03868 91 PHE B CA 1
ATOM 5460 C CA B PHE B 1 111 ? 28.30855 -0.47864 -11.60193 0.440 22.35613 91 PHE B CA 1
ATOM 5461 C C A PHE B 1 111 ? 27.57369 -1.36888 -12.61833 0.560 18.04174 91 PHE B C 1
ATOM 5462 C C B PHE B 1 111 ? 27.49847 -1.45369 -12.44391 0.440 19.22764 91 PHE B C 1
ATOM 5463 O O A PHE B 1 111 ? 26.40003 -1.09417 -12.87709 0.560 16.89808 91 PHE B O 1
ATOM 5464 O O B PHE B 1 111 ? 26.30622 -1.23770 -12.67373 0.440 17.92760 91 PHE B O 1
ATOM 5497 N N . GLY B 1 112 ? 28.15784 -2.50521 -12.93812 1.000 19.31101 92 GLY B N 1
ATOM 5498 C CA . GLY B 1 112 ? 27.49246 -3.51264 -13.72557 1.000 22.57211 92 GLY B CA 1
ATOM 5499 C C . GLY B 1 112 ? 27.64542 -4.86485 -13.06619 1.000 23.90571 92 GLY B C 1
ATOM 5500 O O . GLY B 1 112 ? 28.59390 -5.11705 -12.32107 1.000 28.59885 92 GLY B O 1
ATOM 5505 N N . ASP B 1 113 ? 26.69598 -5.73620 -13.36169 1.000 24.62739 93 ASP B N 1
ATOM 5506 C CA . ASP B 1 113 ? 26.70572 -7.10125 -12.88276 1.000 25.80553 93 ASP B CA 1
ATOM 5507 C C . ASP B 1 113 ? 26.17530 -7.95495 -14.01721 1.000 25.03340 93 ASP B C 1
ATOM 5508 O O . ASP B 1 113 ? 25.11367 -7.65878 -14.57335 1.000 27.30788 93 ASP B O 1
ATOM 5517 N N . TYR B 1 114 ? 26.91843 -8.99166 -14.36979 1.000 25.57291 94 TYR B N 1
ATOM 5518 C CA . TYR B 1 114 ? 26.58596 -9.85648 -15.49208 1.000 27.01393 94 TYR B CA 1
ATOM 5519 C C . TYR B 1 114 ? 26.14903 -11.20757 -14.94526 1.000 23.91966 94 TYR B C 1
ATOM 5520 O O . TYR B 1 114 ? 26.87621 -11.84941 -14.17551 1.000 25.25591 94 TYR B O 1
ATOM 5538 N N . SER B 1 115 ? 24.93822 -11.60504 -15.31222 1.000 21.65563 95 SER B N 1
ATOM 5539 C CA . SER B 1 115 ? 24.33894 -12.83035 -14.82319 1.000 20.96228 95 SER B CA 1
ATOM 5540 C C . SER B 1 115 ? 23.08103 -13.07019 -15.63309 1.000 21.00294 95 SER B C 1
ATOM 5541 O O . SER B 1 115 ? 22.52188 -12.14553 -16.22880 1.000 22.23016 95 SER B O 1
ATOM 5549 N N . LYS B 1 116 ? 22.62677 -14.31590 -15.62357 1.000 20.76097 96 LYS B N 1
ATOM 5550 C CA . LYS B 1 116 ? 21.24216 -14.58674 -15.97056 1.000 21.40772 96 LYS B CA 1
ATOM 5551 C C . LYS B 1 116 ? 20.34750 -14.04889 -14.85649 1.000 21.76175 96 LYS B C 1
ATOM 5552 O O . LYS B 1 116 ? 20.73841 -14.00124 -13.68623 1.000 21.58217 96 LYS B O 1
ATOM 5571 N N . VAL B 1 117 ? 19.13808 -13.62483 -15.22860 1.000 20.11400 97 VAL B N 1
ATOM 5572 C CA . VAL B 1 117 ? 18.22680 -13.03734 -14.24718 1.000 20.01813 97 VAL B CA 1
ATOM 5573 C C . VAL B 1 117 ? 17.85998 -14.05982 -13.17559 1.000 20.07193 97 VAL B C 1
ATOM 5574 O O . VAL B 1 117 ? 17.74448 -13.72595 -11.99062 1.000 20.65251 97 VAL B O 1
ATOM 5587 N N . ASN B 1 118 ? 17.70757 -15.32721 -13.56467 1.000 21.13779 98 ASN B N 1
ATOM 5588 C CA . ASN B 1 118 ? 17.15135 -16.31738 -12.64998 1.000 23.59634 98 ASN B CA 1
ATOM 5589 C C . ASN B 1 118 ? 17.99771 -16.53194 -11.39944 1.000 25.15305 98 ASN B C 1
ATOM 5590 O O . ASN B 1 118 ? 17.45217 -16.94795 -10.37313 1.000 25.48693 98 ASN B O 1
ATOM 5601 N N . ASN B 1 119 ? 19.30089 -16.26178 -11.43962 1.000 25.49569 99 ASN B N 1
ATOM 5602 C CA . ASN B 1 119 ? 20.11830 -16.46001 -10.24610 1.000 25.84969 99 ASN B CA 1
ATOM 5603 C C . ASN B 1 119 ? 20.92940 -15.21573 -9.90042 1.000 24.57388 99 ASN B C 1
ATOM 5604 O O . ASN B 1 119 ? 21.95526 -15.29979 -9.22082 1.000 27.23951 99 ASN B O 1
ATOM 5615 N N . GLN B 1 120 ? 20.45316 -14.04737 -10.31723 1.000 22.98745 100 GLN B N 1
ATOM 5616 C CA . GLN B 1 120 ? 21.18741 -12.81483 -10.08672 1.000 22.85861 100 GLN B CA 1
ATOM 5617 C C . GLN B 1 120 ? 21.04915 -12.37814 -8.63422 1.000 23.03025 100 GLN B C 1
ATOM 5618 O O . GLN B 1 120 ? 20.00804 -12.57358 -8.00052 1.000 23.68620 100 GLN B O 1
ATOM 5632 N N . ASN B 1 121 ? 22.13017 -11.82755 -8.09738 1.000 23.27005 101 ASN B N 1
ATOM 5633 C CA . ASN B 1 121 ? 22.12987 -11.27300 -6.74912 1.000 24.44755 101 ASN B CA 1
ATOM 5634 C C . ASN B 1 121 ? 21.27271 -10.01385 -6.72949 1.000 23.57396 101 ASN B C 1
ATOM 5635 O O . ASN B 1 121 ? 21.63647 -8.98848 -7.31499 1.000 24.81728 101 ASN B O 1
ATOM 5646 N N . LEU B 1 122 ? 20.12617 -10.08088 -6.05319 1.000 25.24598 102 LEU B N 1
ATOM 5647 C CA . LEU B 1 122 ? 19.20138 -8.95236 -6.07985 1.000 25.08849 102 LEU B CA 1
ATOM 5648 C C . LEU B 1 122 ? 19.67943 -7.79279 -5.21387 1.000 25.41399 102 LEU B C 1
ATOM 5649 O O . LEU B 1 122 ? 19.24118 -6.65711 -5.43354 1.000 23.40116 102 LEU B O 1
ATOM 5665 N N . GLU B 1 123 ? 20.56930 -8.05032 -4.24665 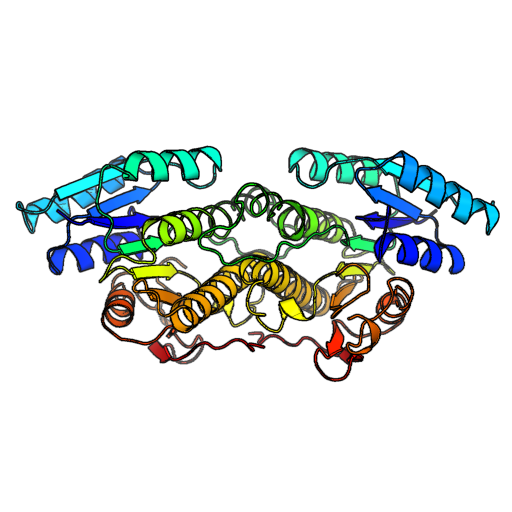1.000 26.71781 103 GLU B N 1
ATOM 5666 C CA . GLU B 1 123 ? 21.24235 -6.95903 -3.54986 1.000 28.85661 103 GLU B CA 1
ATOM 5667 C C . GLU B 1 123 ? 22.05810 -6.13079 -4.53419 1.000 26.96612 103 GLU B C 1
ATOM 5668 O O . GLU B 1 123 ? 22.02648 -4.89443 -4.50041 1.000 28.76648 103 GLU B O 1
ATOM 5680 N N A LYS B 1 124 ? 22.81481 -6.80178 -5.40804 0.612 26.15101 104 LYS B N 1
ATOM 5681 N N B LYS B 1 124 ? 22.79081 -6.79853 -5.43267 0.388 26.53584 104 LYS B N 1
ATOM 5682 C CA A LYS B 1 124 ? 23.54813 -6.08658 -6.44543 0.612 28.98488 104 LYS B CA 1
ATOM 5683 C CA B LYS B 1 124 ? 23.55770 -6.07954 -6.44512 0.388 28.73846 104 LYS B CA 1
ATOM 5684 C C A LYS B 1 124 ? 22.59245 -5.33190 -7.35722 0.612 26.40189 104 LYS B C 1
ATOM 5685 C C B LYS B 1 124 ? 22.64937 -5.39465 -7.45841 0.388 26.34061 104 LYS B C 1
ATOM 5686 O O A LYS B 1 124 ? 22.85594 -4.18374 -7.73342 0.612 27.11316 104 LYS B O 1
ATOM 5687 O O B LYS B 1 124 ? 23.02371 -4.36244 -8.02572 0.388 28.15877 104 LYS B O 1
ATOM 5724 N N . VAL B 1 125 ? 21.46548 -5.95206 -7.70892 1.000 22.68566 105 VAL B N 1
ATOM 5725 C CA . VAL B 1 125 ? 20.50069 -5.27864 -8.57041 1.000 19.81298 105 VAL B CA 1
ATOM 5726 C C . VAL B 1 125 ? 20.02224 -3.98955 -7.91086 1.000 20.67684 105 VAL B C 1
ATOM 5727 O O . VAL B 1 125 ? 19.97649 -2.92859 -8.54263 1.000 19.79883 105 VAL B O 1
ATOM 5741 N N A GLU B 1 126 ? 19.65954 -4.05904 -6.62585 0.541 20.12720 106 GLU B N 1
ATOM 5742 N N B GLU B 1 126 ? 19.66785 -4.06388 -6.62641 0.459 20.45802 106 GLU B N 1
ATOM 5743 C CA A GLU B 1 126 ? 19.21234 -2.85436 -5.93244 0.541 20.55638 106 GLU B CA 1
ATOM 5744 C CA B GLU B 1 126 ? 19.26224 -2.86403 -5.90485 0.459 23.37815 106 GLU B CA 1
ATOM 5745 C C A GLU B 1 126 ? 20.27379 -1.76279 -5.99028 0.541 20.59510 106 GLU B C 1
ATOM 5746 C C B GLU B 1 126 ? 20.34846 -1.79902 -5.97260 0.459 25.30156 106 GLU B C 1
ATOM 5747 O O A GLU B 1 126 ? 19.95896 -0.59124 -6.22730 0.541 19.13023 106 GLU B O 1
ATOM 5748 O O B GLU B 1 126 ? 20.04962 -0.60566 -6.09427 0.459 24.86363 106 GLU B O 1
ATOM 5771 N N A SER B 1 127 ? 21.54027 -2.12699 -5.77435 0.541 24.01502 107 SER B N 1
ATOM 5772 N N B SER B 1 127 ? 21.61856 -2.21431 -5.92423 0.459 28.92157 107 SER B N 1
ATOM 5773 C CA A SER B 1 127 ? 22.60236 -1.12600 -5.79489 0.541 29.32342 107 SER B CA 1
ATOM 5774 C CA B SER B 1 127 ? 22.71398 -1.25129 -5.99265 0.459 34.95145 107 SER B CA 1
ATOM 5775 C C A SER B 1 127 ? 22.75922 -0.51404 -7.18158 0.541 27.98071 107 SER B C 1
ATOM 5776 C C B SER B 1 127 ? 22.80984 -0.61529 -7.37392 0.459 30.07483 107 SER B C 1
ATOM 5777 O O A SER B 1 127 ? 22.98850 0.69553 -7.31009 0.541 28.38889 107 SER B O 1
ATOM 5778 O O B SER B 1 127 ? 23.04138 0.59529 -7.48960 0.459 30.57467 107 SER B O 1
ATOM 5827 N N . LEU B 1 129 ? 20.36873 -0.16741 -9.44965 1.000 16.82002 109 LEU B N 1
ATOM 5828 C CA . LEU B 1 129 ? 19.24793 0.75096 -9.61799 1.000 15.98657 109 LEU B CA 1
ATOM 5829 C C . LEU B 1 129 ? 19.50622 2.04810 -8.86907 1.000 15.29678 109 LEU B C 1
ATOM 5830 O O . LEU B 1 129 ? 19.27066 3.14268 -9.39258 1.000 16.35347 109 LEU B O 1
ATOM 5847 N N . SER B 1 130 ? 19.98892 1.94224 -7.62916 1.000 15.86504 110 SER B N 1
ATOM 5848 C CA . SER B 1 130 ? 20.16735 3.13149 -6.80541 1.000 17.29773 110 SER B CA 1
ATOM 5849 C C . SER B 1 130 ? 21.24830 4.04020 -7.36257 1.000 16.75122 110 SER B C 1
ATOM 5850 O O . SER B 1 130 ? 21.12752 5.26796 -7.30276 1.000 17.28717 110 SER B O 1
ATOM 5858 N N . LEU B 1 131 ? 22.32126 3.45847 -7.88206 1.000 16.02822 111 LEU B N 1
ATOM 5859 C CA . LEU B 1 131 ? 23.45804 4.23863 -8.34031 1.000 16.45098 111 LEU B CA 1
ATOM 5860 C C . LEU B 1 131 ? 23.32474 4.63743 -9.80214 1.000 15.46151 111 LEU B C 1
ATOM 5861 O O . LEU B 1 131 ? 23.44948 5.82100 -10.14165 1.000 15.97670 111 LEU B O 1
ATOM 5877 N N . ASN B 1 132 ? 23.05950 3.66101 -10.67303 1.000 15.14439 112 ASN B N 1
ATOM 5878 C CA . ASN B 1 132 ? 23.08258 3.93721 -12.10108 1.000 14.82251 112 ASN B CA 1
ATOM 5879 C C . ASN B 1 132 ? 21.89511 4.79808 -12.51750 1.000 14.04770 112 ASN B C 1
ATOM 5880 O O . ASN B 1 132 ? 21.99585 5.56518 -13.48288 1.000 14.17970 112 ASN B O 1
ATOM 5891 N N . ILE B 1 133 ? 20.75567 4.64904 -11.83265 1.000 13.51149 113 ILE B N 1
ATOM 5892 C CA . ILE B 1 133 ? 19.52959 5.37007 -12.15432 1.000 13.81188 113 ILE B CA 1
ATOM 5893 C C . ILE B 1 133 ? 19.26292 6.48875 -11.15239 1.000 14.17044 113 ILE B C 1
ATOM 5894 O O . ILE B 1 133 ? 19.25014 7.66729 -11.52664 1.000 14.45538 113 ILE B O 1
ATOM 5910 N N . GLU B 1 134 ? 19.03239 6.14702 -9.88173 1.000 14.99214 114 GLU B N 1
ATOM 5911 C CA . GLU B 1 134 ? 18.47588 7.13069 -8.95507 1.000 15.66269 114 GLU B CA 1
ATOM 5912 C C . GLU B 1 134 ? 19.45733 8.26226 -8.66712 1.000 14.53610 114 GLU B C 1
ATOM 5913 O O . GLU B 1 134 ? 19.09411 9.44053 -8.74407 1.000 15.53882 114 GLU B O 1
ATOM 5925 N N . ALA B 1 135 ? 20.71365 7.93855 -8.36025 1.000 15.36143 115 ALA B N 1
ATOM 5926 C CA . ALA B 1 135 ? 21.66889 9.00316 -8.05551 1.000 16.23968 115 ALA B CA 1
ATOM 5927 C C . ALA B 1 135 ? 21.87204 9.90729 -9.26402 1.000 14.60397 115 ALA B C 1
ATOM 5928 O O . ALA B 1 135 ? 21.92123 11.14009 -9.14492 1.000 14.67887 115 ALA B O 1
ATOM 5936 N N . LEU B 1 136 ? 21.97917 9.30100 -10.44052 1.000 15.35242 116 LEU B N 1
ATOM 5937 C CA . LEU B 1 136 ? 22.18396 10.05246 -11.66855 1.000 14.78491 116 LEU B CA 1
ATOM 5938 C C . LEU B 1 136 ? 20.99300 10.95541 -11.98065 1.000 13.82913 116 LEU B C 1
ATOM 5939 O O . LEU B 1 136 ? 21.16899 12.13218 -12.31818 1.000 14.44298 116 LEU B O 1
ATOM 5955 N N . VAL B 1 137 ? 19.76663 10.43670 -11.86243 1.000 14.79861 117 VAL B N 1
ATOM 5956 C CA . VAL B 1 137 ? 18.61558 11.26162 -12.23038 1.000 16.10228 117 VAL B CA 1
ATOM 5957 C C . VAL B 1 137 ? 18.40671 12.38238 -11.20932 1.000 16.79142 117 VAL B C 1
ATOM 5958 O O . VAL B 1 137 ? 18.03627 13.50484 -11.57002 1.000 17.01294 117 VAL B O 1
ATOM 5971 N N A ILE B 1 138 ? 18.67890 12.11452 -9.92957 0.491 17.49692 118 ILE B N 1
ATOM 5972 N N B ILE B 1 138 ? 18.64337 12.09272 -9.92529 0.509 17.49694 118 ILE B N 1
ATOM 5973 C CA A ILE B 1 138 ? 18.44058 13.13488 -8.90918 0.491 17.58205 118 ILE B CA 1
ATOM 5974 C CA B ILE B 1 138 ? 18.46938 13.10374 -8.88456 0.509 17.39668 118 ILE B CA 1
ATOM 5975 C C A ILE B 1 138 ? 19.49729 14.23720 -8.97942 0.491 15.79780 118 ILE B C 1
ATOM 5976 C C B ILE B 1 138 ? 19.48723 14.22428 -9.05629 0.509 15.66690 118 ILE B C 1
ATOM 5977 O O A ILE B 1 138 ? 19.17246 15.42699 -8.89036 0.491 17.09001 118 ILE B O 1
ATOM 5978 O O B ILE B 1 138 ? 19.12726 15.40508 -9.11957 0.509 16.06993 118 ILE B O 1
ATOM 6009 N N . LEU B 1 139 ? 20.77111 13.87436 -9.15967 1.000 16.51363 119 LEU B N 1
ATOM 6010 C CA . LEU B 1 139 ? 21.79315 14.90718 -9.32276 1.000 16.84952 119 LEU B CA 1
ATOM 6011 C C . LEU B 1 139 ? 21.59201 15.68344 -10.62115 1.000 15.84974 119 LEU B C 1
ATOM 6012 O O . LEU B 1 139 ? 21.75115 16.90984 -10.64520 1.000 16.24018 119 LEU B O 1
ATOM 6029 N N . SER B 1 140 ? 21.25065 14.98695 -11.71167 1.000 15.14655 120 SER B N 1
ATOM 6030 C CA . SER B 1 140 ? 20.96381 15.67299 -12.96634 1.000 15.06303 120 SER B CA 1
ATOM 6031 C C . SER B 1 140 ? 19.83692 16.67770 -12.78432 1.000 14.50257 120 SER B C 1
ATOM 6032 O O . SER B 1 140 ? 19.91991 17.81888 -13.24644 1.000 15.53053 120 SER B O 1
ATOM 6040 N N . SER B 1 141 ? 18.75080 16.24747 -12.13998 1.000 15.92578 121 SER B N 1
ATOM 6041 C CA . SER B 1 141 ? 17.56433 17.08858 -12.04072 1.000 16.54031 121 SER B CA 1
ATOM 6042 C C . SER B 1 141 ? 17.80219 18.29406 -11.14212 1.000 17.62654 121 SER B C 1
ATOM 6043 O O . SER B 1 141 ? 17.32623 19.39462 -11.43766 1.000 17.85667 121 SER B O 1
ATOM 6051 N N . LEU B 1 142 ? 18.52054 18.10947 -10.03570 1.000 17.62895 122 LEU B N 1
ATOM 6052 C CA . LEU B 1 142 ? 18.83193 19.24141 -9.17202 1.000 19.53101 122 LEU B CA 1
ATOM 6053 C C . LEU B 1 142 ? 19.73191 20.23493 -9.88963 1.000 17.32700 122 LEU B C 1
ATOM 6054 O O . LEU B 1 142 ? 19.53828 21.45281 -9.78551 1.000 18.24916 122 LEU B O 1
ATOM 6070 N N . PHE B 1 143 ? 20.70787 19.72604 -10.63694 1.000 17.26693 123 PHE B N 1
ATOM 6071 C CA . PHE B 1 143 ? 21.59514 20.58971 -11.40513 1.000 18.02778 123 PHE B CA 1
ATOM 6072 C C . PHE B 1 143 ? 20.81355 21.37997 -12.44676 1.000 18.43094 123 PHE B C 1
ATOM 6073 O O . PHE B 1 143 ? 21.01948 22.58750 -12.59530 1.000 17.82608 123 PHE B O 1
ATOM 6090 N N . VAL B 1 144 ? 19.88668 20.72875 -13.15307 1.000 18.53143 124 VAL B N 1
ATOM 6091 C CA . VAL B 1 144 ? 19.07059 21.43785 -14.13642 1.000 19.16793 124 VAL B CA 1
ATOM 6092 C C . VAL B 1 144 ? 18.26347 22.53809 -13.46285 1.000 18.77630 124 VAL B C 1
ATOM 6093 O O . VAL B 1 144 ? 18.17172 23.66607 -13.96890 1.000 18.92056 124 VAL B O 1
ATOM 6106 N N . ARG B 1 145 ? 17.65475 22.22405 -12.31832 1.000 20.00694 125 ARG B N 1
ATOM 6107 C CA . ARG B 1 145 ? 16.83598 23.20333 -11.61635 1.000 21.33954 125 ARG B CA 1
ATOM 6108 C C . ARG B 1 145 ? 17.61946 24.47836 -11.35265 1.000 21.82081 125 ARG B C 1
ATOM 6109 O O . ARG B 1 145 ? 17.11501 25.58502 -11.56861 1.000 22.88339 125 ARG B O 1
ATOM 6130 N N . ASP B 1 146 ? 18.86555 24.34448 -10.91383 1.000 21.51059 126 ASP B N 1
ATOM 6131 C CA . ASP B 1 146 ? 19.62359 25.50197 -10.46743 1.000 22.19098 126 ASP B CA 1
ATOM 6132 C C . ASP B 1 146 ? 20.43791 26.15596 -11.57317 1.000 21.54217 126 ASP B C 1
ATOM 6133 O O . ASP B 1 146 ? 20.71369 27.35825 -11.48711 1.000 23.10050 126 ASP B O 1
ATOM 6142 N N . TYR B 1 147 ? 20.81755 25.41383 -12.61529 1.000 20.61062 127 TYR B N 1
ATOM 6143 C CA . TYR B 1 147 ? 21.78394 25.91462 -13.57937 1.000 20.65136 127 TYR B CA 1
ATOM 6144 C C . TYR B 1 147 ? 21.27975 26.00861 -15.00950 1.000 20.53030 127 TYR B C 1
ATOM 6145 O O . TYR B 1 147 ? 22.05453 26.39379 -15.89415 1.000 21.01502 127 TYR B O 1
ATOM 6163 N N A GLU B 1 148 ? 20.00912 25.67673 -15.25279 0.453 21.55411 128 GLU B N 1
ATOM 6164 N N B GLU B 1 148 ? 20.01097 25.70500 -15.27599 0.547 20.34081 128 GLU B N 1
ATOM 6165 C CA A GLU B 1 148 ? 19.46495 25.69271 -16.60482 0.453 24.03229 128 GLU B CA 1
ATOM 6166 C CA B GLU B 1 148 ? 19.57743 25.65155 -16.66776 0.547 21.90379 128 GLU B CA 1
ATOM 6167 C C A GLU B 1 148 ? 19.81870 26.97176 -17.34647 0.453 23.69830 128 GLU B C 1
ATOM 6168 C C B GLU B 1 148 ? 19.76073 26.98522 -17.38796 0.547 22.63057 128 GLU B C 1
ATOM 6169 O O A GLU B 1 148 ? 20.14205 26.93928 -18.53910 0.453 20.90751 128 GLU B O 1
ATOM 6170 O O B GLU B 1 148 ? 19.92808 26.99992 -18.61280 0.547 22.14297 128 GLU B O 1
ATOM 6193 N N . LYS B 1 149 ? 19.72695 28.10964 -16.66788 1.000 24.33837 129 LYS B N 1
ATOM 6194 C CA . LYS B 1 149 ? 19.86141 29.41850 -17.29309 1.000 25.47949 129 LYS B CA 1
ATOM 6195 C C . LYS B 1 149 ? 21.25747 30.00904 -17.16245 1.000 25.15459 129 LYS B C 1
ATOM 6196 O O . LYS B 1 149 ? 21.45608 31.17717 -17.50633 1.000 26.45890 129 LYS B O 1
ATOM 6216 N N . ILE B 1 150 ? 22.23171 29.22792 -16.71221 1.000 23.73426 130 ILE B N 1
ATOM 6217 C CA . ILE B 1 150 ? 23.58067 29.72162 -16.45649 1.000 25.08463 130 ILE B CA 1
ATOM 6218 C C . ILE B 1 150 ? 24.45249 29.39619 -17.66153 1.000 23.33415 130 ILE B C 1
ATOM 6219 O O . ILE B 1 150 ? 24.61259 28.22445 -18.02253 1.000 22.65851 130 ILE B O 1
ATOM 6235 N N . GLU B 1 151 ? 25.03197 30.43021 -18.27028 1.000 25.01148 131 GLU B N 1
ATOM 6236 C CA . GLU B 1 151 ? 25.86131 30.23767 -19.45201 1.000 27.08817 131 GLU B CA 1
ATOM 6237 C C . GLU B 1 151 ? 27.05525 29.34198 -19.14695 1.000 25.49835 131 GLU B C 1
ATOM 6238 O O . GLU B 1 151 ? 27.64018 29.39730 -18.06058 1.000 26.09350 131 GLU B O 1
ATOM 6250 N N . GLY B 1 152 ? 27.41007 28.50697 -20.12275 1.000 23.45775 132 GLY B N 1
ATOM 6251 C CA . GLY B 1 152 ? 28.61075 27.70564 -20.06670 1.000 23.25146 132 GLY B CA 1
ATOM 6252 C C . GLY B 1 152 ? 28.51173 26.41615 -19.28544 1.000 22.63582 132 GLY B C 1
ATOM 6253 O O . GLY B 1 152 ? 29.52446 25.71618 -19.16317 1.000 24.23388 132 GLY B O 1
ATOM 6257 N N . THR B 1 153 ? 27.33757 26.06296 -18.77002 1.000 20.48886 133 THR B N 1
ATOM 6258 C CA . THR B 1 153 ? 27.19122 24.85336 -17.97109 1.000 19.46574 133 THR B CA 1
ATOM 6259 C C . THR B 1 153 ? 26.92358 23.62558 -18.83710 1.000 17.98121 133 THR B C 1
ATOM 6260 O O . THR B 1 153 ? 26.26844 23.69947 -19.88198 1.000 18.83149 133 THR B O 1
ATOM 6271 N N . GLN B 1 154 ? 27.43134 22.48163 -18.37511 1.000 17.53657 134 GLN B N 1
ATOM 6272 C CA . GLN B 1 154 ? 27.21037 21.21173 -19.04437 1.000 16.52470 134 GLN B CA 1
ATOM 6273 C C . GLN B 1 154 ? 26.96533 20.09960 -18.03420 1.000 16.27478 134 GLN B C 1
ATOM 6274 O O . GLN B 1 154 ? 27.61449 20.03123 -16.98614 1.000 16.35027 134 GLN B O 1
ATOM 6288 N N . LEU B 1 155 ? 26.03763 19.21828 -18.38678 1.000 15.21745 135 LEU B N 1
ATOM 6289 C CA . LEU B 1 155 ? 25.76060 17.97845 -17.68121 1.000 15.11444 135 LEU B CA 1
ATOM 6290 C C . LEU B 1 155 ? 26.16251 16.84617 -18.61275 1.000 14.68972 135 LEU B C 1
ATOM 6291 O O . LEU B 1 155 ? 25.68414 16.78024 -19.75030 1.000 15.43751 135 LEU B O 1
ATOM 6307 N N . ILE B 1 156 ? 27.04151 15.96703 -18.14849 1.000 14.84183 136 ILE B N 1
ATOM 6308 C CA . ILE B 1 156 ? 27.47858 14.81777 -18.93420 1.000 15.43662 136 ILE B CA 1
ATOM 6309 C C . ILE B 1 156 ? 27.17039 13.56245 -18.13772 1.000 12.60778 136 ILE B C 1
ATOM 6310 O O . ILE B 1 156 ? 27.71466 13.36492 -17.04436 1.000 13.65346 136 ILE B O 1
ATOM 6326 N N . ASN B 1 157 ? 26.30449 12.71944 -18.68163 1.000 12.28702 137 ASN B N 1
ATOM 6327 C CA . ASN B 1 157 ? 25.93124 11.46402 -18.05524 1.000 12.64250 137 ASN B CA 1
ATOM 6328 C C . ASN B 1 157 ? 26.59156 10.31501 -18.79181 1.000 13.17899 137 ASN B C 1
ATOM 6329 O O . ASN B 1 157 ? 26.63036 10.30119 -20.02622 1.000 14.04510 137 ASN B O 1
ATOM 6340 N N . ILE B 1 158 ? 27.13048 9.36307 -18.03494 1.000 12.75443 138 ILE B N 1
ATOM 6341 C CA . ILE B 1 158 ? 27.83640 8.23063 -18.61722 1.000 13.03241 138 ILE B CA 1
ATOM 6342 C C . ILE B 1 158 ? 26.86478 7.06009 -18.71281 1.000 12.51445 138 ILE B C 1
ATOM 6343 O O . ILE B 1 158 ? 26.44652 6.49034 -17.69648 1.000 13.63373 138 ILE B O 1
ATOM 6359 N N . SER B 1 159 ? 26.51041 6.69798 -19.93992 1.000 13.31726 139 SER B N 1
ATOM 6360 C CA . SER B 1 159 ? 25.65817 5.54620 -20.18348 1.000 13.39393 139 SER B CA 1
ATOM 6361 C C . SER B 1 159 ? 26.54583 4.38074 -20.59965 1.000 14.54463 139 SER B C 1
ATOM 6362 O O . SER B 1 159 ? 27.49003 4.03232 -19.87937 1.000 15.71135 139 SER B O 1
ATOM 6370 N N . SER B 1 160 ? 26.27552 3.80915 -21.76951 1.000 13.31504 140 SER B N 1
ATOM 6371 C CA . SER B 1 160 ? 26.95081 2.62444 -22.27753 1.000 14.10113 140 SER B CA 1
ATOM 6372 C C . SER B 1 160 ? 26.44027 2.39469 -23.68764 1.000 13.35173 140 SER B C 1
ATOM 6373 O O . SER B 1 160 ? 25.30123 2.75170 -23.99627 1.000 14.85654 140 SER B O 1
ATOM 6381 N N . ALA B 1 161 ? 27.26436 1.76423 -24.53152 1.000 14.23798 141 ALA B N 1
ATOM 6382 C CA . ALA B 1 161 ? 26.72236 1.22057 -25.77500 1.000 15.35049 141 ALA B CA 1
ATOM 6383 C C . ALA B 1 161 ? 25.58325 0.24631 -25.48313 1.000 15.77200 141 ALA B C 1
ATOM 6384 O O . ALA B 1 161 ? 24.65354 0.11368 -26.28812 1.000 15.71410 141 ALA B O 1
ATOM 6391 N N . GLY B 1 162 ? 25.61086 -0.40108 -24.31529 1.000 15.19853 142 GLY B N 1
ATOM 6392 C CA . GLY B 1 162 ? 24.52658 -1.25052 -23.86013 1.000 15.98088 142 GLY B CA 1
ATOM 6393 C C . GLY B 1 162 ? 23.29262 -0.51508 -23.39712 1.000 14.90749 142 GLY B C 1
ATOM 6394 O O . GLY B 1 162 ? 22.31747 -1.16304 -23.00106 1.000 15.95687 142 GLY B O 1
ATOM 6398 N N . GLY B 1 163 ? 23.30797 0.81462 -23.43428 1.000 13.38138 143 GLY B N 1
ATOM 6399 C CA . GLY B 1 163 ? 22.11009 1.60895 -23.27455 1.000 12.34325 143 GLY B CA 1
ATOM 6400 C C . GLY B 1 163 ? 21.37220 1.87666 -24.56277 1.000 12.95288 143 GLY B C 1
ATOM 6401 O O . GLY B 1 163 ? 20.33308 2.55036 -24.55979 1.000 14.04831 143 GLY B O 1
ATOM 6405 N N . TYR B 1 164 ? 21.89457 1.35285 -25.67262 1.000 13.35939 144 TYR B N 1
ATOM 6406 C CA . TYR B 1 164 ? 21.26397 1.44356 -26.98180 1.000 14.14913 144 TYR B CA 1
ATOM 6407 C C . TYR B 1 164 ? 21.10891 0.08460 -27.65189 1.000 15.82349 144 TYR B C 1
ATOM 6408 O O . TYR B 1 164 ? 20.36365 -0.02168 -28.63307 1.000 16.52919 144 TYR B O 1
ATOM 6426 N N . THR B 1 165 ? 21.78460 -0.94752 -27.15474 1.000 15.54146 145 THR B N 1
ATOM 6427 C CA . THR B 1 165 ? 21.67710 -2.31194 -27.64115 1.000 16.41699 145 THR B CA 1
ATOM 6428 C C . THR B 1 165 ? 21.60946 -3.20826 -26.41775 1.000 16.23190 145 THR B C 1
ATOM 6429 O O . THR B 1 165 ? 22.45206 -3.08445 -25.52645 1.000 17.37063 145 THR B O 1
ATOM 6440 N N . ILE B 1 166 ? 20.61319 -4.09490 -26.35925 1.000 15.83422 146 ILE B N 1
ATOM 6441 C CA . ILE B 1 166 ? 20.53239 -5.04950 -25.25810 1.000 16.33881 146 ILE B CA 1
ATOM 6442 C C . ILE B 1 166 ? 21.58298 -6.13117 -25.46592 1.000 17.01783 146 ILE B C 1
ATOM 6443 O O . ILE B 1 166 ? 21.74273 -6.65383 -26.57493 1.000 19.08572 146 ILE B O 1
ATOM 6459 N N . VAL B 1 167 ? 22.30006 -6.48972 -24.40187 1.000 17.31871 147 VAL B N 1
ATOM 6460 C CA . VAL B 1 167 ? 23.41991 -7.42259 -24.47672 1.000 18.24560 147 VAL B CA 1
ATOM 6461 C C . VAL B 1 167 ? 23.10381 -8.65003 -23.63481 1.000 18.21383 147 VAL B C 1
ATOM 6462 O O . VAL B 1 167 ? 22.79964 -8.51415 -22.44866 1.000 17.77275 147 VAL B O 1
ATOM 6475 N N . PRO B 1 168 ? 23.19081 -9.86100 -24.19249 1.000 19.85951 148 PRO B N 1
ATOM 6476 C CA . PRO B 1 168 ? 22.91468 -11.06005 -23.39281 1.000 20.33436 148 PRO B CA 1
ATOM 6477 C C . PRO B 1 168 ? 23.78561 -11.12265 -22.14831 1.000 19.09054 148 PRO B C 1
ATOM 6478 O O . PRO B 1 168 ? 24.95690 -10.73730 -22.16446 1.000 20.69743 148 PRO B O 1
ATOM 6489 N N A ASN B 1 169 ? 23.19178 -11.61938 -21.06187 0.569 19.87890 149 ASN B N 1
ATOM 6490 N N B ASN B 1 169 ? 23.19818 -11.61235 -21.06050 0.431 20.34567 149 ASN B N 1
ATOM 6491 C CA A ASN B 1 169 ? 23.81720 -11.75980 -19.75086 0.569 19.26394 149 ASN B CA 1
ATOM 6492 C CA B ASN B 1 169 ? 23.83778 -11.78542 -19.76209 0.431 21.11626 149 ASN B CA 1
ATOM 6493 C C A ASN B 1 169 ? 24.01023 -10.42571 -19.05727 0.569 18.87150 149 ASN B C 1
ATOM 6494 C C B ASN B 1 169 ? 23.91874 -10.45725 -19.01573 0.431 19.55925 149 ASN B C 1
ATOM 6495 O O A ASN B 1 169 ? 24.68360 -10.35846 -18.02140 0.569 20.53051 149 ASN B O 1
ATOM 6496 O O B ASN B 1 169 ? 24.43241 -10.42836 -17.89173 0.431 20.50666 149 ASN B O 1
ATOM 6517 N N . ALA B 1 170 ? 23.41647 -9.36430 -19.58530 1.000 17.66923 150 ALA B N 1
ATOM 6518 C CA . ALA B 1 170 ? 23.50292 -8.04636 -18.98056 1.000 18.01075 150 ALA B CA 1
ATOM 6519 C C . ALA B 1 170 ? 22.15140 -7.35284 -19.04479 1.000 16.29235 150 ALA B C 1
ATOM 6520 O O . ALA B 1 170 ? 22.06664 -6.14238 -19.23458 1.000 16.89653 150 ALA B O 1
ATOM 6528 N N . VAL B 1 171 ? 21.06775 -8.10980 -18.87160 1.000 15.32401 151 VAL B N 1
ATOM 6529 C CA . VAL B 1 171 ? 19.73637 -7.56458 -19.14605 1.000 15.94488 151 VAL B CA 1
ATOM 6530 C C . VAL B 1 171 ? 19.41082 -6.39607 -18.21970 1.000 14.07748 151 VAL B C 1
ATOM 6531 O O . VAL B 1 171 ? 18.98312 -5.33015 -18.67685 1.000 14.97784 151 VAL B O 1
ATOM 6544 N N . ILE B 1 172 ? 19.58059 -6.57784 -16.90681 1.000 14.46250 152 ILE B N 1
ATOM 6545 C CA . ILE B 1 172 ? 19.20873 -5.50907 -15.98006 1.000 14.57923 152 ILE B CA 1
ATOM 6546 C C . ILE B 1 172 ? 20.16987 -4.33512 -16.10393 1.000 14.02187 152 ILE B C 1
ATOM 6547 O O . ILE B 1 172 ? 19.74770 -3.17299 -16.13298 1.000 13.92480 152 ILE B O 1
ATOM 6563 N N . TYR B 1 173 ? 21.47122 -4.61430 -16.20197 1.000 13.86323 153 TYR B N 1
ATOM 6564 C CA . TYR B 1 173 ? 22.43514 -3.54067 -16.41432 1.000 14.07067 153 TYR B CA 1
ATOM 6565 C C . TYR B 1 173 ? 22.08908 -2.72564 -17.65620 1.000 13.92607 153 TYR B C 1
ATOM 6566 O O . TYR B 1 173 ? 22.04849 -1.49099 -17.61417 1.000 13.39349 153 TYR B O 1
ATOM 6584 N N . CYS B 1 174 ? 21.85456 -3.40055 -18.78146 1.000 13.49194 154 CYS B N 1
ATOM 6585 C CA . CYS B 1 174 ? 21.47362 -2.67937 -19.98990 1.000 13.36939 154 CYS B CA 1
ATOM 6586 C C . CYS B 1 174 ? 20.22836 -1.83844 -19.75915 1.000 12.92423 154 CYS B C 1
ATOM 6587 O O . CYS B 1 174 ? 20.15365 -0.69016 -20.20753 1.000 12.63711 154 CYS B O 1
ATOM 6595 N N . ALA B 1 175 ? 19.22763 -2.39386 -19.07955 1.000 12.65108 155 ALA B N 1
ATOM 6596 C CA . ALA B 1 175 ? 18.02562 -1.60519 -18.82842 1.000 12.15855 155 ALA B CA 1
ATOM 6597 C C . ALA B 1 175 ? 18.34335 -0.33671 -18.03772 1.000 11.78585 155 ALA B C 1
ATOM 6598 O O . ALA B 1 175 ? 17.75852 0.71902 -18.29953 1.000 12.41083 155 ALA B O 1
ATOM 6605 N N . THR B 1 176 ? 19.27279 -0.40446 -17.07236 1.000 12.02083 156 THR B N 1
ATOM 6606 C CA . THR B 1 176 ? 19.63784 0.82574 -16.36999 1.000 11.77235 156 THR B CA 1
ATOM 6607 C C . THR B 1 176 ? 20.24201 1.84253 -17.33791 1.000 12.28654 156 THR B C 1
ATOM 6608 O O . THR B 1 176 ? 20.05042 3.05317 -17.18815 1.000 12.39910 156 THR B O 1
ATOM 6619 N N . LYS B 1 177 ? 21.01202 1.36780 -18.31958 1.000 11.82215 157 LYS B N 1
ATOM 6620 C CA . LYS B 1 177 ? 21.64696 2.27475 -19.27029 1.000 12.30751 157 LYS B CA 1
ATOM 6621 C C . LYS B 1 177 ? 20.67948 2.75270 -20.34784 1.000 12.07600 157 LYS B C 1
ATOM 6622 O O . LYS B 1 177 ? 20.84568 3.87064 -20.85256 1.000 12.67412 157 LYS B O 1
ATOM 6641 N N . PHE B 1 178 ? 19.64749 1.96139 -20.67817 1.000 11.61036 158 PHE B N 1
ATOM 6642 C CA . PHE B 1 178 ? 18.56460 2.47764 -21.51451 1.000 12.20651 158 PHE B CA 1
ATOM 6643 C C . PHE B 1 178 ? 17.85769 3.61679 -20.79743 1.000 11.93837 158 PHE B C 1
ATOM 6644 O O . PHE B 1 178 ? 17.44937 4.60257 -21.42321 1.000 11.46736 158 PHE B O 1
ATOM 6661 N N . PHE B 1 179 ? 17.69577 3.48847 -19.47632 1.000 11.99668 159 PHE B N 1
ATOM 6662 C CA . PHE B 1 179 ? 17.19579 4.60882 -18.68894 1.000 11.78935 159 PHE B CA 1
ATOM 6663 C C . PHE B 1 179 ? 18.10759 5.82230 -18.84411 1.000 11.83014 159 PHE B C 1
ATOM 6664 O O . PHE B 1 179 ? 17.64393 6.93067 -19.12744 1.000 11.89752 159 PHE B O 1
ATOM 6681 N N . VAL B 1 180 ? 19.41189 5.63983 -18.62629 1.000 11.24747 160 VAL B N 1
ATOM 6682 C CA . VAL B 1 180 ? 20.31930 6.78460 -18.65064 1.000 11.87666 160 VAL B CA 1
ATOM 6683 C C . VAL B 1 180 ? 20.29736 7.45065 -20.02031 1.000 10.92151 160 VAL B C 1
ATOM 6684 O O . VAL B 1 180 ? 20.24514 8.68099 -20.12390 1.000 12.00283 160 VAL B O 1
ATOM 6697 N N . SER B 1 181 ? 20.35244 6.64910 -21.09288 1.000 11.21879 161 SER B N 1
ATOM 6698 C CA . SER B 1 181 ? 20.38095 7.22003 -22.43737 1.000 11.71373 161 SER B CA 1
ATOM 6699 C C . SER B 1 181 ? 19.08413 7.94435 -22.76947 1.000 11.00886 161 SER B C 1
ATOM 6700 O O . SER B 1 181 ? 19.10700 9.05091 -23.31464 1.000 12.59592 161 SER B O 1
ATOM 6708 N N . SER B 1 182 ? 17.93546 7.31724 -22.49381 1.000 12.16199 162 SER B N 1
ATOM 6709 C CA . SER B 1 182 ? 16.66640 7.96017 -22.83432 1.000 12.08688 162 SER B CA 1
ATOM 6710 C C . SER B 1 182 ? 16.42054 9.19590 -21.96985 1.000 11.32361 162 SER B C 1
ATOM 6711 O O . SER B 1 182 ? 15.95259 10.23043 -22.46480 1.000 12.64284 162 SER B O 1
ATOM 6719 N N . PHE B 1 183 ? 16.74148 9.11446 -20.67918 1.000 11.61101 163 PHE B N 1
ATOM 6720 C CA . PHE B 1 183 ? 16.62360 10.28702 -19.82347 1.000 12.13134 163 PHE B CA 1
ATOM 6721 C C . PHE B 1 183 ? 17.47741 11.42222 -20.35906 1.000 12.15862 163 PHE B C 1
ATOM 6722 O O . PHE B 1 183 ? 17.02770 12.57190 -20.45773 1.000 13.51791 163 PHE B O 1
ATOM 6739 N N . THR B 1 184 ? 18.72948 11.11954 -20.69786 1.000 12.96901 164 THR B N 1
ATOM 6740 C CA . THR B 1 184 ? 19.64818 12.18805 -21.06873 1.000 13.47937 164 THR B CA 1
ATOM 6741 C C . THR B 1 184 ? 19.28587 12.77405 -22.42833 1.000 13.01096 164 THR B C 1
ATOM 6742 O O . THR B 1 184 ? 19.32792 13.99528 -22.60486 1.000 13.92045 164 THR B O 1
ATOM 6753 N N . GLU B 1 185 ? 18.90446 11.92848 -23.39471 1.000 13.32048 165 GLU B N 1
ATOM 6754 C CA . GLU B 1 185 ? 18.47134 12.45528 -24.68642 1.000 13.69764 165 GLU B CA 1
ATOM 6755 C C . GLU B 1 185 ? 17.22059 13.30350 -24.53191 1.000 13.59600 165 GLU B C 1
ATOM 6756 O O . GLU B 1 185 ? 17.10789 14.37757 -25.13482 1.000 14.72560 165 GLU B O 1
ATOM 6768 N N . GLY B 1 186 ? 16.25779 12.81971 -23.74767 1.000 14.51413 166 GLY B N 1
ATOM 6769 C CA . GLY B 1 186 ? 15.04675 13.58876 -23.54139 1.000 13.15119 166 GLY B CA 1
ATOM 6770 C C . GLY B 1 186 ? 15.33146 14.92340 -22.89209 1.000 13.62721 166 GLY B C 1
ATOM 6771 O O . GLY B 1 186 ? 14.78634 15.95352 -23.29517 1.000 14.74008 166 GLY B O 1
ATOM 6775 N N . LEU B 1 187 ? 16.19766 14.92177 -21.88373 1.000 13.51359 167 LEU B N 1
ATOM 6776 C CA . LEU B 1 187 ? 16.53592 16.15518 -21.19312 1.000 14.40645 167 LEU B CA 1
ATOM 6777 C C . LEU B 1 187 ? 17.28231 17.10268 -22.11712 1.000 14.55347 167 LEU B C 1
ATOM 6778 O O . LEU B 1 187 ? 17.01095 18.31200 -22.13099 1.000 14.35072 167 LEU B O 1
ATOM 6794 N N . ALA B 1 188 ? 18.22557 16.57245 -22.90027 1.000 15.24088 168 ALA B N 1
ATOM 6795 C CA . ALA B 1 188 ? 18.98167 17.42009 -23.81475 1.000 16.47630 168 ALA B CA 1
ATOM 6796 C C . ALA B 1 188 ? 18.05209 18.13258 -24.78358 1.000 15.64192 168 ALA B C 1
ATOM 6797 O O . ALA B 1 188 ? 18.22410 19.32711 -25.05794 1.000 16.52730 168 ALA B O 1
ATOM 6804 N N . ARG B 1 189 ? 17.05966 17.40803 -25.30517 1.000 15.35387 169 ARG B N 1
ATOM 6805 C CA . ARG B 1 189 ? 16.11381 17.98311 -26.25533 1.000 15.84852 169 ARG B CA 1
ATOM 6806 C C . ARG B 1 189 ? 15.18681 18.97647 -25.56800 1.000 16.89449 169 ARG B C 1
ATOM 6807 O O . ARG B 1 189 ? 14.84501 20.01444 -26.14530 1.000 17.75003 169 ARG B O 1
ATOM 6828 N N . GLU B 1 190 ? 14.80559 18.69425 -24.31759 1.000 16.05460 170 GLU B N 1
ATOM 6829 C CA . GLU B 1 190 ? 13.98563 19.62814 -23.54999 1.000 16.56481 170 GLU B CA 1
ATOM 6830 C C . GLU B 1 190 ? 14.71507 20.94561 -23.34307 1.000 17.71311 170 GLU B C 1
ATOM 6831 O O . GLU B 1 190 ? 14.12554 22.02196 -23.49590 1.000 18.13732 170 GLU B O 1
ATOM 6843 N N . LEU B 1 191 ? 16.00173 20.87439 -22.99139 1.000 17.26417 171 LEU B N 1
ATOM 6844 C CA . LEU B 1 191 ? 16.79697 22.08336 -22.81223 1.000 17.60612 171 LEU B CA 1
ATOM 6845 C C . LEU B 1 191 ? 16.89955 22.87711 -24.10867 1.000 18.90094 171 LEU B C 1
ATOM 6846 O O . LEU B 1 191 ? 16.76990 24.10543 -24.09896 1.000 19.02264 171 LEU B O 1
ATOM 6862 N N . ILE B 1 192 ? 17.12358 22.19645 -25.23664 1.000 18.35986 172 ILE B N 1
ATOM 6863 C CA . ILE B 1 192 ? 17.21100 22.89727 -26.51884 1.000 19.31435 172 ILE B CA 1
ATOM 6864 C C . ILE B 1 192 ? 15.88956 23.58474 -26.84862 1.000 19.86283 172 ILE B C 1
ATOM 6865 O O . ILE B 1 192 ? 15.86421 24.74131 -27.28481 1.000 21.41271 172 ILE B O 1
ATOM 6881 N N . GLU B 1 193 ? 14.77320 22.87228 -26.65863 1.000 20.34546 173 GLU B N 1
ATOM 6882 C CA . GLU B 1 193 ? 13.45990 23.43344 -26.96375 1.000 22.86900 173 GLU B CA 1
ATOM 6883 C C . GLU B 1 193 ? 13.16300 24.64876 -26.09656 1.000 22.54539 173 GLU B C 1
ATOM 6884 O O . GLU B 1 193 ? 12.52519 25.60661 -26.55262 1.000 24.37603 173 GLU B O 1
ATOM 6896 N N . ALA B 1 194 ? 13.61079 24.62562 -24.84206 1.000 20.97591 174 ALA B N 1
ATOM 6897 C CA . ALA B 1 194 ? 13.37717 25.72474 -23.91802 1.000 22.06193 174 ALA B CA 1
ATOM 6898 C C . ALA B 1 194 ? 14.36416 26.86717 -24.09425 1.000 22.82971 174 ALA B C 1
ATOM 6899 O O . ALA B 1 194 ? 14.25690 27.87026 -23.37948 1.000 24.41864 174 ALA B O 1
ATOM 6906 N N . LYS B 1 195 ? 15.31868 26.73345 -25.01414 1.000 22.71928 175 LYS B N 1
ATOM 6907 C CA . LYS B 1 195 ? 16.36534 27.73022 -25.23010 1.000 24.39436 175 LYS B CA 1
ATOM 6908 C C . LYS B 1 195 ? 17.21052 27.93935 -23.97898 1.000 23.54003 175 LYS B C 1
ATOM 6909 O O . LYS B 1 195 ? 17.68010 29.04878 -23.71069 1.000 24.94708 175 LYS B O 1
ATOM 6928 N N . SER B 1 196 ? 17.41700 26.86507 -23.22052 1.000 22.80741 176 SER B N 1
ATOM 6929 C CA . SER B 1 196 ? 18.22123 26.92983 -22.01150 1.000 21.98805 176 SER B CA 1
ATOM 6930 C C . SER B 1 196 ? 19.69924 27.07376 -22.35602 1.000 22.65480 176 SER B C 1
ATOM 6931 O O . SER B 1 196 ? 20.16550 26.63847 -23.41373 1.000 24.78446 176 SER B O 1
ATOM 6939 N N . ASN B 1 197 ? 20.44594 27.67495 -21.43276 1.000 23.09303 177 ASN B N 1
ATOM 6940 C CA . ASN B 1 197 ? 21.88965 27.77489 -21.60901 1.000 23.44668 177 ASN B CA 1
ATOM 6941 C C . ASN B 1 197 ? 22.57897 26.44596 -21.31939 1.000 21.72122 177 ASN B C 1
ATOM 6942 O O . ASN B 1 197 ? 23.54989 26.08876 -21.99676 1.000 24.73111 177 ASN B O 1
ATOM 6953 N N . LEU B 1 198 ? 22.08959 25.70811 -20.32170 1.000 20.56857 178 LEU B N 1
ATOM 6954 C CA . LEU B 1 198 ? 22.68075 24.42767 -19.95242 1.000 19.75191 178 LEU B CA 1
ATOM 6955 C C . LEU B 1 198 ? 22.53181 23.41862 -21.08285 1.000 19.61364 178 LEU B C 1
ATOM 6956 O O . LEU B 1 198 ? 21.50316 23.36668 -21.76057 1.000 19.95064 178 LEU B O 1
ATOM 6972 N N . LYS B 1 199 ? 23.57616 22.62230 -21.29011 1.000 17.89874 179 LYS B N 1
ATOM 6973 C CA . LYS B 1 199 ? 23.57712 21.53753 -22.26045 1.000 18.03460 179 LYS B CA 1
ATOM 6974 C C . LYS B 1 199 ? 23.68765 20.21152 -21.52333 1.000 17.74643 179 LYS B C 1
ATOM 6975 O O . LYS B 1 199 ? 24.39600 20.11862 -20.51861 1.000 19.53457 179 LYS B O 1
ATOM 6994 N N . ALA B 1 200 ? 23.00300 19.18569 -22.02708 1.000 15.97919 180 ALA B N 1
ATOM 6995 C CA . ALA B 1 200 ? 23.12801 17.82888 -21.50907 1.000 15.39082 180 ALA B CA 1
ATOM 6996 C C . ALA B 1 200 ? 23.61876 16.91060 -22.62170 1.000 14.27517 180 ALA B C 1
ATOM 6997 O O . ALA B 1 200 ? 23.18300 17.02650 -23.77271 1.000 15.28934 180 ALA B O 1
ATOM 7004 N N . LYS B 1 201 ? 24.55078 16.02103 -22.28062 1.000 13.98280 181 LYS B N 1
ATOM 7005 C CA . LYS B 1 201 ? 25.13854 15.09892 -23.23881 1.000 13.65604 181 LYS B CA 1
ATOM 7006 C C . LYS B 1 201 ? 25.32365 13.73848 -22.57944 1.000 13.47470 181 LYS B C 1
ATOM 7007 O O . LYS B 1 201 ? 25.42545 13.62898 -21.35433 1.000 14.84245 181 LYS B O 1
ATOM 7026 N N . VAL B 1 202 ? 25.40458 12.69918 -23.41171 1.000 13.86569 182 VAL B N 1
ATOM 7027 C CA . VAL B 1 202 ? 25.57333 11.32692 -22.94424 1.000 13.66594 182 VAL B CA 1
ATOM 7028 C C . VAL B 1 202 ? 26.77892 10.69198 -23.62841 1.000 13.53203 182 VAL B C 1
ATOM 7029 O O . VAL B 1 202 ? 26.93371 10.78957 -24.85167 1.000 15.07361 182 VAL B O 1
ATOM 7042 N N . LEU B 1 203 ? 27.64903 10.07674 -22.82842 1.000 12.83097 183 LEU B N 1
ATOM 7043 C CA . LEU B 1 203 ? 28.76714 9.28380 -23.32695 1.000 13.36699 183 LEU B CA 1
ATOM 7044 C C . LEU B 1 203 ? 28.39028 7.81327 -23.21469 1.000 14.40608 183 LEU B C 1
ATOM 7045 O O . LEU B 1 203 ? 27.88277 7.37974 -22.17493 1.000 14.64729 183 LEU B O 1
ATOM 7061 N N . ALA B 1 204 ? 28.64105 7.04953 -24.27548 1.000 13.75134 184 ALA B N 1
ATOM 7062 C CA . ALA B 1 204 ? 28.25998 5.63798 -24.33659 1.000 14.27113 184 ALA B CA 1
ATOM 7063 C C . ALA B 1 204 ? 29.48051 4.79672 -24.66683 1.000 14.87765 184 ALA B C 1
ATOM 7064 O O . ALA B 1 204 ? 29.70304 4.42762 -25.82561 1.000 15.49846 184 ALA B O 1
ATOM 7071 N N . PRO B 1 205 ? 30.29200 4.46983 -23.66561 1.000 15.21914 185 PRO B N 1
ATOM 7072 C CA . PRO B 1 205 ? 31.43129 3.57609 -23.90393 1.000 15.82176 185 PRO B CA 1
ATOM 7073 C C . PRO B 1 205 ? 30.99242 2.16923 -24.27956 1.000 16.12998 185 PRO B C 1
ATOM 7074 O O . PRO B 1 205 ? 29.92625 1.69683 -23.88261 1.000 17.17951 185 PRO B O 1
ATOM 7085 N N . ALA B 1 206 ? 31.84571 1.49168 -25.04927 1.000 18.31203 186 ALA B N 1
ATOM 7086 C CA . ALA B 1 206 ? 31.71705 0.05279 -25.26298 1.000 19.69945 186 ALA B CA 1
ATOM 7087 C C . ALA B 1 206 ? 32.67812 -0.64683 -24.30484 1.000 22.02277 186 ALA B C 1
ATOM 7088 O O . ALA B 1 206 ? 32.88465 -0.17159 -23.18415 1.000 24.26621 186 ALA B O 1
ATOM 7095 N N . ALA B 1 207 ? 33.28622 -1.75480 -24.70958 1.000 23.89778 187 ALA B N 1
ATOM 7096 C CA . ALA B 1 207 ? 34.16619 -2.45305 -23.78218 1.000 24.84157 187 ALA B CA 1
ATOM 7097 C C . ALA B 1 207 ? 35.36808 -1.59058 -23.40861 1.000 24.40117 187 ALA B C 1
ATOM 7098 O O . ALA B 1 207 ? 35.97622 -0.92502 -24.25374 1.000 22.84629 187 ALA B O 1
ATOM 7105 N N . THR B 1 208 ? 35.70866 -1.60676 -22.12519 1.000 26.71878 188 THR B N 1
ATOM 7106 C CA . THR B 1 208 ? 36.90860 -0.95398 -21.63374 1.000 28.53509 188 THR B CA 1
ATOM 7107 C C . THR B 1 208 ? 37.67890 -1.94340 -20.76478 1.000 29.90670 188 THR B C 1
ATOM 7108 O O . THR B 1 208 ? 37.23109 -3.06807 -20.50926 1.000 29.69342 188 THR B O 1
ATOM 7119 N N . GLU B 1 209 ? 38.83633 -1.48956 -20.27778 1.000 30.16668 189 GLU B N 1
ATOM 7120 C CA . GLU B 1 209 ? 39.71234 -2.34335 -19.48392 1.000 36.06806 189 GLU B CA 1
ATOM 7121 C C . GLU B 1 209 ? 39.07194 -2.77325 -18.16901 1.000 40.00968 189 GLU B C 1
ATOM 7122 O O . GLU B 1 209 ? 39.43540 -3.82002 -17.62110 1.000 44.78419 189 GLU B O 1
ATOM 7134 N N . THR B 1 210 ? 38.12830 -1.99180 -17.64205 1.000 43.31324 190 THR B N 1
ATOM 7135 C CA . THR B 1 210 ? 37.49615 -2.34582 -16.37348 1.000 48.37908 190 THR B CA 1
ATOM 7136 C C . THR B 1 210 ? 36.54668 -3.53639 -16.49312 1.000 54.58171 190 THR B C 1
ATOM 7137 O O . THR B 1 210 ? 35.97315 -3.95235 -15.47859 1.000 59.92098 190 THR B O 1
ATOM 7148 N N . GLU B 1 211 ? 36.37763 -4.09587 -17.68775 1.000 47.09607 191 GLU B N 1
ATOM 7149 C CA . GLU B 1 211 ? 35.45759 -5.20707 -17.90301 1.000 45.18563 191 GLU B CA 1
ATOM 7150 C C . GLU B 1 211 ? 36.19808 -6.48395 -18.29259 1.000 47.57307 191 GLU B C 1
ATOM 7151 O O . GLU B 1 211 ? 36.98518 -7.02382 -17.51275 1.000 49.41163 191 GLU B O 1
ATOM 7163 N N . GLN B 1 225 ? 43.55939 -13.84134 -23.61829 1.000 58.33205 205 GLN B N 1
ATOM 7164 C CA . GLN B 1 225 ? 42.17973 -13.37516 -23.69362 1.000 54.72456 205 GLN B CA 1
ATOM 7165 C C . GLN B 1 225 ? 42.11915 -11.95060 -24.24052 1.000 50.65880 205 GLN B C 1
ATOM 7166 O O . GLN B 1 225 ? 41.60424 -11.71965 -25.33560 1.000 52.56728 205 GLN B O 1
ATOM 7179 N N . GLU B 1 226 ? 42.65298 -11.00298 -23.46331 1.000 45.89872 206 GLU B N 1
ATOM 7180 C CA . GLU B 1 226 ? 42.61591 -9.59911 -23.85729 1.000 46.06910 206 GLU B CA 1
ATOM 7181 C C . GLU B 1 226 ? 43.15122 -9.39148 -25.26712 1.000 43.12877 206 GLU B C 1
ATOM 7182 O O . GLU B 1 226 ? 42.66353 -8.52677 -26.00481 1.000 46.27591 206 GLU B O 1
ATOM 7194 N N . LYS B 1 227 ? 44.16221 -10.16659 -25.65904 1.000 38.76217 207 LYS B N 1
ATOM 7195 C CA . LYS B 1 227 ? 44.85068 -9.87927 -26.90956 1.000 35.79583 207 LYS B CA 1
ATOM 7196 C C . LYS B 1 227 ? 44.00044 -10.14246 -28.14421 1.000 29.73123 207 LYS B C 1
ATOM 7197 O O . LYS B 1 227 ? 44.38034 -9.69500 -29.23086 1.000 29.98791 207 LYS B O 1
ATOM 7216 N N . PHE B 1 228 ? 42.86922 -10.83364 -28.01521 1.000 25.69851 208 PHE B N 1
ATOM 7217 C CA . PHE B 1 228 ? 42.01091 -11.09857 -29.15977 1.000 24.65903 208 PHE B CA 1
ATOM 7218 C C . PHE B 1 228 ? 40.79777 -10.18045 -29.23028 1.000 24.75914 208 PHE B C 1
ATOM 7219 O O . PHE B 1 228 ? 40.03279 -10.26747 -30.19439 1.000 25.66365 208 PHE B O 1
ATOM 7236 N N . HIS B 1 229 ? 40.59087 -9.31316 -28.24366 1.000 26.01419 209 HIS B N 1
ATOM 7237 C CA . HIS B 1 229 ? 39.35120 -8.55520 -28.14632 1.000 26.13661 209 HIS B CA 1
ATOM 7238 C C . HIS B 1 229 ? 39.64124 -7.08522 -27.91601 1.000 26.70527 209 HIS B C 1
ATOM 7239 O O . HIS B 1 229 ? 40.34713 -6.73049 -26.96665 1.000 27.91455 209 HIS B O 1
ATOM 7253 N N . LYS B 1 230 ? 39.06750 -6.23873 -28.77001 1.000 27.00355 210 LYS B N 1
ATOM 7254 C CA . LYS B 1 230 ? 39.28184 -4.80581 -28.67404 1.000 29.62458 210 LYS B CA 1
ATOM 7255 C C . LYS B 1 230 ? 38.61481 -4.24011 -27.42688 1.000 25.69654 210 LYS B C 1
ATOM 7256 O O . LYS B 1 230 ? 37.56549 -4.71504 -26.98192 1.000 25.15515 210 LYS B O 1
ATOM 7275 N N . TYR B 1 231 ? 39.24056 -3.20645 -26.87137 1.000 24.78220 211 TYR B N 1
ATOM 7276 C CA . TYR B 1 231 ? 38.66572 -2.43451 -25.78243 1.000 24.60422 211 TYR B CA 1
ATOM 7277 C C . TYR B 1 231 ? 39.35862 -1.08294 -25.75050 1.000 22.66950 211 TYR B C 1
ATOM 7278 O O . TYR B 1 231 ? 40.46167 -0.91865 -26.28046 1.000 24.76726 211 TYR B O 1
ATOM 7296 N N . HIS B 1 232 ? 38.69768 -0.11601 -25.12450 1.000 21.23003 212 HIS B N 1
ATOM 7297 C CA . HIS B 1 232 ? 39.30984 1.17442 -24.84745 1.000 18.67356 212 HIS B CA 1
ATOM 7298 C C . HIS B 1 232 ? 39.83880 1.19693 -23.42412 1.000 19.70298 212 HIS B C 1
ATOM 7299 O O . HIS B 1 232 ? 39.25753 0.58862 -22.52281 1.000 20.93887 212 HIS B O 1
ATOM 7313 N N . THR B 1 233 ? 40.95786 1.87965 -23.23177 1.000 19.56994 213 THR B N 1
ATOM 7314 C CA . THR B 1 233 ? 41.42645 2.12218 -21.88207 1.000 19.72686 213 THR B CA 1
ATOM 7315 C C . THR B 1 233 ? 40.60710 3.24613 -21.25949 1.000 19.41735 213 THR B C 1
ATOM 7316 O O . THR B 1 233 ? 39.93298 4.01555 -21.95168 1.000 18.65168 213 THR B O 1
ATOM 7327 N N . SER B 1 234 ? 40.68315 3.34616 -19.93262 1.000 21.67529 214 SER B N 1
ATOM 7328 C CA . SER B 1 234 ? 39.98071 4.42490 -19.24777 1.000 22.07708 214 SER B CA 1
ATOM 7329 C C . SER B 1 234 ? 40.50787 5.78245 -19.69003 1.000 21.58661 214 SER B C 1
ATOM 7330 O O . SER B 1 234 ? 39.74667 6.75104 -19.78307 1.000 19.47171 214 SER B O 1
ATOM 7338 N N . LYS B 1 235 ? 41.81315 5.87135 -19.96311 1.000 20.39406 215 LYS B N 1
ATOM 7339 C CA . LYS B 1 235 ? 42.38571 7.12002 -20.45196 1.000 21.00832 215 LYS B CA 1
ATOM 7340 C C . LYS B 1 235 ? 41.79673 7.48961 -21.80632 1.000 18.46486 215 LYS B C 1
ATOM 7341 O O . LYS B 1 235 ? 41.43232 8.64851 -22.03949 1.000 19.08218 215 LYS B O 1
ATOM 7360 N N . GLN B 1 236 ? 41.67597 6.51304 -22.70656 1.000 18.07089 216 GLN B N 1
ATOM 7361 C CA . GLN B 1 236 ? 41.05041 6.78510 -23.99509 1.000 19.40789 216 GLN B CA 1
ATOM 7362 C C . GLN B 1 236 ? 39.60654 7.24307 -23.82964 1.000 18.10834 216 GLN B C 1
ATOM 7363 O O . GLN B 1 236 ? 39.15549 8.15194 -24.53290 1.000 17.84394 216 GLN B O 1
ATOM 7411 N N . ALA B 1 238 ? 38.27919 8.80080 -21.27987 1.000 17.43009 218 ALA B N 1
ATOM 7412 C CA . ALA B 1 238 ? 38.28073 10.16649 -20.76731 1.000 17.46364 218 ALA B CA 1
ATOM 7413 C C . ALA B 1 238 ? 38.56812 11.16197 -21.88631 1.000 18.30574 218 ALA B C 1
ATOM 7414 O O . ALA B 1 238 ? 38.01420 12.26891 -21.90363 1.000 18.21407 218 ALA B O 1
ATOM 7422 N N . GLU B 1 239 ? 39.43781 10.78251 -22.83451 1.000 18.71257 219 GLU B N 1
ATOM 7423 C CA . GLU B 1 239 ? 39.68192 11.62070 -24.00559 1.000 21.40068 219 GLU B CA 1
ATOM 7424 C C . GLU B 1 239 ? 38.41132 11.77940 -24.83643 1.000 19.57307 219 GLU B C 1
ATOM 7425 O O . GLU B 1 239 ? 38.11007 12.87727 -25.31806 1.000 19.69755 219 GLU B O 1
ATOM 7437 N N . PHE B 1 240 ? 37.64438 10.69526 -25.00691 1.000 18.94401 220 PHE B N 1
ATOM 7438 C CA . PHE B 1 240 ? 36.37377 10.79953 -25.71924 1.000 18.58921 220 PHE B CA 1
ATOM 7439 C C . PHE B 1 240 ? 35.38862 11.68072 -24.95243 1.000 16.88274 220 PHE B C 1
ATOM 7440 O O . PHE B 1 240 ? 34.61504 12.43344 -25.55806 1.000 16.59019 220 PHE B O 1
ATOM 7457 N N . LEU B 1 241 ? 35.40710 11.59930 -23.61780 1.000 15.83437 221 LEU B N 1
ATOM 7458 C CA . LEU B 1 241 ? 34.56976 12.47385 -22.79941 1.000 15.92486 221 LEU B CA 1
ATOM 7459 C C . LEU B 1 241 ? 34.91487 13.93961 -23.03855 1.000 16.43678 221 LEU B C 1
ATOM 7460 O O . LEU B 1 241 ? 34.01654 14.77907 -23.17429 1.000 16.19502 221 LEU B O 1
ATOM 7476 N N . ILE B 1 242 ? 36.21058 14.26802 -23.10417 1.000 17.26952 222 ILE B N 1
ATOM 7477 C CA . ILE B 1 242 ? 36.60997 15.64355 -23.39731 1.000 19.93572 222 ILE B CA 1
ATOM 7478 C C . ILE B 1 242 ? 36.13189 16.05335 -24.78706 1.000 18.74842 222 ILE B C 1
ATOM 7479 O O . ILE B 1 242 ? 35.67661 17.18475 -24.99259 1.000 18.07603 222 ILE B O 1
ATOM 7495 N N A LYS B 1 243 ? 36.22727 15.14364 -25.76222 0.566 17.82044 223 LYS B N 1
ATOM 7496 N N B LYS B 1 243 ? 36.24155 15.14911 -25.76615 0.434 18.21946 223 LYS B N 1
ATOM 7497 C CA A LYS B 1 243 ? 35.73505 15.45188 -27.10177 0.566 19.08351 223 LYS B CA 1
ATOM 7498 C CA B LYS B 1 243 ? 35.73337 15.45224 -27.10118 0.434 19.66653 223 LYS B CA 1
ATOM 7499 C C A LYS B 1 243 ? 34.23715 15.73884 -27.08157 0.566 17.89149 223 LYS B C 1
ATOM 7500 C C B LYS B 1 243 ? 34.24040 15.75662 -27.05927 0.434 18.49870 223 LYS B C 1
ATOM 7501 O O A LYS B 1 243 ? 33.76606 16.67103 -27.74270 0.566 18.51502 223 LYS B O 1
ATOM 7502 O O B LYS B 1 243 ? 33.77687 16.72100 -27.67852 0.434 19.60438 223 LYS B O 1
ATOM 7539 N N . LEU B 1 244 ? 33.47255 14.95140 -26.32342 1.000 17.25363 224 LEU B N 1
ATOM 7540 C CA . LEU B 1 244 ? 32.04322 15.21584 -26.17933 1.000 16.31617 224 LEU B CA 1
ATOM 7541 C C . LEU B 1 244 ? 31.80887 16.59254 -25.56774 1.000 16.78620 224 LEU B C 1
ATOM 7542 O O . LEU B 1 244 ? 31.00261 17.38804 -26.07036 1.000 16.55246 224 LEU B O 1
ATOM 7559 N N . TYR B 1 245 ? 32.52941 16.88949 -24.48450 1.000 16.15949 225 TYR B N 1
ATOM 7560 C CA . TYR B 1 245 ? 32.43884 18.18433 -23.82402 1.000 17.53235 225 TYR B CA 1
ATOM 7561 C C . TYR B 1 245 ? 32.72293 19.33068 -24.78761 1.000 18.63490 225 TYR B C 1
ATOM 7562 O O . TYR B 1 245 ? 32.03226 20.35827 -24.76547 1.000 18.69244 225 TYR B O 1
ATOM 7580 N N . ASP B 1 246 ? 33.73492 19.17313 -25.64189 1.000 19.04355 226 ASP B N 1
ATOM 7581 C CA . ASP B 1 246 ? 34.19055 20.26675 -26.48531 1.000 19.90060 226 ASP B CA 1
ATOM 7582 C C . ASP B 1 246 ? 33.30306 20.51723 -27.69882 1.000 22.47214 226 ASP B C 1
ATOM 7583 O O . ASP B 1 246 ? 33.38314 21.59633 -28.29201 1.000 26.75549 226 ASP B O 1
ATOM 7592 N N . ASN B 1 247 ? 32.48153 19.56068 -28.09488 1.000 21.23582 227 ASN B N 1
ATOM 7593 C CA . ASN B 1 247 ? 31.75176 19.63358 -29.34937 1.000 21.92934 227 ASN B CA 1
ATOM 7594 C C . ASN B 1 247 ? 30.26326 19.82560 -29.09585 1.000 22.10444 227 ASN B C 1
ATOM 7595 O O . ASN B 1 247 ? 29.80437 19.89212 -27.95346 1.000 22.66897 227 ASN B O 1
ATOM 7606 N N . ASP B 1 248 ? 29.51995 19.92832 -30.19837 1.000 24.07748 228 ASP B N 1
ATOM 7607 C CA . ASP B 1 248 ? 28.14249 20.40302 -30.23297 1.000 24.92551 228 ASP B CA 1
ATOM 7608 C C . ASP B 1 248 ? 27.14904 19.27457 -30.48850 1.000 22.46569 228 ASP B C 1
ATOM 7609 O O . ASP B 1 248 ? 26.10836 19.49272 -31.11296 1.000 24.11600 228 ASP B O 1
ATOM 7618 N N . TYR B 1 249 ? 27.45929 18.06517 -30.02389 1.000 19.29316 229 TYR B N 1
ATOM 7619 C CA . TYR B 1 249 ? 26.61014 16.90055 -30.22643 1.000 18.48236 229 TYR B CA 1
ATOM 7620 C C . TYR B 1 249 ? 26.15545 16.32970 -28.89179 1.000 17.05074 229 TYR B C 1
ATOM 7621 O O . TYR B 1 249 ? 26.88853 16.36844 -27.89765 1.000 17.88581 229 TYR B O 1
ATOM 7639 N N . ILE B 1 250 ? 24.93746 15.78264 -28.88818 1.000 16.68043 230 ILE B N 1
ATOM 7640 C CA . ILE B 1 250 ? 24.35540 15.25526 -27.65754 1.000 15.19801 230 ILE B CA 1
ATOM 7641 C C . ILE B 1 250 ? 24.93727 13.90117 -27.27755 1.000 14.71634 230 ILE B C 1
ATOM 7642 O O . ILE B 1 250 ? 25.08457 13.60983 -26.08580 1.000 15.07685 230 ILE B O 1
ATOM 7658 N N . VAL B 1 251 ? 25.28477 13.06554 -28.25556 1.000 14.40465 231 VAL B N 1
ATOM 7659 C CA . VAL B 1 251 ? 25.68936 11.68470 -28.01745 1.000 14.89889 231 VAL B CA 1
ATOM 7660 C C . VAL B 1 251 ? 27.12758 11.49244 -28.47229 1.000 15.32481 231 VAL B C 1
ATOM 7661 O O . VAL B 1 251 ? 27.49066 11.88043 -29.58791 1.000 17.15579 231 VAL B O 1
ATOM 7674 N N . GLY B 1 252 ? 27.93900 10.89501 -27.60667 1.000 14.52389 232 GLY B N 1
ATOM 7675 C CA . GLY B 1 252 ? 29.24691 10.40647 -27.99684 1.000 15.53007 232 GLY B CA 1
ATOM 7676 C C . GLY B 1 252 ? 29.26691 8.91565 -27.74711 1.000 15.82742 232 GLY B C 1
ATOM 7677 O O . GLY B 1 252 ? 29.22926 8.48208 -26.59127 1.000 16.67948 232 GLY B O 1
ATOM 7681 N N . LYS B 1 253 ? 29.28938 8.11426 -28.80784 1.000 16.04289 233 LYS B N 1
ATOM 7682 C CA . LYS B 1 253 ? 29.06737 6.68433 -28.66891 1.000 16.38034 233 LYS B CA 1
ATOM 7683 C C . LYS B 1 253 ? 30.15191 5.88907 -29.37135 1.000 16.03584 233 LYS B C 1
ATOM 7684 O O . LYS B 1 253 ? 30.55650 6.21986 -30.48875 1.000 18.06894 233 LYS B O 1
ATOM 7703 N N . VAL B 1 254 ? 30.59331 4.82112 -28.71493 1.000 16.46681 234 VAL B N 1
ATOM 7704 C CA . VAL B 1 254 ? 31.50781 3.85623 -29.31154 1.000 17.63968 234 VAL B CA 1
ATOM 7705 C C . VAL B 1 254 ? 30.66916 2.76187 -29.95883 1.000 19.59428 234 VAL B C 1
ATOM 7706 O O . VAL B 1 254 ? 29.82445 2.14191 -29.30438 1.000 19.94777 234 VAL B O 1
ATOM 7719 N N . ASP B 1 255 ? 30.89542 2.52406 -31.24431 1.000 22.08025 235 ASP B N 1
ATOM 7720 C CA . ASP B 1 255 ? 30.23746 1.41478 -31.91315 1.000 24.10702 235 ASP B CA 1
ATOM 7721 C C . ASP B 1 255 ? 30.76320 0.10073 -31.35068 1.000 25.96796 235 ASP B C 1
ATOM 7722 O O . ASP B 1 255 ? 31.97758 -0.11743 -31.27670 1.000 24.35278 235 ASP B O 1
ATOM 7731 N N . ARG B 1 256 ? 29.83289 -0.76288 -30.93401 1.000 28.47915 236 ARG B N 1
ATOM 7732 C CA . ARG B 1 256 ? 30.18777 -2.02751 -30.30375 1.000 35.06789 236 ARG B CA 1
ATOM 7733 C C . ARG B 1 256 ? 30.99633 -2.92114 -31.22986 1.000 34.94463 236 ARG B C 1
ATOM 7734 O O . ARG B 1 256 ? 31.75888 -3.77360 -30.75711 1.000 36.82419 236 ARG B O 1
ATOM 7755 N N . ASN B 1 257 ? 30.83319 -2.75963 -32.54298 1.000 39.00554 237 ASN B N 1
ATOM 7756 C CA . ASN B 1 257 ? 31.47273 -3.64722 -33.50636 1.000 45.38417 237 ASN B CA 1
ATOM 7757 C C . ASN B 1 257 ? 32.83245 -3.12362 -33.96018 1.000 43.18321 237 ASN B C 1
ATOM 7758 O O . ASN B 1 257 ? 33.82466 -3.85918 -33.92963 1.000 42.06924 237 ASN B O 1
ATOM 7769 N N . SER B 1 258 ? 32.88897 -1.86398 -34.39755 1.000 38.83412 238 SER B N 1
ATOM 7770 C CA . SER B 1 258 ? 34.11792 -1.28608 -34.92086 1.000 35.44882 238 SER B CA 1
ATOM 7771 C C . SER B 1 258 ? 34.97072 -0.60569 -33.85829 1.000 31.99644 238 SER B C 1
ATOM 7772 O O . SER B 1 258 ? 36.15841 -0.36220 -34.10358 1.000 30.96238 238 SER B O 1
ATOM 7780 N N . PHE B 1 259 ? 34.39730 -0.28210 -32.69893 1.000 28.32111 239 PHE B N 1
ATOM 7781 C CA . PHE B 1 259 ? 35.06520 0.49010 -31.64747 1.000 26.31509 239 PHE B CA 1
ATOM 7782 C C . PHE B 1 259 ? 35.41031 1.90502 -32.08746 1.000 24.87933 239 PHE B C 1
ATOM 7783 O O . PHE B 1 259 ? 36.22322 2.58135 -31.45176 1.000 26.18430 239 PHE B O 1
ATOM 7800 N N . LYS B 1 260 ? 34.77008 2.37798 -33.14917 1.000 24.19568 240 LYS B N 1
ATOM 7801 C CA . LYS B 1 260 ? 34.90153 3.76590 -33.55928 1.000 25.39886 240 LYS B CA 1
ATOM 7802 C C . LYS B 1 260 ? 34.03954 4.63699 -32.65647 1.000 22.18438 240 LYS B C 1
ATOM 7803 O O . LYS B 1 260 ? 32.86879 4.32436 -32.40910 1.000 22.33154 240 LYS B O 1
ATOM 7822 N N . PHE B 1 261 ? 34.62738 5.71999 -32.15324 1.000 22.34677 241 PHE B N 1
ATOM 7823 C CA . PHE B 1 261 ? 33.89958 6.71252 -31.37520 1.000 21.41723 241 PHE B CA 1
ATOM 7824 C C . PHE B 1 261 ? 33.35465 7.76807 -32.32686 1.000 21.49786 241 PHE B C 1
ATOM 7825 O O . PHE B 1 261 ? 34.10297 8.32491 -33.14019 1.000 22.88767 241 PHE B O 1
ATOM 7842 N N . THR B 1 262 ? 32.05466 8.03982 -32.22268 1.000 20.94087 242 THR B N 1
ATOM 7843 C CA . THR B 1 262 ? 31.38176 8.98789 -33.09693 1.000 22.88973 242 THR B CA 1
ATOM 7844 C C . THR B 1 262 ? 30.51525 9.92567 -32.27351 1.000 20.90202 242 THR B C 1
ATOM 7845 O O . THR B 1 262 ? 29.71992 9.47522 -31.44124 1.000 21.90469 242 THR B O 1
ATOM 7856 N N . LEU B 1 263 ? 30.67891 11.22435 -32.51422 1.000 20.99415 243 LEU B N 1
ATOM 7857 C CA . LEU B 1 263 ? 29.74621 12.23053 -32.03377 1.000 19.00141 243 LEU B CA 1
ATOM 7858 C C . LEU B 1 263 ? 28.53610 12.26277 -32.95756 1.000 19.30935 243 LEU B C 1
ATOM 7859 O O . LEU B 1 263 ? 28.67944 12.32044 -34.18574 1.000 22.76541 243 LEU B O 1
ATOM 7875 N N . GLN B 1 264 ? 27.34371 12.22679 -32.37178 1.000 18.14102 244 GLN B N 1
ATOM 7876 C CA . GLN B 1 264 ? 26.14201 12.07957 -33.17389 1.000 19.59962 244 GLN B CA 1
ATOM 7877 C C . GLN B 1 264 ? 24.94383 12.68588 -32.46282 1.000 19.10407 244 GLN B C 1
ATOM 7878 O O . GLN B 1 264 ? 25.00481 13.06201 -31.29151 1.000 17.71211 244 GLN B O 1
ATOM 7892 N N . ASN B 1 265 ? 23.85347 12.79564 -33.21000 1.000 18.31427 245 ASN B N 1
ATOM 7893 C CA . ASN B 1 265 ? 22.60039 13.31695 -32.69423 1.000 18.06933 245 ASN B CA 1
ATOM 7894 C C . ASN B 1 265 ? 21.86636 12.22689 -31.92147 1.000 16.65123 245 ASN B C 1
ATOM 7895 O O . ASN B 1 265 ? 22.23437 11.05229 -31.96584 1.000 17.60130 245 ASN B O 1
ATOM 7906 N N . PRO B 1 266 ? 20.81901 12.59197 -31.18634 1.000 17.10620 246 PRO B N 1
ATOM 7907 C CA . PRO B 1 266 ? 20.06847 11.59240 -30.41283 1.000 16.74731 246 PRO B CA 1
ATOM 7908 C C . PRO B 1 266 ? 19.59282 10.42345 -31.26434 1.000 16.79001 246 PRO B C 1
ATOM 7909 O O . PRO B 1 266 ? 19.20325 10.58837 -32.42202 1.000 18.73233 246 PRO B O 1
ATOM 7920 N N . ILE B 1 267 ? 19.60395 9.23984 -30.65796 1.000 15.76195 247 ILE B N 1
ATOM 7921 C CA . ILE B 1 267 ? 19.32372 7.98472 -31.34108 1.000 16.04150 247 ILE B CA 1
ATOM 7922 C C . ILE B 1 267 ? 17.87013 7.55485 -31.19082 1.000 17.07377 247 ILE B C 1
ATOM 7923 O O . ILE B 1 267 ? 17.29536 7.00254 -32.12874 1.000 19.40246 247 ILE B O 1
ATOM 7939 N N . PHE B 1 268 ? 17.26371 7.75474 -30.02259 1.000 15.16925 248 PHE B N 1
ATOM 7940 C CA . PHE B 1 268 ? 15.94209 7.18706 -29.77944 1.000 15.31805 248 PHE B CA 1
ATOM 7941 C C . PHE B 1 268 ? 14.85031 7.99474 -30.48133 1.000 16.51140 248 PHE B C 1
ATOM 7942 O O . PHE B 1 268 ? 14.97579 9.20548 -30.69325 1.000 17.36383 248 PHE B O 1
ATOM 7959 N N A ASP B 1 269 ? 13.76575 7.30214 -30.82904 0.560 16.79488 249 ASP B N 1
ATOM 7960 N N B ASP B 1 269 ? 13.77575 7.30285 -30.85655 0.440 17.07153 249 ASP B N 1
ATOM 7961 C CA A ASP B 1 269 ? 12.58283 7.94024 -31.39553 0.560 17.87880 249 ASP B CA 1
ATOM 7962 C CA B ASP B 1 269 ? 12.62534 7.98082 -31.43754 0.440 18.56980 249 ASP B CA 1
ATOM 7963 C C A ASP B 1 269 ? 12.03121 8.98482 -30.42927 0.560 17.59257 249 ASP B C 1
ATOM 7964 C C B ASP B 1 269 ? 12.06863 9.00054 -30.44766 0.440 17.63300 249 ASP B C 1
ATOM 7965 O O A ASP B 1 269 ? 12.08396 8.82313 -29.20730 0.560 17.12041 249 ASP B O 1
ATOM 7966 O O B ASP B 1 269 ? 12.14941 8.82963 -29.22813 0.440 16.96448 249 ASP B O 1
ATOM 7983 N N . TYR B 1 270 ? 11.48939 10.06776 -30.98909 1.000 17.69935 250 TYR B N 1
ATOM 7984 C CA . TYR B 1 270 ? 11.06008 11.21344 -30.19873 1.000 18.00435 250 TYR B CA 1
ATOM 7985 C C . TYR B 1 270 ? 9.79364 11.78125 -30.81210 1.000 18.46012 250 TYR B C 1
ATOM 7986 O O . TYR B 1 270 ? 9.71054 11.93721 -32.03212 1.000 20.74935 250 TYR B O 1
ATOM 8005 N N . ALA B 1 271 ? 8.81788 12.09633 -29.96176 1.000 19.01424 251 ALA B N 1
ATOM 8006 C CA . ALA B 1 271 ? 7.52385 12.58459 -30.42818 1.000 21.92819 251 ALA B CA 1
ATOM 8007 C C . ALA B 1 271 ? 7.47924 14.09282 -30.61506 1.000 26.39339 251 ALA B C 1
ATOM 8008 O O . ALA B 1 271 ? 8.40467 14.82817 -30.29666 1.000 28.38976 251 ALA B O 1
#

Solvent-accessible surface area: 20741 Å² total

B-factor: mean 29.31, std 14.44, range [10.65, 115.16]

Radius of gyration: 23.0 Å; Cα contacts (8 Å, |Δi|>4): 1026; chains: 2; bounding box: 73×55×37 Å

Nearest PDB structures (foldseek):
  9jdq-assembly1_B  TM=9.840E-01  e=1.743E-35  Exiguobacterium acetylicum
  2jap-assembly1_D  TM=8.723E-01  e=5.123E-16  Streptomyces clavuligerus
  4imr-assembly1_A  TM=8.510E-01  e=5.855E-14  Agrobacterium fabrum str. C58
  8hs6-assembly1_A  TM=8.285E-01  e=6.656E-14  Brucella melitensis bv. 1 str. 16M
  6jh7-assembly1_B-2  TM=8.076E-01  e=4.846E-13  Microcystis aeruginosa FACHB-905 = DIANCHI905

Secondary structure (DSSP, 8-state):
-EEEEEES-SSHHHHHHHHHHHHTT-EEEEEES-HHHHHHHHHHHHHH-TT--EEEEE--TTSHHHHHHHHHHGGGSEEEEEEE---------GGG--HHHHH--IIIIIIHHHHHHHHHHHHTTSTT-EEEEE--GGGTSB-TT-HHHHHHHHHHHHHHHHHHHHHHHTT-S-EEEEEE--SBTT--TTTS--B-S---HHHHHHHHSS-SEEEE-TTT--EEEE---S-B-/-EEEEEES-SSHHHHHHHHHHHHTT-EEEEEES-HHHHHHHHHHHHHH-TT--EEEEE--TTSHHHHHHHHHHHTTSEEEEEEE---------GGG--HHHHH--IIIIIIHHHHHHHHHHHHTTSTT-EEEEE--GGGTSB-TT-HHHHHHHHHHHHHHHHHHHHHHHTT-S-EEEEEE--SBTT--GGGS--B-S---HHHHHHHHSS-SEEEE-TTT--EEEE---S-B-

Organism: Clostridium acetobutylicum (strain ATCC 824 / DSM 792 / JCM 1419 / IAM 19013 / LMG 5710 / NBRC 13948 / NRRL B-527 / VKM B-1787 / 2291 / W) (NCBI:txid272562)

Sequence (466 aa):
YKYTVITGASSGIGYEAAKAFAKRGKNLIIIARRREKLEELKKEILHYNRSLKVIVKSIDLSITSNVYSLYDELKNYNIETLVNNAGFFGDYSKVNNQNLEEKKVEESSLSLNIEEALVIILSSLFVRDYEKIEGTQLINISSAGGYTIVPNNAVIYCATKFFVSSFTEGLARELIEAKSNLKAKVLAPAATETEQEKFHKYHTSKQAEFLIKLYDNDYIVGKVDRRNSFKKFTLQNPIFDDYAYKYTVITGASSGIGYEAAKAFAKRGKNLIIIARRREKLEELKKEILHYNRSLKVIVKSIDLSITSNVYSLYDELKNYNIETLVNNAGFFGDYSKVNNQNLEKKVEESSLSLNIEALVIILSSLFVRDYEEKIEGTQLINISSAGGYTIVPNNAVIYCATKFFVSSFTEGLARELIEAKSNLKAKVLAPAATETEQEKFHKYHTSKQAEFLIKKLYDNDYIVGKVDRNSFKFTLQNPIFDDYA

InterPro domains:
  IPR002347 Short-chain dehydrogenase/reductase SDR [PF00106] (6-195)
  IPR002347 Short-chain dehydrogenase/reductase SDR [PR00080] (80-91)
  IPR002347 Short-chain dehydrogenase/reductase SDR [PR00080] (133-141)
  IPR002347 Short-chain dehydrogenase/reductase SDR [PR00080] (153-172)
  IPR002347 Short-chain dehydrogenase/reductase SDR [PR00081] (6-23)
  IPR002347 Short-chain dehydrogenase/reductase SDR [PR00081] (80-91)
  IPR002347 Short-chain dehydrogenase/reductase SDR [PR00081] (127-143)
  IPR002347 Short-chain dehydrogenase/reductase SDR [PR00081] (153-172)
  IPR002347 Short-chain dehydrogenase/reductase SDR [PR00081] (176-193)
  IPR020904 Short-chain dehydrogenase/reductase, conserved site [PS00061] (140-168)
  IPR036291 NAD(P)-binding domain superfamily [SSF51735] (5-233)

Foldseek 3Di:
DEEAEFEPCLDFLNVLLVQVVLVVVHAYEYEEQDQVSLVVSVVVSCVVPVPHHYHYYHFDQLDPVRLVVVVVVCPVHHYQEYELEDDDFDFADPVDDDVVVLSSCSRLPVSLVVNVVVCCVPPQAPARHEYEYEAAVLLVPPDHRGNSNSVSRVNVQVVQLVVQVVSVVVVTNYHGAYEHAYAEPVPVPVVDDHHYSNVSVLVVVRSVDDARYFYQDNPPRDTDGHHRDDDDD/DEEAEFEPCLDFLNVLLVLVVLVVVHAYEYEEQDQVSLVVSVVVSCVVPVPHHYHYDHDLQLDPVRLVVVVVVCVVHHYQEYELDDDDFDFADPVPDDVVVLSSCSRLPVSLVVNVVVCCVVPQAPARHEYEYEAAVLLVPPDHRGRSNSVSSVNVQVVQLVVQVVSVVVVTNYHGAYEHAYAEPVPVPVVDDHHYSNVSVLVVVRSVDDARYFYQDNPPRDTDGHHRDDDDD